Protein AF-A0A173RJW1-F1 (afdb_monomer)

Secondary structure (DSSP, 8-state):
-B-TTT--B--TT-SB-TTT--B----PPP--------------------PPPHHHHHHHHHHHHHHHHHHHHHHHHHHHHTSHHHHHHHHHHHHHTT-HHHHHTTS----BTTBSHHHHHHHHHHS-PPPBPPPEEEEE-SSTTTTEEEEEEEETTEEEEEEEEEEEEEETTTEEEEEEEEEEETT--EEEEEEE-BTTBEEEETTEEPPPPTT--SSEEEEEEESSEEEEEEES-TTTBSSSEEEEETTT--HHHH--B-HHHHHHHHHHHHHHHHHHHHHHHTT-TTTTTGGGBSSHHHHHHHTTTTEEE-S---TT-B-----EEEEEEE---SSTT--GGG-EEEEEEEEEEEEEE-TTT--EEEEEEEEEEEEEEEEETTEEEEEEEESS--

Foldseek 3Di:
DADPPPRHDDDLPDQADPPPRHGDDDDDDDDDDDDDDDDDDDDDDPPDDPDDDPVVVVVVVVVVVVVVVVVVVCVVVQQVCQDQLVQQQVLLVCVQVLVQLVQLQQADDDDDLANDSLNRSLQSVQFDFAHKDRWDWAADCDDPQHPWTWIWIDRDPWIKIWTKDWDPDADVRPGIHIHGNHMDTPQFDKAKAKDFAAAQKFKDKSNGTDDDDPPDPARIDIDIHTFGKIKIAIDRCVQQWPDRIDIDGGPPDHVQLVTHGHQVNQAQLLVQVLVLVVVLCLCFQAVVQLVPVQVQAPGPVQCNVCSNVQLPDDDAHHNPKAPKADWAWPAGGFDDQPDSPDGVRQATKTWTWTKIKIWHQDPPPRDTDIDMGTGGWIFHWGQHPNDTHTHHTGRDRD

Nearest PDB structures (foldseek):
  5u9o-assembly1_E  TM=5.306E-01  e=6.155E-02  Arabidopsis thaliana
  5u9l-assembly1_B  TM=5.370E-01  e=1.073E-01  Arabidopsis thaliana
  1std-assembly1_A  TM=5.324E-01  e=3.260E-01  Pyricularia grisea
  5std-assembly1_A  TM=5.252E-01  e=4.550E-01  Pyricularia grisea

pLDDT: mean 87.95, std 13.76, range [32.19, 98.19]

InterPro domains:
  IPR026870 Zinc-ribbon domain [PF13240] (2-24)

Radius of gyration: 42.73 Å; Cα contacts (8 Å, |Δi|>4): 717; chains: 1; bounding box: 99×67×131 Å

Mean predicted aligned error: 12.62 Å

Solvent-accessible surface area (backbone atoms only — not comparable to full-atom values): 22818 Å² total; per-residue (Å²): 86,61,38,93,87,78,66,48,83,36,61,90,82,48,60,47,36,91,88,81,64,49,74,49,86,80,84,83,82,90,83,83,87,93,86,92,87,88,85,88,87,83,77,93,74,81,80,69,74,83,72,70,53,73,70,54,47,51,50,51,51,49,52,51,52,52,50,50,51,51,50,52,49,49,53,52,54,43,47,58,66,33,28,60,66,39,28,51,46,47,49,40,47,38,56,66,66,66,42,43,68,69,54,46,73,29,47,88,74,82,75,50,92,39,38,44,62,70,45,48,39,50,28,57,73,63,26,93,74,73,59,56,42,80,62,49,75,45,78,33,84,66,72,102,55,42,83,34,36,43,33,36,26,36,46,73,93,44,60,34,40,39,36,30,43,78,48,97,56,50,46,90,80,76,32,56,26,36,39,70,70,35,51,49,52,83,80,74,43,74,36,82,42,67,48,71,57,44,57,66,44,48,48,21,51,70,81,42,69,64,81,79,63,90,86,60,86,62,40,51,51,75,46,62,30,62,59,34,31,45,41,39,35,62,43,73,44,85,65,41,38,68,59,74,60,52,75,40,38,53,94,80,52,64,57,43,64,72,50,48,70,13,72,63,37,38,51,50,44,20,52,49,50,63,68,45,46,61,58,33,45,46,25,48,42,27,61,54,64,43,76,90,43,34,89,49,24,76,36,61,68,44,14,68,76,39,42,44,59,49,50,62,43,69,90,74,64,30,73,77,42,41,76,71,50,71,75,49,68,83,39,66,39,55,49,81,76,71,49,94,84,55,32,51,66,65,36,45,42,24,36,38,30,32,38,29,44,31,29,33,64,41,88,88,78,70,45,76,44,83,47,62,35,34,32,40,29,29,36,20,31,36,65,47,70,90,39,70,21,38,62,47,66,39,81,59,87,105

Organism: Anaerostipes hadrus (NCBI:txid649756)

Structure (mmCIF, N/CA/C/O backbone):
data_AF-A0A173RJW1-F1
#
_entry.id   AF-A0A173RJW1-F1
#
loop_
_atom_site.group_PDB
_atom_site.id
_atom_site.type_symbol
_atom_site.label_atom_id
_atom_site.label_alt_id
_atom_site.label_comp_id
_atom_site.label_asym_id
_atom_site.label_entity_id
_atom_site.label_seq_id
_atom_site.pdbx_PDB_ins_code
_atom_site.Cartn_x
_atom_site.Cartn_y
_atom_site.Cartn_z
_atom_site.occupancy
_atom_site.B_iso_or_equiv
_atom_site.auth_seq_id
_atom_site.auth_comp_id
_atom_site.auth_asym_id
_atom_site.auth_atom_id
_atom_site.pdbx_PDB_model_num
ATOM 1 N N . MET A 1 1 ? -42.127 -51.379 38.038 1.00 80.44 1 MET A N 1
ATOM 2 C CA . MET A 1 1 ? -42.541 -50.852 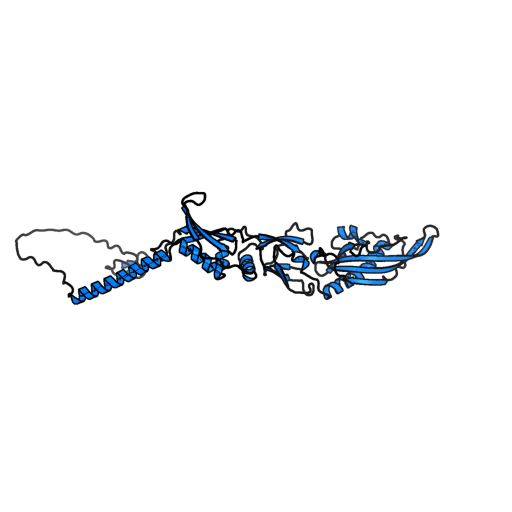36.704 1.00 80.44 1 MET A CA 1
ATOM 3 C C . MET A 1 1 ? -41.343 -50.307 35.903 1.00 80.44 1 MET A C 1
ATOM 5 O O . MET A 1 1 ? -40.256 -50.237 36.451 1.00 80.44 1 MET A O 1
ATOM 9 N N . PHE A 1 2 ? -41.486 -49.931 34.623 1.00 85.94 2 PHE A N 1
ATOM 10 C CA . PHE A 1 2 ? -40.415 -49.253 33.856 1.00 85.94 2 PHE A CA 1
ATOM 11 C C . PHE A 1 2 ? -40.782 -47.792 33.581 1.00 85.94 2 PHE A C 1
ATOM 13 O O . PHE A 1 2 ? -41.943 -47.486 33.308 1.00 85.94 2 PHE A O 1
ATOM 20 N N . CYS A 1 3 ? -39.802 -46.888 33.641 1.00 88.31 3 CYS A N 1
ATOM 21 C CA . CYS A 1 3 ? -40.009 -45.469 33.377 1.00 88.31 3 CYS A CA 1
ATOM 22 C C . CYS A 1 3 ? -40.468 -45.259 31.922 1.00 88.31 3 CYS A C 1
ATOM 24 O O . CYS A 1 3 ? -39.726 -45.617 31.005 1.00 88.31 3 CYS A O 1
ATOM 26 N N . PRO A 1 4 ? -41.618 -44.606 31.675 1.00 83.62 4 PRO A N 1
ATOM 27 C CA . PRO A 1 4 ? -42.124 -44.400 30.317 1.00 83.62 4 PRO A CA 1
ATOM 28 C C . PRO A 1 4 ? -41.255 -43.448 29.478 1.00 83.62 4 PRO A C 1
ATOM 30 O O . PRO A 1 4 ? -41.390 -43.422 28.260 1.00 83.62 4 PRO A O 1
ATOM 33 N N . ASN A 1 5 ? -40.362 -42.673 30.107 1.00 89.06 5 ASN A N 1
ATOM 34 C CA . ASN A 1 5 ? -39.520 -41.699 29.411 1.00 89.06 5 ASN A CA 1
ATOM 35 C C . ASN A 1 5 ? -38.143 -42.254 29.001 1.00 89.06 5 ASN A C 1
ATOM 37 O O . ASN A 1 5 ? -37.624 -41.886 27.953 1.00 89.06 5 ASN A O 1
ATOM 41 N N . CYS A 1 6 ? -37.528 -43.122 29.812 1.00 89.62 6 CYS A N 1
ATOM 42 C CA . CYS A 1 6 ? -36.167 -43.621 29.549 1.00 89.62 6 CYS A CA 1
ATOM 43 C C . CYS A 1 6 ? -36.009 -45.145 29.635 1.00 89.62 6 CYS A C 1
ATOM 45 O O . CYS A 1 6 ? -34.921 -45.649 29.375 1.00 89.62 6 CYS A O 1
ATOM 47 N N . GLY A 1 7 ? -37.062 -45.884 29.994 1.00 86.88 7 GLY A N 1
ATOM 48 C CA . GLY A 1 7 ? -37.057 -47.349 30.015 1.00 86.88 7 GLY A CA 1
ATOM 49 C C . GLY A 1 7 ? -36.277 -47.995 31.163 1.00 86.88 7 GLY A C 1
ATOM 50 O O . GLY A 1 7 ? -36.137 -49.213 31.171 1.00 86.88 7 GLY A O 1
ATOM 51 N N . SER A 1 8 ? -35.776 -47.224 32.131 1.00 89.44 8 SER A N 1
ATOM 52 C CA . SER A 1 8 ? -35.123 -47.769 33.328 1.00 89.44 8 SER A CA 1
ATOM 53 C C . SER A 1 8 ? -36.144 -48.379 34.289 1.00 89.44 8 SER A C 1
ATOM 55 O O . SER A 1 8 ? -37.299 -47.952 34.337 1.00 89.44 8 SER A O 1
ATOM 57 N N . GLU A 1 9 ? -35.729 -49.384 35.054 1.00 90.19 9 GLU A N 1
ATOM 58 C CA . GLU A 1 9 ? -36.573 -50.015 36.071 1.00 90.19 9 GLU A CA 1
ATOM 59 C C . GLU A 1 9 ? -36.837 -49.039 37.230 1.00 90.19 9 GLU A C 1
ATOM 61 O O . GLU A 1 9 ? -35.936 -48.327 37.676 1.00 90.19 9 GLU A O 1
ATOM 66 N N . VAL A 1 10 ? -38.087 -48.972 37.686 1.00 87.62 10 VAL A N 1
ATOM 67 C CA . VAL A 1 10 ? -38.563 -48.078 38.749 1.00 87.62 10 VAL A CA 1
ATOM 68 C C . VAL A 1 10 ? -39.415 -48.879 39.730 1.00 87.62 10 VAL A C 1
ATOM 70 O O . VAL A 1 10 ? -40.213 -49.726 39.307 1.00 87.62 10 VAL A O 1
ATOM 73 N N . LYS A 1 11 ? -39.255 -48.640 41.036 1.00 84.19 11 LYS A N 1
ATOM 74 C CA . LYS A 1 11 ? -40.048 -49.337 42.056 1.00 84.19 11 LYS A CA 1
ATOM 75 C C . LYS A 1 11 ? -41.472 -48.796 42.068 1.00 84.19 11 LYS A C 1
ATOM 77 O O . LYS A 1 11 ? -41.703 -47.632 41.758 1.00 84.19 11 LYS A O 1
ATOM 82 N N . ASP A 1 12 ? -42.416 -49.640 42.458 1.00 74.81 12 ASP A N 1
ATOM 83 C CA . ASP A 1 12 ? -43.844 -49.319 42.374 1.00 74.81 12 ASP A CA 1
ATOM 84 C C . ASP A 1 12 ? -44.292 -48.229 43.374 1.00 74.81 12 ASP A C 1
ATOM 86 O O . ASP A 1 12 ? -45.399 -47.731 43.252 1.00 74.81 12 ASP A O 1
ATOM 90 N N . ASP A 1 13 ? -43.421 -47.782 44.289 1.00 78.25 13 ASP A N 1
ATOM 91 C CA . ASP A 1 13 ? -43.695 -46.677 45.226 1.00 78.25 13 ASP A CA 1
ATOM 92 C C . ASP A 1 13 ? -42.936 -45.378 44.872 1.00 78.25 13 ASP A C 1
ATOM 94 O O . ASP A 1 13 ? -43.086 -44.350 45.540 1.00 78.25 13 ASP A O 1
ATOM 98 N N . ASP A 1 14 ? -42.086 -45.398 43.837 1.00 80.12 14 ASP A N 1
ATOM 99 C CA . ASP A 1 14 ? -41.265 -44.242 43.477 1.00 80.12 14 ASP A CA 1
ATOM 100 C C . ASP A 1 14 ? -42.116 -43.187 42.750 1.00 80.12 14 ASP A C 1
ATOM 102 O O . ASP A 1 14 ? -42.763 -43.462 41.740 1.00 80.12 14 ASP A O 1
ATOM 106 N N . LEU A 1 15 ? -42.084 -41.945 43.244 1.00 83.94 15 LEU A N 1
ATOM 107 C CA . LEU A 1 15 ? -42.792 -40.801 42.644 1.00 83.94 15 LEU A CA 1
ATOM 108 C C . LEU A 1 15 ? -42.067 -40.226 41.414 1.00 83.94 15 LEU A C 1
ATOM 110 O O . LEU A 1 15 ? -42.673 -39.520 40.604 1.00 83.94 15 LEU A O 1
ATOM 114 N N . PHE A 1 16 ? -40.765 -40.498 41.281 1.00 88.19 16 PHE A N 1
ATOM 115 C CA . PHE A 1 16 ? -39.903 -40.019 40.201 1.00 88.19 16 PHE A CA 1
ATOM 116 C C . PHE A 1 16 ? -38.858 -41.078 39.833 1.00 88.19 16 PHE A C 1
ATOM 118 O O . PHE A 1 16 ? -38.358 -41.795 40.695 1.00 88.19 16 PHE A O 1
ATOM 125 N N . CYS A 1 17 ? -38.479 -41.140 38.559 1.00 90.25 17 CYS A N 1
ATOM 126 C CA . CYS A 1 17 ? -37.399 -41.991 38.076 1.00 90.25 17 CYS A CA 1
ATOM 127 C C . CYS A 1 17 ? -36.036 -41.476 38.566 1.00 90.25 17 CYS A C 1
ATOM 129 O O . CYS A 1 17 ? -35.673 -40.333 38.286 1.00 90.25 17 CYS A O 1
ATOM 131 N N . GLY A 1 18 ? -35.260 -42.334 39.234 1.00 84.62 18 GLY A N 1
ATOM 132 C CA . GLY A 1 18 ? -33.927 -41.995 39.747 1.00 84.62 18 GLY A CA 1
ATOM 133 C C . GLY A 1 18 ? -32.876 -41.689 38.671 1.00 84.62 18 GLY A C 1
ATOM 134 O O . GLY A 1 18 ? -31.902 -41.007 38.967 1.00 84.62 18 GLY A O 1
ATOM 135 N N . GLU A 1 19 ? -33.090 -42.137 37.430 1.00 88.75 19 GLU A N 1
ATOM 136 C CA . GLU A 1 19 ? -32.125 -41.967 36.333 1.00 88.75 19 GLU A CA 1
ATOM 137 C C . GLU A 1 19 ? -32.367 -40.694 35.510 1.00 88.75 19 GLU A C 1
ATOM 139 O O . GLU A 1 19 ? -31.431 -39.967 35.188 1.00 88.75 19 GLU A O 1
ATOM 144 N N . CYS A 1 20 ? -33.622 -40.391 35.160 1.00 87.50 20 CYS A N 1
ATOM 145 C CA . CYS A 1 20 ? -33.946 -39.254 34.285 1.00 87.50 20 CYS A CA 1
ATOM 146 C C . CYS A 1 20 ? -34.785 -38.156 34.955 1.00 87.50 20 CYS A C 1
ATOM 148 O O . CYS A 1 20 ? -35.057 -37.131 34.331 1.00 87.50 20 CYS A O 1
ATOM 150 N N . GLY A 1 21 ? -35.225 -38.360 36.202 1.00 84.56 21 GLY A N 1
ATOM 151 C CA . GLY A 1 21 ? -36.028 -37.397 36.961 1.00 84.56 21 GLY A CA 1
ATOM 152 C C . GLY A 1 21 ? -37.496 -37.283 36.532 1.00 84.56 21 GLY A C 1
ATOM 153 O O . GLY A 1 21 ? -38.206 -36.411 37.029 1.00 84.56 21 GLY A O 1
ATOM 154 N N . ALA A 1 22 ? -37.977 -38.134 35.617 1.00 90.06 22 ALA A N 1
ATOM 155 C CA . ALA A 1 22 ? -39.370 -38.104 35.166 1.00 90.06 22 ALA A CA 1
ATOM 156 C C . ALA A 1 22 ? -40.336 -38.556 36.275 1.00 90.06 22 ALA A C 1
ATOM 158 O O . ALA A 1 22 ? -40.099 -39.574 36.922 1.00 90.06 22 ALA A O 1
ATOM 159 N N . LYS A 1 23 ? -41.437 -37.820 36.474 1.00 88.88 23 LYS A N 1
ATOM 160 C CA . LYS A 1 23 ? -42.498 -38.158 37.437 1.00 88.88 23 LYS A CA 1
ATOM 161 C C . LYS A 1 23 ? -43.238 -39.433 37.011 1.00 88.88 23 LYS A C 1
ATOM 163 O O . LYS A 1 23 ? -43.531 -39.594 35.828 1.00 88.88 23 LYS A O 1
ATOM 168 N N . ILE A 1 24 ? -43.550 -40.304 37.967 1.00 87.56 24 ILE A N 1
ATOM 169 C CA . ILE A 1 24 ? -44.282 -41.557 37.755 1.00 87.56 24 ILE A CA 1
ATOM 170 C C . ILE A 1 24 ? -45.694 -41.398 38.323 1.00 87.56 24 ILE A C 1
ATOM 172 O O . ILE A 1 24 ? -45.866 -41.022 39.482 1.00 87.56 24 ILE A O 1
ATOM 176 N N . GLU A 1 25 ? -46.708 -41.613 37.487 1.00 76.69 25 GLU A N 1
ATOM 177 C CA . GLU A 1 25 ? -48.111 -41.531 37.896 1.00 76.69 25 GLU A CA 1
ATOM 178 C C . GLU A 1 25 ? -48.610 -42.906 38.341 1.00 76.69 25 GLU A C 1
ATOM 180 O O . GLU A 1 25 ? -48.700 -43.834 37.538 1.00 76.69 25 GLU A O 1
ATOM 185 N N . HIS A 1 26 ? -48.955 -43.019 39.623 1.00 69.06 26 HIS A N 1
ATOM 186 C CA . HIS A 1 26 ? -49.629 -44.190 40.178 1.00 69.06 26 HIS A CA 1
ATOM 187 C C . HIS A 1 26 ? -51.137 -43.982 40.105 1.00 69.06 26 HIS A C 1
ATOM 189 O O . HIS A 1 26 ? -51.662 -42.982 40.594 1.00 69.06 26 HIS A O 1
ATOM 195 N N . THR A 1 27 ? -51.837 -44.908 39.453 1.00 47.00 27 THR A N 1
ATOM 196 C CA . THR A 1 27 ? -53.302 -44.889 39.370 1.00 47.00 27 THR A CA 1
ATOM 197 C C . THR A 1 27 ? -53.860 -45.717 40.524 1.00 47.00 27 THR A C 1
ATOM 199 O O . THR A 1 27 ? -53.858 -46.944 40.458 1.00 47.00 27 THR A O 1
ATOM 202 N N . GLU A 1 28 ? -54.321 -45.063 41.590 1.00 46.91 28 GLU A N 1
ATOM 203 C CA . GLU A 1 28 ? -55.054 -45.730 42.671 1.00 46.91 28 GLU A CA 1
ATOM 204 C C . GLU A 1 28 ? -56.485 -46.066 42.209 1.00 46.91 28 GLU A C 1
ATOM 206 O O . GLU A 1 28 ? -57.229 -45.205 41.733 1.00 46.91 28 GLU A O 1
ATOM 211 N N . VAL A 1 29 ? -56.863 -47.340 42.329 1.00 36.41 29 VAL A N 1
ATOM 212 C CA . VAL A 1 29 ? -58.219 -47.853 42.076 1.00 36.41 29 VAL A CA 1
ATOM 213 C C . VAL A 1 29 ? -59.054 -47.669 43.358 1.00 36.41 29 VAL A C 1
ATOM 215 O O . VAL A 1 29 ? -58.568 -48.026 44.431 1.00 36.41 29 VAL A O 1
ATOM 218 N N . PRO A 1 30 ? -60.289 -47.129 43.298 1.00 45.06 30 PRO A N 1
ATOM 219 C CA . PRO A 1 30 ? -61.084 -46.826 44.489 1.00 45.06 30 PRO A CA 1
ATOM 220 C C . PRO A 1 30 ? -61.955 -48.015 44.929 1.00 45.06 30 PRO A C 1
ATOM 222 O O . PRO A 1 30 ? -62.669 -48.580 44.102 1.00 45.06 30 PRO A O 1
ATOM 225 N N . GLU A 1 31 ? -61.996 -48.334 46.231 1.00 36.12 31 GLU A N 1
ATOM 226 C CA . GLU A 1 31 ? -63.003 -49.254 46.787 1.00 36.12 31 GLU A CA 1
ATOM 227 C C . GLU A 1 31 ? -63.516 -48.839 48.190 1.00 36.12 31 GLU A C 1
ATOM 229 O O . GLU A 1 31 ? -62.790 -48.783 49.177 1.00 36.12 31 GLU A O 1
ATOM 234 N N . SER A 1 32 ? -64.808 -48.490 48.168 1.00 40.94 32 SER A N 1
ATOM 235 C CA . SER A 1 32 ? -65.904 -48.371 49.154 1.00 40.94 32 SER A CA 1
ATOM 236 C C . SER A 1 32 ? -65.738 -48.579 50.680 1.00 40.94 32 SER A C 1
ATOM 238 O O . SER A 1 32 ? -65.314 -49.625 51.159 1.00 40.94 32 SER A O 1
ATOM 240 N N . GLU A 1 33 ? -66.326 -47.628 51.424 1.00 42.75 33 GLU A N 1
ATOM 241 C CA . GLU A 1 33 ? -66.952 -47.725 52.770 1.00 42.75 33 GLU A CA 1
ATOM 242 C C . GLU A 1 33 ? -68.149 -48.725 52.819 1.00 42.75 33 GLU A C 1
ATOM 244 O O . GLU A 1 33 ? -68.687 -48.986 51.738 1.00 42.75 33 GLU A O 1
ATOM 249 N N . PRO A 1 34 ? -68.676 -49.234 53.984 1.00 51.25 34 PRO A N 1
ATOM 250 C CA . PRO A 1 34 ? -69.036 -48.447 55.194 1.00 51.25 34 PRO A CA 1
ATOM 251 C C . PRO A 1 34 ? -69.048 -49.149 56.591 1.00 51.25 34 PRO A C 1
ATOM 253 O O . PRO A 1 34 ? -68.897 -50.359 56.721 1.00 51.25 34 PRO A O 1
ATOM 256 N N . VAL A 1 35 ? -69.312 -48.359 57.655 1.00 35.84 35 VAL A N 1
ATOM 257 C CA . VAL A 1 35 ? -70.385 -48.508 58.691 1.00 35.84 35 VAL A CA 1
ATOM 258 C C . VAL A 1 35 ? -69.980 -47.944 60.076 1.00 35.84 35 VAL A C 1
ATOM 260 O O . VAL A 1 35 ? -69.000 -48.348 60.694 1.00 35.84 35 VAL A O 1
ATOM 263 N N . LYS A 1 36 ? -70.831 -47.037 60.589 1.00 44.62 36 LYS A N 1
ATOM 264 C CA . LYS A 1 36 ? -70.856 -46.411 61.930 1.00 44.62 36 LYS A CA 1
ATOM 265 C C . LYS A 1 36 ? -70.999 -47.400 63.101 1.00 44.62 36 LYS A C 1
ATOM 267 O O . LYS A 1 36 ? -71.861 -48.274 63.045 1.00 44.62 36 LYS A O 1
ATOM 272 N N . LYS A 1 37 ? -70.353 -47.091 64.237 1.00 35.41 37 LYS A N 1
ATOM 273 C CA . LYS A 1 37 ? -70.933 -47.174 65.599 1.00 35.41 37 LYS A CA 1
ATOM 274 C C . LYS A 1 37 ? -70.195 -46.250 66.582 1.00 35.41 37 LYS A C 1
ATOM 276 O O . LYS A 1 37 ? -69.034 -45.915 66.397 1.00 35.41 37 LYS A O 1
ATOM 281 N N . GLU A 1 38 ? -70.943 -45.811 67.581 1.00 39.72 38 GLU A N 1
ATOM 282 C CA . GLU A 1 38 ? -70.795 -44.621 68.424 1.00 39.72 38 GLU A CA 1
ATOM 283 C C . GLU A 1 38 ? -70.433 -45.011 69.872 1.00 39.72 38 GLU A C 1
ATOM 285 O O . GLU A 1 38 ? -71.001 -45.983 70.363 1.00 39.72 38 GLU A O 1
ATOM 290 N N . ALA A 1 39 ? -69.520 -44.280 70.540 1.00 32.19 39 ALA A N 1
ATOM 291 C CA . ALA A 1 39 ? -69.524 -43.961 71.987 1.00 32.19 39 ALA A CA 1
ATOM 292 C C . ALA A 1 39 ? -68.232 -43.220 72.424 1.00 32.19 39 ALA A C 1
ATOM 294 O O . ALA A 1 39 ? -67.123 -43.595 72.060 1.00 32.19 39 ALA A O 1
ATOM 295 N N . ALA A 1 40 ? -68.410 -42.158 73.214 1.00 35.53 40 ALA A N 1
ATOM 296 C CA . ALA A 1 40 ? -67.424 -41.203 73.746 1.00 35.53 40 ALA A CA 1
ATOM 297 C C . ALA A 1 40 ? -66.675 -41.716 75.013 1.00 35.53 40 ALA A C 1
ATOM 299 O O . ALA A 1 40 ? -66.947 -42.832 75.448 1.00 35.53 40 ALA A O 1
ATOM 300 N N . PRO A 1 41 ? -65.924 -40.886 75.778 1.00 48.56 41 PRO A N 1
ATOM 301 C CA . PRO A 1 41 ? -64.876 -39.904 75.442 1.00 48.56 41 PRO A CA 1
ATOM 302 C C . PRO A 1 41 ? -63.592 -40.142 76.278 1.00 48.56 41 PRO A C 1
ATOM 304 O O . PRO A 1 41 ? -63.685 -40.190 77.501 1.00 48.56 41 PRO A O 1
ATOM 307 N N . GLN A 1 42 ? -62.381 -40.163 75.700 1.00 32.84 42 GLN A N 1
ATOM 308 C CA . GLN A 1 42 ? -61.158 -39.973 76.506 1.00 32.84 42 GLN A CA 1
ATOM 309 C C . GLN A 1 42 ? -60.047 -39.193 75.784 1.00 32.84 42 GLN A C 1
ATOM 311 O O . GLN A 1 42 ? -59.510 -39.615 74.767 1.00 32.84 42 GLN A O 1
ATOM 316 N N . SER A 1 43 ? -59.721 -38.064 76.422 1.00 40.72 43 SER A N 1
ATOM 317 C CA . SER A 1 43 ? -58.459 -37.318 76.466 1.00 40.72 43 SER A CA 1
ATOM 318 C C . SER A 1 43 ? -57.854 -36.786 75.165 1.00 40.72 43 SER A C 1
ATOM 320 O O . SER A 1 43 ? -57.277 -37.513 74.360 1.00 40.72 43 SER A O 1
ATOM 322 N N . GLU A 1 44 ? -57.859 -35.455 75.079 1.00 49.06 44 GLU A N 1
ATOM 323 C CA . GLU A 1 44 ? -56.848 -34.659 74.394 1.00 49.06 44 GLU A CA 1
ATOM 324 C C . GLU A 1 44 ? -55.440 -35.194 74.697 1.00 49.06 44 GLU A C 1
ATOM 326 O O . GLU A 1 44 ? -54.956 -35.124 75.825 1.00 49.06 44 GLU A O 1
ATOM 331 N N . SER A 1 45 ? -54.737 -35.661 73.670 1.00 41.06 45 SER A N 1
ATOM 332 C CA . SER A 1 45 ? -53.282 -35.571 73.655 1.00 41.06 45 SER A CA 1
ATOM 333 C C . SER A 1 45 ? -52.893 -34.755 72.434 1.00 41.06 45 SER A C 1
ATOM 335 O O . SER A 1 45 ? -52.674 -35.282 71.340 1.00 41.06 45 SER A O 1
ATOM 337 N N . VAL A 1 46 ? -52.841 -33.438 72.630 1.00 39.44 46 VAL A N 1
ATOM 338 C CA . VAL A 1 46 ? -52.055 -32.541 71.789 1.00 39.44 46 VAL A CA 1
ATOM 339 C C . VAL A 1 46 ? -50.663 -33.162 71.702 1.00 39.44 46 VAL A C 1
ATOM 341 O O . VAL A 1 46 ? -49.934 -33.189 72.692 1.00 39.44 46 VAL A O 1
ATOM 344 N N . ARG A 1 47 ? -50.292 -33.707 70.539 1.00 45.06 47 ARG A N 1
ATOM 345 C CA . ARG A 1 47 ? -48.887 -33.987 70.240 1.00 45.06 47 ARG A CA 1
ATOM 346 C C . ARG A 1 47 ? -48.210 -32.630 70.133 1.00 45.06 47 ARG A C 1
ATOM 348 O O . ARG A 1 47 ? -48.156 -32.027 69.065 1.00 45.06 47 ARG A O 1
ATOM 355 N N . THR A 1 48 ? -47.760 -32.120 71.270 1.00 40.69 48 THR A N 1
ATOM 356 C CA . THR A 1 48 ? -46.810 -31.024 71.338 1.00 40.69 48 THR A CA 1
ATOM 357 C C . THR A 1 48 ? -45.610 -31.446 70.507 1.00 40.69 48 THR A C 1
ATOM 359 O O . THR A 1 48 ? -44.944 -32.437 70.807 1.00 40.69 48 THR A O 1
ATOM 362 N N . ALA A 1 49 ? -45.375 -30.716 69.414 1.00 49.22 49 ALA A N 1
ATOM 363 C CA . ALA A 1 49 ? -44.132 -30.785 68.670 1.00 49.22 49 ALA A CA 1
ATOM 364 C C . ALA A 1 49 ? -42.987 -30.758 69.687 1.00 49.22 49 ALA A C 1
ATOM 366 O O . ALA A 1 49 ? -42.926 -29.840 70.509 1.00 49.22 49 ALA A O 1
ATOM 367 N N . ALA A 1 50 ? -42.144 -31.793 69.682 1.00 50.91 50 ALA A N 1
ATOM 368 C CA . ALA A 1 50 ? -40.995 -31.882 70.567 1.00 50.91 50 ALA A CA 1
ATOM 369 C C . ALA A 1 50 ? -40.162 -30.606 70.392 1.00 50.91 50 ALA A C 1
ATOM 371 O O . ALA A 1 50 ? -39.506 -30.397 69.372 1.00 50.91 50 ALA A O 1
ATOM 372 N N . GLY A 1 51 ? -40.275 -29.696 71.359 1.00 53.03 51 GLY A N 1
ATOM 373 C CA . GLY A 1 51 ? -39.606 -28.412 71.314 1.00 53.03 51 GLY A CA 1
ATOM 374 C C . GLY A 1 51 ? -38.109 -28.645 71.401 1.00 53.03 51 GLY A C 1
ATOM 375 O O . GLY A 1 51 ? -37.626 -29.193 72.389 1.00 53.03 51 GLY A O 1
ATOM 376 N N . PHE A 1 52 ? -37.373 -28.225 70.372 1.00 57.84 52 PHE A N 1
ATOM 377 C CA . PHE A 1 52 ? -35.915 -28.178 70.414 1.00 57.84 52 PHE A CA 1
ATOM 378 C C . PHE A 1 52 ? -35.443 -27.531 71.728 1.00 57.84 52 PHE A C 1
ATOM 380 O O . PHE A 1 52 ? -35.964 -26.486 72.128 1.00 57.84 52 PHE A O 1
ATOM 387 N N . SER A 1 53 ? -34.458 -28.155 72.385 1.00 70.62 53 SER A N 1
ATOM 388 C CA . SER A 1 53 ? -33.795 -27.633 73.590 1.00 70.62 53 SER A CA 1
ATOM 389 C C . SER A 1 53 ? -33.337 -26.186 73.371 1.00 70.62 53 SER A C 1
ATOM 391 O O . SER A 1 53 ? -32.869 -25.851 72.283 1.00 70.62 53 SER A O 1
ATOM 393 N N . ASP A 1 54 ? -33.421 -25.323 74.390 1.00 73.44 54 ASP A N 1
ATOM 394 C CA . ASP A 1 54 ? -33.070 -23.896 74.272 1.00 73.44 54 ASP A CA 1
ATOM 395 C C . ASP A 1 54 ? -31.635 -23.655 73.774 1.00 73.44 54 ASP A C 1
ATOM 397 O O . ASP A 1 54 ? -31.357 -22.635 73.141 1.00 73.44 54 ASP A O 1
ATOM 401 N N . LYS A 1 55 ? -30.717 -24.606 73.999 1.00 72.00 55 LYS A N 1
ATOM 402 C CA . LYS A 1 55 ? -29.361 -24.564 73.427 1.00 72.00 55 LYS A CA 1
ATOM 403 C C . LYS A 1 55 ? -29.369 -24.835 71.922 1.00 72.00 55 LYS A C 1
ATOM 405 O O . LYS A 1 55 ? -28.699 -24.127 71.180 1.00 72.00 55 LYS A O 1
ATOM 410 N N . VAL A 1 56 ? -30.159 -25.809 71.474 1.00 73.81 56 VAL A N 1
ATOM 411 C CA . VAL A 1 56 ? -30.320 -26.139 70.051 1.00 73.81 56 VAL A CA 1
ATOM 412 C C . VAL A 1 56 ? -31.084 -25.030 69.325 1.00 73.81 56 VAL A C 1
ATOM 414 O O . VAL A 1 56 ? -30.671 -24.635 68.245 1.00 73.81 56 VAL A O 1
ATOM 417 N N . LYS A 1 57 ? -32.106 -24.419 69.943 1.00 77.94 57 LYS A N 1
ATOM 418 C CA . LYS A 1 57 ? -32.778 -23.224 69.399 1.00 77.94 57 LYS A CA 1
ATOM 419 C C . LYS A 1 57 ? -31.820 -22.050 69.214 1.00 77.94 57 LYS A C 1
ATOM 421 O O . LYS A 1 57 ? -31.872 -21.403 68.178 1.00 77.94 57 LYS A O 1
ATOM 426 N N . LYS A 1 58 ? -30.930 -21.778 70.175 1.00 79.62 58 LYS A N 1
ATOM 427 C CA . LYS A 1 58 ? -29.923 -20.708 70.041 1.00 79.62 58 LYS A CA 1
ATOM 428 C C . LYS A 1 58 ? -28.903 -20.994 68.935 1.00 79.62 58 LYS A C 1
ATOM 430 O O . LYS A 1 58 ? -28.542 -20.066 68.222 1.00 79.62 58 LYS A O 1
ATOM 435 N N . ILE A 1 59 ? -28.480 -22.251 68.767 1.00 80.69 59 ILE A N 1
ATOM 436 C CA . ILE A 1 59 ? -27.586 -22.669 67.671 1.00 80.69 59 ILE A CA 1
ATOM 437 C C . ILE A 1 59 ? -28.295 -22.538 66.317 1.00 80.69 59 ILE A C 1
ATOM 439 O O . ILE A 1 59 ? -27.746 -21.917 65.416 1.00 80.69 59 ILE A O 1
ATOM 443 N N . ILE A 1 60 ? -29.538 -23.016 66.204 1.00 80.75 60 ILE A N 1
ATOM 444 C CA . ILE A 1 60 ? -30.354 -22.891 64.987 1.00 80.75 60 ILE A CA 1
ATOM 445 C C . ILE A 1 60 ? -30.603 -21.414 64.645 1.00 80.75 60 ILE A C 1
ATOM 447 O O . ILE A 1 60 ? -30.458 -21.022 63.494 1.00 80.75 60 ILE A O 1
ATOM 451 N N . ILE A 1 61 ? -30.925 -20.562 65.626 1.00 84.69 61 ILE A N 1
ATOM 452 C CA . ILE A 1 61 ? -31.094 -19.114 65.404 1.00 84.69 61 ILE A CA 1
ATOM 453 C C . ILE A 1 61 ? -29.777 -18.474 64.948 1.00 84.69 61 ILE A C 1
ATOM 455 O O . ILE A 1 61 ? -29.799 -17.625 64.059 1.00 84.69 61 ILE A O 1
ATOM 459 N N . ALA A 1 62 ? -28.638 -18.877 65.518 1.00 84.44 62 ALA A N 1
ATOM 460 C CA . ALA A 1 62 ? -27.329 -18.377 65.109 1.00 84.44 62 ALA A CA 1
ATOM 461 C C . ALA A 1 62 ? -26.965 -18.814 63.678 1.00 84.44 62 ALA A C 1
ATOM 463 O O . ALA A 1 62 ? -26.536 -17.976 62.890 1.00 84.44 62 ALA A O 1
ATOM 464 N N . GLU A 1 63 ? -27.190 -20.077 63.305 1.00 88.38 63 GLU A N 1
ATOM 465 C CA . GLU A 1 63 ? -26.987 -20.563 61.932 1.00 88.38 63 GLU A CA 1
ATOM 466 C C . GLU A 1 63 ? -27.917 -19.877 60.931 1.00 88.38 63 GLU A C 1
ATOM 468 O O . GLU A 1 63 ? -27.458 -19.437 59.879 1.00 88.38 63 GLU A O 1
ATOM 473 N N . ILE A 1 64 ? -29.202 -19.718 61.264 1.00 89.19 64 ILE A N 1
ATOM 474 C CA . ILE A 1 64 ? -30.158 -18.988 60.423 1.00 89.19 64 ILE A CA 1
ATOM 475 C C . ILE A 1 64 ? -29.715 -17.533 60.264 1.00 89.19 64 ILE A C 1
ATOM 477 O O . ILE A 1 64 ? -29.731 -17.014 59.152 1.00 89.19 64 ILE A O 1
ATOM 481 N N . ALA A 1 65 ? -29.278 -16.872 61.338 1.00 88.69 65 ALA A N 1
ATOM 482 C CA . ALA A 1 65 ? -28.785 -15.502 61.263 1.00 88.69 65 ALA A CA 1
ATOM 483 C C . ALA A 1 65 ? -27.552 -15.397 60.350 1.00 88.69 65 ALA A C 1
ATOM 485 O O . ALA A 1 65 ? -27.510 -14.522 59.487 1.00 88.69 65 ALA A O 1
ATOM 486 N N . VAL A 1 66 ? -26.584 -16.313 60.476 1.00 91.94 66 VAL A N 1
ATOM 487 C CA . VAL A 1 66 ? -25.400 -16.368 59.601 1.00 91.94 66 VAL A CA 1
ATOM 488 C C . VAL A 1 66 ? -25.802 -16.618 58.146 1.00 91.94 66 VAL A C 1
ATOM 490 O O . VAL A 1 66 ? -25.329 -15.912 57.255 1.00 91.94 66 VAL A O 1
ATOM 493 N N . LEU A 1 67 ? -26.713 -17.558 57.893 1.00 92.12 67 LEU A N 1
ATOM 494 C CA . LEU A 1 67 ? -27.236 -17.839 56.557 1.00 92.12 67 LEU A CA 1
ATOM 495 C C . LEU A 1 67 ? -27.916 -16.602 55.955 1.00 92.12 67 LEU A C 1
ATOM 497 O O . LEU A 1 67 ? -27.658 -16.265 54.803 1.00 92.12 67 LEU A O 1
ATOM 501 N N . VAL A 1 68 ? -28.733 -15.885 56.729 1.00 91.44 68 VAL A N 1
ATOM 502 C CA . VAL A 1 68 ? -29.393 -14.646 56.289 1.00 91.44 68 VAL A CA 1
ATOM 503 C C . VAL A 1 68 ? -28.366 -13.566 55.951 1.00 91.44 68 VAL A C 1
ATOM 505 O O . VAL A 1 68 ? -28.518 -12.902 54.928 1.00 91.44 68 VAL A O 1
ATOM 508 N N . VAL A 1 69 ? -27.297 -13.412 56.741 1.00 91.62 69 VAL A N 1
ATOM 509 C CA . VAL A 1 69 ? -26.209 -12.471 56.417 1.00 91.62 69 VAL A CA 1
ATOM 510 C C . VAL A 1 69 ? -25.506 -12.866 55.117 1.00 91.62 69 VAL A C 1
ATOM 512 O O . VAL A 1 69 ? -25.258 -12.001 54.277 1.00 91.62 69 VAL A O 1
ATOM 515 N N . LEU A 1 70 ? -25.225 -14.155 54.907 1.00 91.12 70 LEU A N 1
ATOM 516 C CA . LEU A 1 70 ? -24.613 -14.647 53.669 1.00 91.12 70 LEU A CA 1
ATOM 517 C C . LEU A 1 70 ? -25.527 -14.442 52.456 1.00 91.12 70 LEU A C 1
ATOM 519 O O . LEU A 1 70 ? -25.055 -14.010 51.406 1.00 91.12 70 LEU A O 1
ATOM 523 N N . ILE A 1 71 ? -26.830 -14.686 52.605 1.00 89.06 71 ILE A N 1
ATOM 524 C CA . ILE A 1 71 ? -27.838 -14.429 51.571 1.00 89.06 71 ILE A CA 1
ATOM 525 C C . ILE A 1 71 ? -27.911 -12.928 51.273 1.00 89.06 71 ILE A C 1
ATOM 527 O O . ILE A 1 71 ? -27.835 -12.534 50.112 1.00 89.06 71 ILE A O 1
ATOM 531 N N . ALA A 1 72 ? -27.989 -12.069 52.290 1.00 85.75 72 ALA A N 1
ATOM 532 C CA . ALA A 1 72 ? -28.010 -10.619 52.110 1.00 85.75 72 ALA A CA 1
ATOM 533 C C . ALA A 1 72 ? -26.738 -10.118 51.407 1.00 85.75 72 ALA A C 1
ATOM 535 O O . ALA A 1 72 ? -26.823 -9.327 50.466 1.00 85.75 72 ALA A O 1
ATOM 536 N N . ALA A 1 73 ? -25.566 -10.629 51.796 1.00 86.88 73 ALA A N 1
ATOM 537 C CA . ALA A 1 73 ? -24.303 -10.338 51.127 1.00 86.88 73 ALA A CA 1
ATOM 538 C C . ALA A 1 73 ? -24.299 -10.838 49.671 1.00 86.88 73 ALA A C 1
ATOM 540 O O . ALA A 1 73 ? -23.851 -10.114 48.781 1.00 86.88 73 ALA A O 1
ATOM 541 N N . PHE A 1 74 ? -24.840 -12.030 49.405 1.00 88.38 74 PHE A N 1
ATOM 542 C CA . PHE A 1 74 ? -24.979 -12.587 48.059 1.00 88.38 74 PHE A CA 1
ATOM 543 C C . PHE A 1 74 ? -25.894 -11.732 47.178 1.00 88.38 74 PHE A C 1
ATOM 545 O O . PHE A 1 74 ? -25.505 -11.391 46.064 1.00 88.38 74 PHE A O 1
ATOM 552 N N . PHE A 1 75 ? -27.063 -11.317 47.672 1.00 85.12 75 PHE A N 1
ATOM 553 C CA . PHE A 1 75 ? -27.970 -10.434 46.935 1.00 85.12 75 PHE A CA 1
ATOM 554 C C . PHE A 1 75 ? -27.368 -9.044 46.716 1.00 85.12 75 PHE A C 1
ATOM 556 O O . PHE A 1 75 ? -27.492 -8.494 45.622 1.00 85.12 75 PHE A O 1
ATOM 563 N N . TYR A 1 76 ? -26.662 -8.493 47.705 1.00 83.06 76 TYR A N 1
ATOM 564 C CA . TYR A 1 76 ? -25.988 -7.201 47.576 1.00 83.06 76 TYR A CA 1
ATOM 565 C C . TYR A 1 76 ? -24.864 -7.238 46.526 1.00 83.06 76 TYR A C 1
ATOM 567 O O . TYR A 1 76 ? -24.835 -6.418 45.604 1.00 83.06 76 TYR A O 1
ATOM 575 N N . LEU A 1 77 ? -23.958 -8.216 46.617 1.00 81.81 77 LEU A N 1
ATOM 576 C CA . LEU A 1 77 ? -22.852 -8.387 45.667 1.00 81.81 77 LEU A CA 1
ATOM 577 C C . LEU A 1 77 ? -23.351 -8.793 44.276 1.00 81.81 77 LEU A C 1
ATOM 579 O O . LEU A 1 77 ? -22.818 -8.321 43.268 1.00 81.81 77 LEU A O 1
ATOM 583 N N . GLY A 1 78 ? -24.374 -9.646 44.230 1.00 79.19 78 GLY A N 1
ATOM 584 C CA . GLY A 1 78 ? -25.038 -10.102 43.018 1.00 79.19 78 GLY A CA 1
ATOM 585 C C . GLY A 1 78 ? -25.663 -8.944 42.255 1.00 79.19 78 GLY A C 1
ATOM 586 O O . GLY A 1 78 ? -25.312 -8.750 41.093 1.00 79.19 78 GLY A O 1
ATOM 587 N N . ASN A 1 79 ? -26.479 -8.115 42.918 1.00 79.94 79 ASN A N 1
ATOM 588 C CA . ASN A 1 79 ? -27.077 -6.914 42.324 1.00 79.94 79 ASN A CA 1
ATOM 589 C C . ASN A 1 79 ? -26.018 -5.907 41.866 1.00 79.94 79 ASN A C 1
ATOM 591 O O . ASN A 1 79 ? -26.131 -5.361 40.771 1.00 79.94 79 ASN A O 1
ATOM 595 N N . LYS A 1 80 ? -24.953 -5.691 42.651 1.00 80.25 80 LYS A N 1
ATOM 596 C CA . LYS A 1 80 ? -23.885 -4.747 42.281 1.00 80.25 80 LYS A CA 1
ATOM 597 C C . LYS A 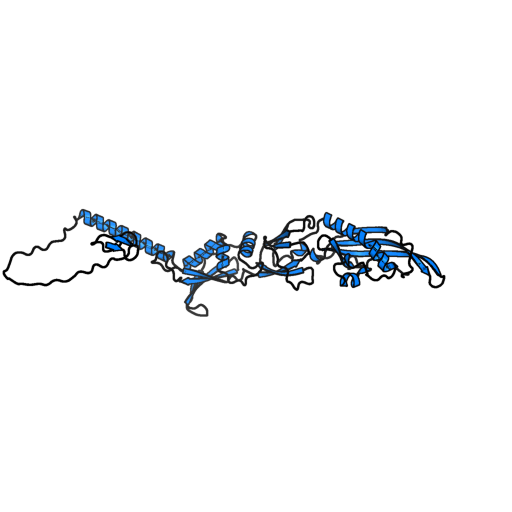1 80 ? -23.142 -5.166 41.008 1.00 80.25 80 LYS A C 1
ATOM 599 O O . LYS A 1 80 ? -22.863 -4.318 40.167 1.00 80.25 80 LYS A O 1
ATOM 604 N N . LYS A 1 81 ? -22.828 -6.458 40.857 1.00 80.06 81 LYS A N 1
ATOM 605 C CA . LYS A 1 81 ? -22.185 -7.015 39.646 1.00 80.06 81 LYS A CA 1
ATOM 606 C C . LYS A 1 81 ? -23.142 -7.171 38.461 1.00 80.06 81 LYS A C 1
ATOM 608 O O . LYS A 1 81 ? -22.702 -7.382 37.336 1.00 80.06 81 LYS A O 1
ATOM 613 N N . SER A 1 82 ? -24.438 -7.091 38.724 1.00 86.81 82 SER A N 1
ATOM 614 C CA . SER A 1 82 ? -25.526 -7.314 37.773 1.00 86.81 82 SER A CA 1
ATOM 615 C C . SER A 1 82 ? -26.256 -6.003 37.477 1.00 86.81 82 SER A C 1
ATOM 617 O O . SER A 1 82 ? -27.478 -5.957 37.387 1.00 86.81 82 SER A O 1
ATOM 619 N N . SER A 1 83 ? -25.489 -4.917 37.369 1.00 91.38 83 SER A N 1
ATOM 620 C CA . SER A 1 83 ? -25.980 -3.572 37.080 1.00 91.38 83 SER A CA 1
ATOM 621 C C . SER A 1 83 ? -25.534 -3.108 35.685 1.00 91.38 83 SER A C 1
ATOM 623 O O . SER A 1 83 ? -24.516 -3.591 35.174 1.00 91.38 83 SER A O 1
ATOM 625 N N . PRO A 1 84 ? -26.238 -2.138 35.072 1.00 93.81 84 PRO A N 1
ATOM 626 C CA . PRO A 1 84 ? -25.814 -1.545 33.804 1.00 93.81 84 PRO A CA 1
ATOM 627 C C . PRO A 1 84 ? -24.423 -0.899 33.899 1.00 93.81 84 PRO A C 1
ATOM 629 O O . PRO A 1 84 ? -23.595 -1.044 33.001 1.00 93.81 84 PRO A O 1
ATOM 632 N N . GLU A 1 85 ? -24.128 -0.260 35.034 1.00 94.88 85 GLU A N 1
ATOM 633 C CA . GLU A 1 85 ? -22.831 0.361 35.310 1.00 94.88 85 GLU A CA 1
ATOM 634 C C . GLU A 1 85 ? -21.710 -0.684 35.365 1.00 94.88 85 GLU A C 1
ATOM 636 O O . GLU A 1 85 ? -20.606 -0.453 34.872 1.00 94.88 85 GLU A O 1
ATOM 641 N N . SER A 1 86 ? -21.984 -1.871 35.919 1.00 93.75 86 SER A N 1
ATOM 642 C CA . SER A 1 86 ? -21.020 -2.973 35.929 1.00 93.75 86 SER A CA 1
ATOM 643 C C . SER A 1 86 ? -20.689 -3.456 34.514 1.00 93.75 86 SER A C 1
ATOM 645 O O . SER A 1 86 ? -19.536 -3.799 34.255 1.00 93.75 86 SER A O 1
ATOM 647 N N . ALA A 1 87 ? -21.655 -3.463 33.589 1.00 95.00 87 ALA A N 1
ATOM 648 C CA . ALA A 1 87 ? -21.408 -3.818 32.190 1.00 95.00 87 ALA A CA 1
ATOM 649 C C . ALA A 1 87 ? -20.518 -2.776 31.486 1.00 95.00 87 ALA A C 1
ATOM 651 O O . ALA A 1 87 ? -19.541 -3.146 30.834 1.00 95.00 87 ALA A O 1
ATOM 652 N N . ALA A 1 88 ? -20.784 -1.481 31.685 1.00 97.06 88 ALA A N 1
ATOM 653 C CA . ALA A 1 88 ? -19.944 -0.406 31.147 1.00 97.06 88 ALA A CA 1
ATOM 654 C C . ALA A 1 88 ? -18.517 -0.430 31.730 1.00 97.06 88 ALA A C 1
ATOM 656 O O . ALA A 1 88 ? -17.536 -0.303 30.996 1.00 97.06 88 ALA A O 1
ATOM 657 N N . ASN A 1 89 ? -18.381 -0.662 33.040 1.00 96.50 89 ASN A N 1
ATOM 658 C CA . ASN A 1 89 ? -17.080 -0.840 33.690 1.00 96.50 89 ASN A CA 1
ATOM 659 C C . ASN A 1 89 ? -16.324 -2.059 33.144 1.00 96.50 89 ASN A C 1
ATOM 661 O O . ASN A 1 89 ? -15.105 -2.010 32.975 1.00 96.50 89 ASN A O 1
ATOM 665 N N . GLN A 1 90 ? -17.035 -3.151 32.849 1.00 95.88 90 GLN A N 1
ATOM 666 C CA . GLN A 1 90 ? -16.435 -4.344 32.260 1.00 95.88 90 GLN A CA 1
ATOM 667 C C . GLN A 1 90 ? -15.922 -4.076 30.838 1.00 95.88 90 GLN A C 1
ATOM 669 O O . GLN A 1 90 ? -14.821 -4.519 30.523 1.00 95.88 90 GLN A O 1
ATOM 674 N N . PHE A 1 91 ? -16.639 -3.296 30.024 1.00 96.88 91 PHE A N 1
ATOM 675 C CA . PHE A 1 91 ? -16.139 -2.834 28.723 1.00 96.88 91 PHE A CA 1
ATOM 676 C C . PHE A 1 91 ? -14.844 -2.025 28.856 1.00 96.88 91 PHE A C 1
ATOM 678 O O . PHE A 1 91 ? -13.850 -2.355 28.213 1.00 96.88 91 PHE A O 1
ATOM 685 N N . VAL A 1 92 ? -14.818 -1.020 29.741 1.00 97.69 92 VAL A N 1
ATOM 686 C CA . VAL A 1 92 ? -13.611 -0.211 30.001 1.00 97.69 92 VAL A CA 1
ATOM 687 C C . VAL A 1 92 ? -12.444 -1.095 30.440 1.00 97.69 92 VAL A C 1
ATOM 689 O O . VAL A 1 92 ? -11.314 -0.918 29.982 1.00 97.69 92 VAL A O 1
ATOM 692 N N . LYS A 1 93 ? -12.711 -2.089 31.293 1.00 96.88 93 LYS A N 1
ATOM 693 C CA . LYS A 1 93 ? -11.709 -3.060 31.734 1.00 96.88 93 LYS A CA 1
ATOM 694 C C . LYS A 1 93 ? -11.200 -3.928 30.585 1.00 96.88 93 LYS A C 1
ATOM 696 O O . LYS A 1 93 ? -9.990 -4.101 30.475 1.00 96.88 93 LYS A O 1
ATOM 701 N N . ASP A 1 94 ? -12.089 -4.490 29.769 1.00 96.88 94 ASP A N 1
ATOM 702 C CA . ASP A 1 94 ? -11.715 -5.348 28.643 1.00 96.88 94 ASP A CA 1
ATOM 703 C C . ASP A 1 94 ? -10.921 -4.556 27.589 1.00 96.88 94 ASP A C 1
ATOM 705 O O . ASP A 1 94 ? -9.912 -5.063 27.103 1.00 96.88 94 ASP A O 1
ATOM 709 N N . TYR A 1 95 ? -11.284 -3.294 27.327 1.00 96.31 95 TYR A N 1
ATOM 710 C CA . TYR A 1 95 ? -10.525 -2.395 26.453 1.00 96.31 95 TYR A CA 1
ATOM 711 C C . TYR A 1 95 ? -9.129 -2.116 27.023 1.00 96.31 95 TYR A C 1
ATOM 713 O O . TYR A 1 95 ? -8.126 -2.323 26.350 1.00 96.31 95 TYR A O 1
ATOM 721 N N . ASN A 1 96 ? -9.037 -1.688 28.286 1.00 96.06 96 ASN A N 1
ATOM 722 C CA . ASN A 1 96 ? -7.749 -1.372 28.917 1.00 96.06 96 ASN A CA 1
ATOM 723 C C . ASN A 1 96 ? -6.862 -2.614 29.109 1.00 96.06 96 ASN A C 1
ATOM 725 O O . ASN A 1 96 ? -5.648 -2.489 29.233 1.00 96.06 96 ASN A O 1
ATOM 729 N N . SER A 1 97 ? -7.466 -3.805 29.121 1.00 96.56 97 SER A N 1
ATOM 730 C CA . SER A 1 97 ? -6.772 -5.100 29.129 1.00 96.56 97 SER A CA 1
ATOM 731 C C . SER A 1 97 ? -6.529 -5.649 27.718 1.00 96.56 97 SER A C 1
ATOM 733 O O . SER A 1 97 ? -6.223 -6.830 27.582 1.00 96.56 97 SER A O 1
ATOM 735 N N . GLN A 1 98 ? -6.707 -4.821 26.683 1.00 95.94 98 GLN A N 1
ATOM 736 C CA . GLN A 1 98 ? -6.396 -5.125 25.286 1.00 95.94 98 GLN A CA 1
ATOM 737 C C . GLN A 1 98 ? -7.129 -6.349 24.722 1.00 95.94 98 GLN A C 1
ATOM 739 O O . GLN A 1 98 ? -6.603 -7.100 23.907 1.00 95.94 98 GLN A O 1
ATOM 744 N N . ARG A 1 99 ? -8.377 -6.584 25.143 1.00 96.38 99 ARG A N 1
ATOM 745 C CA . ARG A 1 99 ? -9.193 -7.704 24.643 1.00 96.38 99 ARG A CA 1
ATOM 746 C C . ARG A 1 99 ? -9.897 -7.335 23.340 1.00 96.38 99 ARG A C 1
ATOM 748 O O . ARG A 1 99 ? -11.124 -7.360 23.273 1.00 96.38 99 ARG A O 1
ATOM 755 N N . TRP A 1 100 ? -9.115 -6.980 22.326 1.00 95.56 100 TRP A N 1
ATOM 756 C CA . TRP A 1 100 ? -9.568 -6.350 21.083 1.00 95.56 100 TRP A CA 1
ATOM 757 C C . TRP A 1 100 ? -10.658 -7.116 20.339 1.00 95.56 100 TRP A C 1
ATOM 759 O O . TRP A 1 100 ? -11.627 -6.482 19.941 1.00 95.56 100 TRP A O 1
ATOM 769 N N . SER A 1 101 ? -10.584 -8.449 20.284 1.00 96.19 101 SER A N 1
ATOM 770 C CA . SER A 1 101 ? -11.657 -9.313 19.764 1.00 96.19 101 SER A CA 1
ATOM 771 C C . SER A 1 101 ? -13.037 -8.943 20.327 1.00 96.19 101 SER A C 1
ATOM 773 O O . SER A 1 101 ? -13.972 -8.656 19.591 1.00 96.19 101 SER A O 1
ATOM 775 N N . LYS A 1 102 ? -13.145 -8.827 21.658 1.00 94.25 102 LYS A N 1
ATOM 776 C CA . LYS A 1 102 ? -14.408 -8.493 22.333 1.00 94.25 102 LYS A CA 1
ATOM 777 C C . LYS A 1 102 ? -14.858 -7.060 22.096 1.00 94.25 102 LYS A C 1
ATOM 779 O O . LYS A 1 102 ? -16.039 -6.762 22.215 1.00 94.25 102 LYS A O 1
ATOM 784 N N . ILE A 1 103 ? -13.903 -6.159 21.891 1.00 95.56 103 ILE A N 1
ATOM 785 C CA . ILE A 1 103 ? -14.186 -4.751 21.626 1.00 95.56 103 ILE A CA 1
ATOM 786 C C . ILE A 1 103 ? -14.704 -4.594 20.198 1.00 95.56 103 ILE A C 1
ATOM 788 O O . ILE A 1 103 ? -15.635 -3.822 19.983 1.00 95.56 103 ILE A O 1
ATOM 792 N N . TYR A 1 104 ? -14.143 -5.353 19.255 1.00 95.81 104 TYR A N 1
ATOM 793 C CA . TYR A 1 104 ? -14.557 -5.370 17.859 1.00 95.81 104 TYR A CA 1
ATOM 794 C C . TYR A 1 104 ? -16.037 -5.723 17.699 1.00 95.81 104 TYR A C 1
ATOM 796 O O . TYR A 1 104 ? -16.759 -4.986 17.037 1.00 95.81 104 TYR A O 1
ATOM 804 N N . ASP A 1 105 ? -16.505 -6.763 18.398 1.00 94.88 105 ASP A N 1
ATOM 805 C CA . ASP A 1 105 ? -17.902 -7.231 18.362 1.00 94.88 105 ASP A CA 1
ATOM 806 C C . ASP A 1 105 ? -18.939 -6.162 18.758 1.00 94.88 105 ASP A C 1
ATOM 808 O O . ASP A 1 105 ? -20.131 -6.311 18.490 1.00 94.88 105 ASP A O 1
ATOM 812 N N . LEU A 1 106 ? -18.509 -5.095 19.441 1.00 95.12 106 LEU A N 1
ATOM 813 C CA . LEU A 1 106 ? -19.378 -4.002 19.885 1.00 95.12 106 LEU A CA 1
ATOM 814 C C . LEU A 1 106 ? -19.469 -2.862 18.863 1.00 95.12 106 LEU A C 1
ATOM 816 O O . LEU A 1 106 ? -20.320 -1.976 19.007 1.00 95.12 106 LEU A O 1
ATOM 820 N N . TYR A 1 107 ? -18.593 -2.855 17.860 1.00 93.88 107 TYR A N 1
ATOM 821 C CA . TYR A 1 107 ? -18.671 -1.938 16.735 1.00 93.88 107 TYR A CA 1
ATOM 822 C C . TYR A 1 107 ? -19.614 -2.468 15.659 1.00 93.88 107 TYR A C 1
ATOM 824 O O . TYR A 1 107 ? -19.774 -3.667 15.466 1.00 93.88 107 TYR A O 1
ATOM 832 N N . ASN A 1 108 ? -20.204 -1.543 14.905 1.00 91.38 108 ASN A N 1
ATOM 833 C CA . ASN A 1 108 ? -20.998 -1.860 13.725 1.00 91.38 108 ASN A CA 1
ATOM 834 C C . ASN A 1 108 ? -20.262 -1.374 12.470 1.00 91.38 108 ASN A C 1
ATOM 836 O O . ASN A 1 108 ? -20.618 -0.343 11.894 1.00 91.38 108 ASN A O 1
ATOM 840 N N . PHE A 1 109 ? -19.178 -2.063 12.109 1.00 92.81 109 PHE A N 1
ATOM 841 C CA . PHE A 1 109 ? -18.417 -1.761 10.899 1.00 92.81 109 PHE A CA 1
ATOM 842 C C . PHE A 1 109 ? -19.017 -2.458 9.676 1.00 92.81 109 PHE A C 1
ATOM 844 O O . PHE A 1 109 ? -19.514 -3.577 9.745 1.00 92.81 109 PHE A O 1
ATOM 851 N N . GLU A 1 110 ? -18.941 -1.784 8.532 1.00 93.44 110 GLU A N 1
ATOM 852 C CA . GLU A 1 110 ? -19.141 -2.428 7.238 1.00 93.44 110 GLU A CA 1
ATOM 853 C C . GLU A 1 110 ? -17.860 -3.193 6.887 1.00 93.44 110 GLU A C 1
ATOM 855 O O . GLU A 1 110 ? -16.819 -2.578 6.641 1.00 93.44 110 GLU A O 1
ATOM 860 N N . GLU A 1 111 ? -17.942 -4.522 6.924 1.00 94.44 111 GLU A N 1
ATOM 861 C CA . GLU A 1 111 ? -16.805 -5.420 6.715 1.00 94.44 111 GLU A CA 1
ATOM 862 C C . GLU A 1 111 ? -16.178 -5.260 5.321 1.00 94.44 111 GLU A C 1
ATOM 864 O O . GLU A 1 111 ? -16.867 -5.166 4.303 1.00 94.44 111 GLU A O 1
ATOM 869 N N . ASP A 1 112 ? -14.848 -5.292 5.271 1.00 94.69 112 ASP A N 1
ATOM 870 C CA . ASP A 1 112 ? -14.043 -5.249 4.049 1.00 94.69 112 ASP A CA 1
ATOM 871 C C . ASP A 1 112 ? -12.710 -5.990 4.282 1.00 94.69 112 ASP A C 1
ATOM 873 O O . ASP A 1 112 ? -12.404 -6.505 5.359 1.00 94.69 112 ASP A O 1
ATOM 877 N N . THR A 1 113 ? -11.864 -6.032 3.261 1.00 95.94 113 THR A N 1
ATOM 878 C CA . THR A 1 113 ? -10.567 -6.710 3.235 1.00 95.94 113 THR A CA 1
ATOM 879 C C . THR A 1 113 ? -9.682 -6.358 4.430 1.00 95.94 113 THR A C 1
ATOM 881 O O . THR A 1 113 ? -9.062 -7.253 4.991 1.00 95.94 113 THR A O 1
ATOM 884 N N . PHE A 1 114 ? -9.637 -5.086 4.838 1.00 97.56 114 PHE A N 1
ATOM 885 C CA . PHE A 1 114 ? -8.875 -4.625 6.009 1.00 97.56 114 PHE A CA 1
ATOM 886 C C . PHE A 1 114 ? -9.759 -3.995 7.091 1.00 97.56 114 PHE A C 1
ATOM 888 O O . PHE A 1 114 ? -9.249 -3.322 7.984 1.00 97.56 114 PHE A O 1
ATOM 895 N N . ILE A 1 115 ? -11.075 -4.184 6.990 1.00 97.06 115 ILE A N 1
ATOM 896 C CA . ILE A 1 115 ? -12.059 -3.769 7.990 1.00 97.06 115 ILE A CA 1
ATOM 897 C C . ILE A 1 115 ? -12.735 -5.048 8.459 1.00 97.06 115 ILE A C 1
ATOM 899 O O . ILE A 1 115 ? -13.760 -5.436 7.922 1.00 97.06 115 ILE A O 1
ATOM 903 N N . ASN A 1 116 ? -12.062 -5.749 9.363 1.00 96.62 116 ASN A N 1
ATOM 904 C CA . ASN A 1 116 ? -12.515 -6.990 9.979 1.00 96.62 116 ASN A CA 1
ATOM 905 C C . ASN A 1 116 ? -11.839 -7.157 11.344 1.00 96.62 116 ASN A C 1
ATOM 907 O O . ASN A 1 116 ? -10.918 -6.404 11.680 1.00 96.62 116 ASN A O 1
ATOM 911 N N . GLN A 1 117 ? -12.279 -8.151 12.116 1.00 96.25 117 GLN A N 1
ATOM 912 C CA . GLN A 1 117 ? -11.769 -8.400 13.465 1.00 96.25 117 GLN A CA 1
ATOM 913 C C . GLN A 1 117 ? -10.244 -8.594 13.488 1.00 96.25 117 GLN A C 1
ATOM 915 O O . GLN A 1 117 ? -9.566 -7.955 14.287 1.00 96.25 117 GLN A O 1
ATOM 920 N N . GLU A 1 118 ? -9.691 -9.420 12.592 1.00 96.62 118 GLU A N 1
ATOM 921 C CA . GLU A 1 118 ? -8.244 -9.684 12.529 1.00 96.62 118 GLU A CA 1
ATOM 922 C C . GLU A 1 118 ? -7.457 -8.393 12.258 1.00 96.62 118 GLU A C 1
ATOM 924 O O . GLU A 1 118 ? -6.503 -8.080 12.972 1.00 96.62 118 GLU A O 1
ATOM 929 N N . ALA A 1 119 ? -7.895 -7.596 11.278 1.00 97.25 119 ALA A N 1
ATOM 930 C CA . ALA A 1 119 ? -7.271 -6.316 10.955 1.00 97.25 119 ALA A CA 1
ATOM 931 C C . ALA A 1 119 ? -7.337 -5.332 12.132 1.00 97.25 119 ALA A C 1
ATOM 933 O O . ALA A 1 119 ? -6.368 -4.618 12.400 1.00 97.25 119 ALA A O 1
ATOM 934 N N . TYR A 1 120 ? -8.461 -5.296 12.851 1.00 96.25 120 TYR A N 1
ATOM 935 C CA . TYR A 1 120 ? -8.629 -4.438 14.020 1.00 96.25 120 TYR A CA 1
ATOM 936 C C . TYR A 1 120 ? -7.677 -4.834 15.150 1.00 96.25 120 TYR A C 1
ATOM 938 O O . TYR A 1 120 ? -6.970 -3.975 15.675 1.00 96.25 120 TYR A O 1
ATOM 946 N N . GLU A 1 121 ? -7.615 -6.123 15.493 1.00 95.69 121 GLU A N 1
ATOM 947 C CA . GLU A 1 121 ? -6.710 -6.645 16.522 1.00 95.69 121 GLU A CA 1
ATOM 948 C C . GLU A 1 121 ? -5.256 -6.286 16.206 1.00 95.69 121 GLU A C 1
ATOM 950 O O . GLU A 1 121 ? -4.584 -5.664 17.031 1.00 95.69 121 GLU A O 1
ATOM 955 N N . GLN A 1 122 ? -4.804 -6.570 14.980 1.00 96.12 122 GLN A N 1
ATOM 956 C CA . GLN A 1 122 ? -3.443 -6.252 14.547 1.00 96.12 122 GLN A CA 1
ATOM 957 C C . GLN A 1 122 ? -3.153 -4.748 14.565 1.00 96.12 122 GLN A C 1
ATOM 959 O O . GLN A 1 122 ? -2.061 -4.335 14.963 1.00 96.12 122 GLN A O 1
ATOM 964 N N . THR A 1 123 ? -4.110 -3.913 14.152 1.00 95.69 123 THR A N 1
ATOM 965 C CA . THR A 1 123 ? -3.943 -2.451 14.179 1.00 95.69 123 THR A CA 1
ATOM 966 C C . THR A 1 123 ? -3.797 -1.957 15.615 1.00 95.69 123 THR A C 1
ATOM 968 O O . THR A 1 123 ? -2.911 -1.154 15.909 1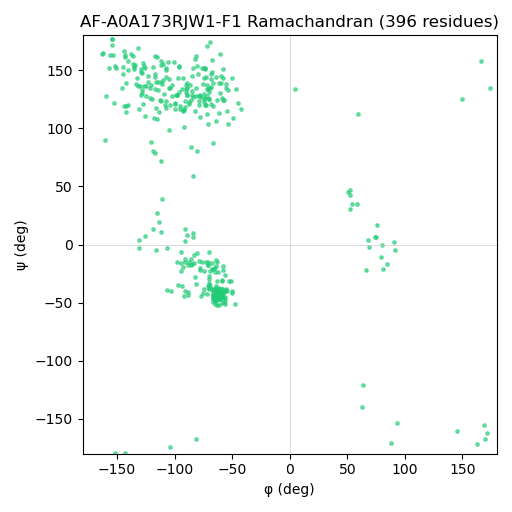.00 95.69 123 THR A O 1
ATOM 971 N N . MET A 1 124 ? -4.642 -2.446 16.524 1.00 94.25 124 MET A N 1
ATOM 972 C CA . MET A 1 124 ? -4.651 -2.035 17.929 1.00 94.25 124 MET A CA 1
ATOM 973 C C . MET A 1 124 ? -3.419 -2.530 18.699 1.00 94.25 124 MET A C 1
ATOM 975 O O . MET A 1 124 ? -2.937 -1.818 19.574 1.00 94.25 124 MET A O 1
ATOM 979 N N . GLU A 1 125 ? -2.877 -3.706 18.372 1.00 93.81 125 GLU A N 1
ATOM 980 C CA . GLU A 1 125 ? -1.626 -4.224 18.953 1.00 93.81 125 GLU A CA 1
ATOM 981 C C . GLU A 1 125 ? -0.388 -3.431 18.515 1.00 93.81 125 GLU A C 1
ATOM 983 O O . GLU A 1 125 ? 0.544 -3.244 19.299 1.00 93.81 125 GLU A O 1
ATOM 988 N N . GLN A 1 126 ? -0.369 -2.958 17.268 1.00 93.75 126 GLN A N 1
ATOM 989 C CA . GLN A 1 126 ? 0.767 -2.227 16.697 1.00 93.75 126 GLN A CA 1
ATOM 990 C C . GLN A 1 126 ? 0.713 -0.714 16.953 1.00 93.75 126 GLN A C 1
ATOM 992 O O . GLN A 1 126 ? 1.721 -0.017 16.797 1.00 93.75 126 GLN A O 1
ATOM 997 N N . SER A 1 127 ? -0.458 -0.188 17.308 1.00 91.62 127 SER A N 1
ATOM 998 C CA . SER A 1 127 ? -0.685 1.241 17.526 1.00 91.62 127 SER A CA 1
ATOM 999 C C . SER A 1 127 ? -0.580 1.616 18.999 1.00 91.62 127 SER A C 1
ATOM 1001 O O . SER A 1 127 ? -0.875 0.832 19.896 1.00 91.62 127 SER A O 1
ATOM 1003 N N . GLU A 1 128 ? -0.220 2.868 19.271 1.00 87.88 128 GLU A N 1
ATOM 1004 C CA . GLU A 1 128 ? -0.322 3.405 20.625 1.00 87.88 128 GLU A CA 1
ATOM 1005 C C . GLU A 1 128 ? -1.795 3.630 20.988 1.00 87.88 128 GLU A C 1
ATOM 1007 O O . GLU A 1 128 ? -2.470 4.506 20.443 1.00 87.88 128 GLU A O 1
ATOM 1012 N N . THR A 1 129 ? -2.308 2.846 21.936 1.00 88.38 129 THR A N 1
ATOM 1013 C CA . THR A 1 129 ? -3.691 2.967 22.409 1.00 88.38 129 THR A CA 1
ATOM 1014 C C . THR A 1 129 ? -3.763 3.786 23.694 1.00 88.38 129 THR A C 1
ATOM 1016 O O . THR A 1 129 ? -3.101 3.466 24.683 1.00 88.38 129 THR A O 1
ATOM 1019 N N . LYS A 1 130 ? -4.626 4.806 23.727 1.00 92.25 130 LYS A N 1
ATOM 1020 C CA . LYS A 1 130 ? -4.961 5.525 24.967 1.00 92.25 130 LYS A CA 1
ATOM 1021 C C . LYS A 1 130 ? -5.844 4.655 25.859 1.00 92.25 130 LYS A C 1
ATOM 1023 O O . LYS A 1 130 ? -6.722 3.963 25.348 1.00 92.25 130 LYS A O 1
ATOM 1028 N N . THR A 1 131 ? -5.662 4.749 27.173 1.00 94.31 131 THR A N 1
ATOM 1029 C CA . THR A 1 131 ? -6.551 4.109 28.148 1.00 94.31 131 THR A CA 1
ATOM 1030 C C . THR A 1 131 ? -7.884 4.847 28.254 1.00 94.31 131 THR A C 1
ATOM 1032 O O . THR A 1 131 ? -7.975 6.057 28.028 1.00 94.31 131 THR A O 1
ATOM 1035 N N . LEU A 1 132 ? -8.924 4.099 28.607 1.00 96.62 132 LEU A N 1
ATOM 1036 C CA . LEU A 1 132 ? -10.251 4.621 28.894 1.00 96.62 132 LEU A CA 1
ATOM 1037 C C . LEU A 1 132 ? -10.385 4.977 30.373 1.00 96.62 132 LEU A C 1
ATOM 1039 O O . LEU A 1 132 ? -9.946 4.219 31.246 1.00 96.62 132 LEU A O 1
ATOM 1043 N N . SER A 1 133 ? -11.027 6.111 30.653 1.00 96.75 133 SER A N 1
ATOM 1044 C CA . SER A 1 133 ? -11.405 6.505 32.011 1.00 96.75 133 SER A CA 1
ATOM 1045 C C . SER A 1 133 ? -12.550 5.644 32.554 1.00 96.75 133 SER A C 1
ATOM 1047 O O . SER A 1 133 ? -13.219 4.917 31.816 1.00 96.75 133 SER A O 1
ATOM 1049 N N . ALA A 1 134 ? -12.846 5.782 33.849 1.00 96.75 134 ALA A N 1
ATOM 1050 C CA . ALA A 1 134 ? -14.093 5.254 34.394 1.00 96.75 134 ALA A CA 1
ATOM 1051 C C . ALA A 1 134 ? -15.296 5.822 33.607 1.00 96.75 134 ALA A C 1
ATOM 1053 O O . ALA A 1 134 ? -15.274 7.009 33.251 1.00 96.75 134 ALA A O 1
ATOM 1054 N N . PRO A 1 135 ? -16.306 4.993 33.295 1.00 96.62 135 PRO A N 1
ATOM 1055 C CA . PRO A 1 135 ? -17.489 5.439 32.586 1.00 96.62 135 PRO A CA 1
ATOM 1056 C C . PRO A 1 135 ? -18.396 6.262 33.511 1.00 96.62 135 PRO A C 1
ATOM 1058 O O . PRO A 1 135 ? -18.558 5.939 34.686 1.00 96.62 135 PRO A O 1
ATOM 1061 N N . THR A 1 136 ? -19.026 7.301 32.974 1.00 95.50 136 THR A N 1
ATOM 1062 C CA . THR A 1 136 ? -20.045 8.109 33.655 1.00 95.50 136 THR A CA 1
ATOM 1063 C C . THR A 1 136 ? -21.333 8.103 32.844 1.00 95.50 136 THR A C 1
ATOM 1065 O O . THR A 1 136 ? -21.302 8.051 31.619 1.00 95.50 136 THR A O 1
ATOM 1068 N N . GLY A 1 137 ? -22.485 8.115 33.504 1.00 93.94 137 GLY A N 1
ATOM 1069 C CA . GLY A 1 137 ? -23.776 8.076 32.820 1.00 93.94 137 GLY A CA 1
ATOM 1070 C C . GLY A 1 137 ? -24.816 7.293 33.602 1.00 93.94 137 GLY A C 1
ATOM 1071 O O . GLY A 1 137 ? -24.679 7.095 34.811 1.00 93.94 137 GLY A O 1
ATOM 1072 N N . GLY A 1 138 ? -25.866 6.862 32.915 1.00 92.00 138 GLY A N 1
ATOM 1073 C CA . GLY A 1 138 ? -26.996 6.203 33.547 1.00 92.00 138 GLY A CA 1
ATOM 1074 C C . GLY A 1 138 ? -28.184 6.038 32.612 1.00 92.00 138 GLY A C 1
ATOM 1075 O O . GLY A 1 138 ? -28.046 5.957 31.392 1.00 92.00 138 GLY A O 1
ATOM 1076 N N . TYR A 1 139 ? -29.367 5.938 33.208 1.00 90.38 139 TYR A N 1
ATOM 1077 C CA . TYR A 1 139 ? -30.609 5.770 32.468 1.00 90.38 139 TYR A CA 1
ATOM 1078 C C . TYR A 1 139 ? -31.006 7.063 31.748 1.00 90.38 139 TYR A C 1
ATOM 1080 O O . TYR A 1 139 ? -30.967 8.141 32.340 1.00 90.38 139 TYR A O 1
ATOM 1088 N N . THR A 1 140 ? -31.391 6.950 30.479 1.00 86.88 140 THR A N 1
ATOM 1089 C CA . THR A 1 140 ? -31.848 8.081 29.664 1.00 86.88 140 THR A CA 1
ATOM 1090 C C . THR A 1 140 ? -33.369 8.045 29.532 1.00 86.88 140 THR A C 1
ATOM 1092 O O . THR A 1 140 ? -33.929 7.084 29.009 1.00 86.88 140 THR A O 1
ATOM 1095 N N . GLU A 1 141 ? -34.048 9.099 29.990 1.00 84.50 141 GLU A N 1
ATOM 1096 C CA . GLU A 1 141 ? -35.521 9.175 30.015 1.00 84.50 141 GLU A CA 1
ATOM 1097 C C . GLU A 1 141 ? -36.141 9.824 28.764 1.00 84.50 141 GLU A C 1
ATOM 1099 O O . GLU A 1 141 ? -37.320 9.617 28.489 1.00 84.50 141 GLU A O 1
ATOM 1104 N N . TYR A 1 142 ? -35.364 10.587 27.986 1.00 77.06 142 TYR A N 1
ATOM 1105 C CA . TYR A 1 142 ? -35.870 11.403 26.875 1.00 77.06 142 TYR A CA 1
ATOM 1106 C C . TYR A 1 142 ? -34.930 11.371 25.658 1.00 77.06 142 TYR A C 1
ATOM 1108 O O . TYR A 1 142 ? -33.735 11.110 25.783 1.00 77.06 142 TYR A O 1
ATOM 1116 N N . GLY A 1 143 ? -35.466 11.681 24.473 1.00 80.62 143 GLY A N 1
ATOM 1117 C CA . GLY A 1 143 ? -34.717 11.727 23.211 1.00 80.62 143 GLY A CA 1
ATOM 1118 C C . GLY A 1 143 ? -34.655 10.386 22.471 1.00 80.62 143 GLY A C 1
ATOM 1119 O O . GLY A 1 143 ? -35.336 9.430 22.829 1.00 80.62 143 GLY A O 1
ATOM 1120 N N . THR A 1 144 ? -33.827 10.315 21.424 1.00 76.75 144 THR A N 1
ATOM 1121 C CA . THR A 1 144 ? -33.700 9.147 20.524 1.00 76.75 144 THR A CA 1
ATOM 1122 C C . THR A 1 144 ? -33.319 7.849 21.245 1.00 76.75 144 THR A C 1
ATOM 1124 O O . THR A 1 144 ? -33.595 6.763 20.746 1.00 76.75 144 THR A O 1
ATOM 1127 N N . TYR A 1 145 ? -32.715 7.957 22.429 1.00 76.12 145 TYR A N 1
ATOM 1128 C CA . TYR A 1 145 ? -32.262 6.828 23.241 1.00 76.12 145 TYR A CA 1
ATOM 1129 C C . TYR A 1 145 ? -33.046 6.679 24.558 1.00 76.12 145 TYR A C 1
ATOM 1131 O O . TYR A 1 145 ? -32.558 6.051 25.500 1.00 76.12 145 TYR A O 1
ATOM 1139 N N . ALA A 1 146 ? -34.244 7.269 24.650 1.00 80.44 146 ALA A N 1
ATOM 1140 C CA . ALA A 1 146 ? -35.123 7.090 25.801 1.00 80.44 146 ALA A CA 1
ATOM 1141 C C . ALA A 1 146 ? -35.372 5.595 26.070 1.00 80.44 146 ALA A C 1
ATOM 1143 O O . ALA A 1 146 ? -35.655 4.826 25.150 1.00 80.44 146 ALA A O 1
ATOM 1144 N N . GLY A 1 147 ? -35.254 5.178 27.330 1.00 82.69 147 GLY A N 1
ATOM 1145 C CA . GLY A 1 147 ? -35.394 3.775 27.726 1.00 82.69 147 GLY A CA 1
ATOM 1146 C C . GLY A 1 147 ? -34.095 2.965 27.721 1.00 82.69 147 GLY A C 1
ATOM 1147 O O . GLY A 1 147 ? -34.134 1.769 28.009 1.00 82.69 147 GLY A O 1
ATOM 1148 N N . GLN A 1 148 ? -32.948 3.581 27.416 1.00 86.38 148 GLN A N 1
ATOM 1149 C CA . GLN A 1 148 ? -31.644 2.909 27.390 1.00 86.38 148 GLN A CA 1
ATOM 1150 C C . GLN A 1 148 ? -30.716 3.390 28.511 1.00 86.38 148 GLN A C 1
ATOM 1152 O O . GLN A 1 148 ? -30.813 4.523 28.991 1.00 86.38 148 GLN A O 1
ATOM 1157 N N . TYR A 1 149 ? -29.775 2.529 28.907 1.00 94.19 149 TYR A N 1
ATOM 1158 C CA . TYR A 1 149 ? -28.662 2.915 29.769 1.00 94.19 149 TYR A CA 1
ATOM 1159 C C . TYR A 1 149 ? -27.481 3.345 28.903 1.00 94.19 149 TYR A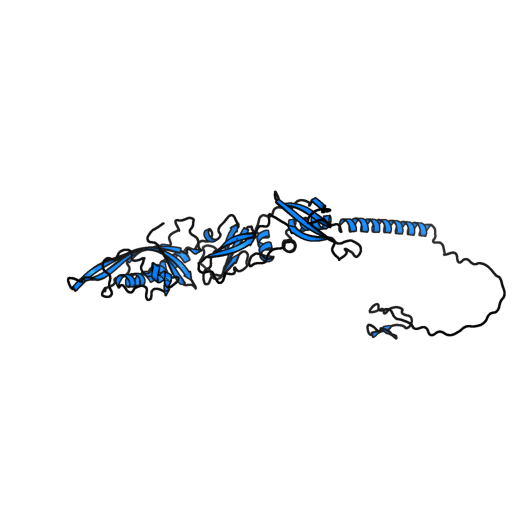 C 1
ATOM 1161 O O . TYR A 1 149 ? -26.953 2.547 28.128 1.00 94.19 149 TYR A O 1
ATOM 1169 N N . ILE A 1 150 ? -27.067 4.601 29.043 1.00 95.19 150 ILE A N 1
ATOM 1170 C CA . ILE A 1 150 ? -25.994 5.196 28.249 1.00 95.19 150 ILE A CA 1
ATOM 1171 C C . ILE A 1 150 ? -24.887 5.642 29.185 1.00 95.19 150 ILE A C 1
ATOM 1173 O O . ILE A 1 150 ? -25.105 6.421 30.116 1.00 95.19 150 ILE A O 1
ATOM 1177 N N . TYR A 1 151 ? -23.686 5.158 28.902 1.00 96.19 151 TYR A N 1
ATOM 1178 C CA . TYR A 1 151 ? -22.473 5.550 29.599 1.00 96.19 151 TYR A CA 1
ATOM 1179 C C . TYR A 1 151 ? -21.493 6.194 28.627 1.00 96.19 151 TYR A C 1
ATOM 1181 O O . TYR A 1 151 ? -21.487 5.896 27.436 1.00 96.19 151 TYR A O 1
ATOM 1189 N N . GLN A 1 152 ? -20.646 7.072 29.139 1.00 95.81 152 GLN A N 1
ATOM 1190 C CA . GLN A 1 152 ? -19.602 7.751 28.395 1.00 95.81 152 GLN A CA 1
ATOM 1191 C C . GLN A 1 152 ? -18.267 7.548 29.096 1.00 95.81 152 GLN A C 1
ATOM 1193 O O . GLN A 1 152 ? -18.170 7.671 30.313 1.00 95.81 152 GLN A O 1
ATOM 1198 N N . THR A 1 153 ? -17.222 7.258 28.333 1.00 96.62 153 THR A N 1
ATOM 1199 C CA . THR A 1 153 ? -15.847 7.183 28.841 1.00 96.62 153 THR A CA 1
ATOM 1200 C C . THR A 1 153 ? -14.922 8.033 27.981 1.00 96.62 153 THR A C 1
ATOM 1202 O O . THR A 1 153 ? -15.164 8.221 26.785 1.00 96.62 153 THR A O 1
ATOM 1205 N N . LYS A 1 154 ? -13.877 8.594 28.594 1.00 95.62 154 LYS A N 1
ATOM 1206 C CA . LYS A 1 154 ? -12.887 9.425 27.910 1.00 95.62 154 LYS A CA 1
ATOM 1207 C C . LYS A 1 154 ? -11.740 8.575 27.384 1.00 95.62 154 LYS A C 1
ATOM 1209 O O . LYS A 1 154 ? -11.175 7.775 28.126 1.00 95.62 154 LYS A O 1
ATOM 1214 N N . LYS A 1 155 ? -11.358 8.827 26.132 1.00 93.31 155 LYS A N 1
ATOM 1215 C CA . LYS A 1 155 ? -10.175 8.288 25.448 1.00 93.31 155 LYS A CA 1
ATOM 1216 C C . LYS A 1 155 ? -9.257 9.458 25.091 1.00 93.31 155 LYS A C 1
ATOM 1218 O O . LYS A 1 155 ? -9.253 9.977 23.978 1.00 93.31 155 LYS A O 1
ATOM 1223 N N . GLY A 1 156 ? -8.513 9.952 26.078 1.00 90.00 156 GLY A N 1
ATOM 1224 C CA . GLY A 1 156 ? -7.866 11.264 25.974 1.00 90.00 156 GLY A CA 1
ATOM 1225 C C . GLY A 1 156 ? -8.907 12.385 25.856 1.00 90.00 156 GLY A C 1
ATOM 1226 O O . GLY A 1 156 ? -9.734 12.544 26.749 1.00 90.00 156 GLY A O 1
ATOM 1227 N N . SER A 1 157 ? -8.869 13.155 24.766 1.00 90.06 157 SER A N 1
ATOM 1228 C CA . SER A 1 157 ? -9.862 14.198 24.461 1.00 90.06 157 SER A CA 1
ATOM 1229 C C . SER A 1 157 ? -11.181 13.647 23.912 1.00 90.06 157 SER A C 1
ATOM 1231 O O . SER A 1 157 ? -12.210 14.319 24.004 1.00 90.06 157 SER A O 1
ATOM 1233 N N . ASP A 1 158 ? -11.155 12.437 23.355 1.00 92.56 158 ASP A N 1
ATOM 1234 C CA . ASP A 1 158 ? -12.295 11.824 22.680 1.00 92.56 158 ASP A CA 1
ATOM 1235 C C . ASP A 1 158 ? -13.250 11.171 23.682 1.00 92.56 158 ASP A C 1
ATOM 1237 O O . ASP A 1 158 ? -12.893 10.887 24.830 1.00 92.56 158 ASP A O 1
ATOM 1241 N N . THR A 1 159 ? -14.496 10.949 23.263 1.00 93.81 159 THR A N 1
ATOM 1242 C CA . THR A 1 159 ? -15.527 10.320 24.100 1.00 93.81 159 THR A CA 1
ATOM 1243 C C . THR A 1 159 ? -16.104 9.109 23.388 1.00 93.81 159 THR A C 1
ATOM 1245 O O . THR A 1 159 ? -16.566 9.225 22.257 1.00 93.81 159 THR A O 1
ATOM 1248 N N . ILE A 1 160 ? -16.111 7.968 24.074 1.00 95.75 160 ILE A N 1
ATOM 1249 C CA . ILE A 1 160 ? -16.800 6.759 23.624 1.00 95.75 160 ILE A CA 1
ATOM 1250 C C . ILE A 1 160 ? -18.140 6.690 24.339 1.00 95.75 160 ILE A C 1
ATOM 1252 O O . ILE A 1 160 ? -18.190 6.780 25.568 1.00 95.75 160 ILE A O 1
ATOM 1256 N N . THR A 1 161 ? -19.212 6.510 23.574 1.00 95.50 161 THR A N 1
ATOM 1257 C CA . THR A 1 161 ? -20.554 6.253 24.104 1.00 95.50 161 THR A CA 1
ATOM 1258 C C . THR A 1 161 ? -20.818 4.753 24.111 1.00 95.50 161 THR A C 1
ATOM 1260 O O . THR A 1 161 ? -20.584 4.075 23.114 1.00 95.50 161 THR A O 1
ATOM 1263 N N . ILE A 1 162 ? -21.292 4.236 25.238 1.00 96.50 162 ILE A N 1
ATOM 1264 C CA . ILE A 1 162 ? -21.517 2.818 25.511 1.00 96.50 162 ILE A CA 1
ATOM 1265 C C . ILE A 1 162 ? -23.015 2.617 25.729 1.00 96.50 162 ILE A C 1
ATOM 1267 O O . ILE A 1 162 ? -23.581 3.162 26.682 1.00 96.50 162 ILE A O 1
ATOM 1271 N N . HIS A 1 163 ? -23.646 1.818 24.872 1.00 94.69 163 HIS A N 1
ATOM 1272 C CA . HIS A 1 163 ? -25.065 1.489 24.970 1.00 94.69 163 HIS A CA 1
ATOM 1273 C C . HIS A 1 163 ? -25.239 0.168 25.710 1.00 94.69 163 HIS A C 1
ATOM 1275 O O . HIS A 1 163 ? -24.766 -0.880 25.262 1.00 94.69 163 HIS A O 1
ATOM 1281 N N . VAL A 1 164 ? -25.934 0.200 26.843 1.00 95.38 164 VAL A N 1
ATOM 1282 C CA . VAL A 1 164 ? -26.164 -0.967 27.696 1.00 95.38 164 VAL A CA 1
ATOM 1283 C C . VAL A 1 164 ? -27.646 -1.312 27.712 1.00 95.38 164 VAL A C 1
ATOM 1285 O O . VAL A 1 164 ? -28.501 -0.452 27.935 1.00 95.38 164 VAL A O 1
ATOM 1288 N N . ALA A 1 165 ? -27.949 -2.595 27.529 1.00 91.75 165 ALA A N 1
ATOM 1289 C CA . ALA A 1 165 ? -29.307 -3.112 27.615 1.00 91.75 165 ALA A CA 1
ATOM 1290 C C . ALA A 1 165 ? -29.395 -4.298 28.573 1.00 91.75 165 ALA A C 1
ATOM 1292 O O . ALA A 1 165 ? -28.418 -5.003 28.844 1.00 91.75 165 ALA A O 1
ATOM 1293 N N . LYS A 1 166 ? -30.604 -4.517 29.087 1.00 91.25 166 LYS A N 1
ATOM 1294 C CA . LYS A 1 166 ? -30.933 -5.701 29.873 1.00 91.25 166 LYS A CA 1
ATOM 1295 C C . LYS A 1 166 ? -31.035 -6.910 28.944 1.00 91.25 166 LYS A C 1
ATOM 1297 O O . LYS A 1 166 ? -31.790 -6.898 27.977 1.00 91.25 166 LYS A O 1
ATOM 1302 N N . SER A 1 167 ? -30.286 -7.956 29.257 1.00 88.44 167 SER A N 1
ATOM 1303 C CA . SER A 1 167 ? -30.323 -9.241 28.569 1.00 88.44 167 SER A CA 1
ATOM 1304 C C . SER A 1 167 ? -31.564 -10.032 28.988 1.00 88.44 167 SER A C 1
ATOM 1306 O O . SER A 1 167 ? -32.040 -9.924 30.120 1.00 88.44 167 SER A O 1
ATOM 1308 N N . ALA A 1 168 ? -32.053 -10.900 28.101 1.00 88.69 168 ALA A N 1
ATOM 1309 C CA . ALA A 1 168 ? -33.088 -11.878 28.450 1.00 88.69 168 ALA A CA 1
ATOM 1310 C C . ALA A 1 168 ? -32.572 -12.939 29.444 1.00 88.69 168 ALA A C 1
ATOM 1312 O O . ALA A 1 168 ? -33.354 -13.587 30.140 1.00 88.69 168 ALA A O 1
ATOM 1313 N N . LYS A 1 169 ? -31.247 -13.125 29.517 1.00 88.44 169 LYS A N 1
ATOM 1314 C CA . LYS A 1 169 ? -30.598 -14.060 30.439 1.00 88.44 169 LYS A CA 1
ATOM 1315 C C . LYS A 1 169 ? -30.470 -13.446 31.836 1.00 88.44 169 LYS A C 1
ATOM 1317 O O . LYS A 1 169 ? -30.369 -12.233 31.997 1.00 88.44 169 LYS A O 1
ATOM 1322 N N . LYS A 1 170 ? -30.414 -14.301 32.856 1.00 88.62 170 LYS A N 1
ATOM 1323 C CA . LYS A 1 170 ? -30.156 -13.915 34.249 1.00 88.62 170 LYS A CA 1
ATOM 1324 C C . LYS A 1 170 ? -28.752 -14.337 34.669 1.00 88.62 170 LYS A C 1
ATOM 1326 O O . LYS A 1 170 ? -28.290 -15.414 34.295 1.00 88.62 170 LYS A O 1
ATOM 1331 N N . ASN A 1 171 ? -28.093 -13.526 35.487 1.00 84.75 171 ASN A N 1
ATOM 1332 C CA . ASN A 1 171 ? -26.898 -13.943 36.211 1.00 84.75 171 ASN A CA 1
ATOM 1333 C C . ASN A 1 171 ? -27.320 -14.784 37.419 1.00 84.75 171 ASN A C 1
ATOM 1335 O O . ASN A 1 171 ? -28.155 -14.356 38.216 1.00 84.75 171 ASN A O 1
ATOM 1339 N N . PHE A 1 172 ? -26.743 -15.982 37.553 1.00 83.38 172 PHE A N 1
ATOM 1340 C CA . PHE A 1 172 ? -27.067 -16.932 38.625 1.00 83.38 172 PHE A CA 1
ATOM 1341 C C . PHE A 1 172 ? -28.572 -17.231 38.759 1.00 83.38 172 PHE A C 1
ATOM 1343 O O . PHE A 1 172 ? -29.031 -17.467 39.862 1.00 83.38 172 PHE A O 1
ATOM 1350 N N . LEU A 1 173 ? -29.352 -17.189 37.668 1.00 83.94 173 LEU A N 1
ATOM 1351 C CA . LEU A 1 173 ? -30.821 -17.363 37.633 1.00 83.94 173 LEU A CA 1
ATOM 1352 C C . LEU A 1 173 ? -31.655 -16.261 38.318 1.00 83.94 173 LEU A C 1
ATOM 1354 O O . LEU A 1 173 ? -32.814 -16.079 37.954 1.00 83.94 173 LEU A O 1
ATOM 1358 N N . PHE A 1 174 ? -31.085 -15.489 39.244 1.00 84.38 174 PHE A N 1
ATOM 1359 C CA . PHE A 1 174 ? -31.828 -14.506 40.042 1.00 84.38 174 PHE A CA 1
ATOM 1360 C C . PHE A 1 174 ? -31.625 -13.065 39.566 1.00 84.38 174 PHE A C 1
ATOM 1362 O O . PHE A 1 174 ? -32.575 -12.282 39.506 1.00 84.38 174 PHE A O 1
ATOM 1369 N N . PHE A 1 175 ? -30.398 -12.704 39.192 1.00 88.88 175 PHE A N 1
ATOM 1370 C CA . PHE A 1 175 ? -30.026 -11.313 38.951 1.00 88.88 175 PHE A CA 1
ATOM 1371 C C . PHE A 1 175 ? -30.197 -10.918 37.489 1.00 88.88 175 PHE A C 1
ATOM 1373 O O . PHE A 1 175 ? -29.928 -11.705 36.581 1.00 88.88 175 PHE A O 1
ATOM 1380 N N . ASP A 1 176 ? -30.627 -9.682 37.248 1.00 91.12 176 ASP A N 1
ATOM 1381 C CA . ASP A 1 176 ? -30.698 -9.129 35.896 1.00 91.12 176 ASP A CA 1
ATOM 1382 C C . ASP A 1 176 ? -29.317 -9.106 35.243 1.00 91.12 176 ASP A C 1
ATOM 1384 O O . ASP A 1 176 ? -28.360 -8.615 35.823 1.00 91.12 176 ASP A O 1
ATOM 1388 N N . LYS A 1 177 ? -29.180 -9.611 34.019 1.00 90.38 177 LYS A N 1
ATOM 1389 C CA . LYS A 1 177 ? -27.923 -9.463 33.286 1.00 90.38 177 LYS A CA 1
ATOM 1390 C C . LYS A 1 177 ? -28.011 -8.224 32.405 1.00 90.38 177 LYS A C 1
ATOM 1392 O O . LYS A 1 177 ? -28.998 -8.044 31.701 1.00 90.38 177 LYS A O 1
ATOM 1397 N N . TYR A 1 178 ? -26.969 -7.404 32.422 1.00 92.88 178 TYR A N 1
ATOM 1398 C CA . TYR A 1 178 ? -26.817 -6.271 31.515 1.00 92.88 178 TYR A CA 1
ATOM 1399 C C . TYR A 1 178 ? -25.606 -6.501 30.623 1.00 92.88 178 TYR A C 1
ATOM 1401 O O . TYR A 1 178 ? -24.587 -7.025 31.078 1.00 92.88 178 TYR A O 1
ATOM 1409 N N . GLU A 1 179 ? -25.734 -6.141 29.353 1.00 92.81 179 GLU A N 1
ATOM 1410 C CA . GLU A 1 179 ? -24.707 -6.341 28.334 1.00 92.81 179 GLU A CA 1
ATOM 1411 C C . GLU A 1 179 ? -24.532 -5.048 27.541 1.00 92.81 179 GLU A C 1
ATOM 1413 O O . GLU A 1 179 ? -25.497 -4.316 27.295 1.00 92.81 179 GLU A O 1
ATOM 1418 N N . VAL A 1 180 ? -23.288 -4.756 27.161 1.00 95.38 180 VAL A N 1
ATOM 1419 C CA . VAL A 1 180 ? -23.030 -3.710 26.174 1.00 95.38 180 VAL A CA 1
ATOM 1420 C C . VAL A 1 180 ? -23.528 -4.232 24.834 1.00 95.38 180 VAL A C 1
ATOM 1422 O O . VAL A 1 180 ? -23.168 -5.330 24.425 1.00 95.38 180 VAL A O 1
ATOM 1425 N N . THR A 1 181 ? -24.397 -3.459 24.200 1.00 93.38 181 THR A N 1
ATOM 1426 C CA . THR A 1 181 ? -25.048 -3.821 22.934 1.00 93.38 181 THR A CA 1
ATOM 1427 C C . THR A 1 181 ? -24.346 -3.212 21.735 1.00 93.38 181 THR A C 1
ATOM 1429 O O . THR A 1 181 ? -24.286 -3.834 20.683 1.00 93.38 181 THR A O 1
ATOM 1432 N N . SER A 1 182 ? -23.809 -2.007 21.899 1.00 94.12 182 SER A N 1
ATOM 1433 C CA . SER A 1 182 ? -23.015 -1.324 20.890 1.00 94.12 182 SER A CA 1
ATOM 1434 C C . SER A 1 182 ? -22.215 -0.196 21.526 1.00 94.12 182 SER A C 1
ATOM 1436 O O . SER A 1 182 ? -22.501 0.259 22.645 1.00 94.12 182 SER A O 1
ATOM 1438 N N . ILE A 1 183 ? -21.215 0.277 20.792 1.00 95.06 183 ILE A N 1
ATOM 1439 C CA . ILE A 1 183 ? -20.480 1.489 21.128 1.00 95.06 183 ILE A CA 1
ATOM 1440 C C . ILE A 1 183 ? -20.455 2.465 19.957 1.00 95.06 183 ILE A C 1
ATOM 1442 O O . ILE A 1 183 ? -20.519 2.083 18.791 1.00 95.06 183 ILE A O 1
ATOM 1446 N N . THR A 1 184 ? -20.325 3.743 20.290 1.00 93.06 184 THR A N 1
ATOM 1447 C CA . THR A 1 184 ? -19.997 4.804 19.339 1.00 93.06 184 THR A CA 1
ATOM 1448 C C . THR A 1 184 ? -18.668 5.421 19.761 1.00 93.06 184 THR A C 1
ATOM 1450 O O . THR A 1 184 ? -18.610 6.113 20.778 1.00 93.06 184 THR A O 1
ATOM 1453 N N . ASP A 1 185 ? -17.605 5.167 18.995 1.00 92.00 185 ASP A N 1
ATOM 1454 C CA . ASP A 1 185 ? -16.279 5.774 19.175 1.00 92.00 185 ASP A CA 1
ATOM 1455 C C . ASP A 1 185 ? -15.954 6.638 17.951 1.00 92.00 185 ASP A C 1
ATOM 1457 O O . ASP A 1 185 ? -15.663 6.125 16.873 1.00 92.00 185 ASP A O 1
ATOM 1461 N N . THR A 1 186 ? -15.983 7.961 18.108 1.00 82.62 186 THR A N 1
ATOM 1462 C CA . THR A 1 186 ? -15.637 8.890 17.020 1.00 82.62 186 THR A CA 1
ATOM 1463 C C . THR A 1 186 ? -14.144 8.900 16.693 1.00 82.62 186 THR A C 1
ATOM 1465 O O . THR A 1 186 ? -13.758 9.430 15.655 1.00 82.62 186 THR A O 1
ATOM 1468 N N . SER A 1 187 ? -13.301 8.343 17.568 1.00 83.31 187 SER A N 1
ATOM 1469 C CA . SER A 1 187 ? -11.856 8.225 17.348 1.00 83.31 187 SER A CA 1
ATOM 1470 C C . SER A 1 187 ? -11.462 6.957 16.585 1.00 83.31 187 SER A C 1
ATOM 1472 O O . SER A 1 187 ? -10.343 6.872 16.088 1.00 83.31 187 SER A O 1
ATOM 1474 N N . ALA A 1 188 ? -12.360 5.973 16.468 1.00 85.25 188 ALA A N 1
ATOM 1475 C CA . ALA A 1 188 ? -12.142 4.779 15.658 1.00 85.25 188 ALA A CA 1
ATOM 1476 C C . ALA A 1 188 ? -12.424 5.107 14.186 1.00 85.25 188 ALA A C 1
ATOM 1478 O O . ALA A 1 188 ? -13.519 4.868 13.675 1.00 85.25 188 ALA A O 1
ATOM 1479 N N . THR A 1 189 ? -11.452 5.723 13.510 1.00 89.50 189 THR A N 1
ATOM 1480 C CA . THR A 1 189 ? -11.634 6.147 12.119 1.00 89.50 189 THR A CA 1
ATOM 1481 C C . THR A 1 189 ? -11.089 5.127 11.124 1.00 89.50 189 THR A C 1
ATOM 1483 O O . THR A 1 189 ? -10.193 4.339 11.419 1.00 89.50 189 THR A O 1
ATOM 1486 N N . ILE A 1 190 ? -11.666 5.139 9.925 1.00 94.75 190 ILE A N 1
ATOM 1487 C CA . ILE A 1 190 ? -11.223 4.350 8.777 1.00 94.75 190 ILE A CA 1
ATOM 1488 C C . ILE A 1 190 ? -10.611 5.325 7.778 1.00 94.75 190 ILE A C 1
ATOM 1490 O O . ILE A 1 190 ? -11.238 6.329 7.425 1.00 94.75 190 ILE A O 1
ATOM 1494 N N . LYS A 1 191 ? -9.400 5.039 7.305 1.00 95.88 191 LYS A N 1
ATOM 1495 C CA . LYS A 1 191 ? -8.711 5.864 6.310 1.00 95.88 191 LYS A CA 1
ATOM 1496 C C . LYS A 1 191 ? -8.671 5.178 4.960 1.00 95.88 191 LYS A C 1
ATOM 1498 O O . LYS A 1 191 ? -8.583 3.957 4.847 1.00 95.88 191 LYS A O 1
ATOM 1503 N N . THR A 1 192 ? -8.664 6.008 3.926 1.00 95.31 192 THR A N 1
ATOM 1504 C CA . THR A 1 192 ? -8.365 5.577 2.566 1.00 95.31 192 THR A CA 1
ATOM 1505 C C . THR A 1 192 ? -6.857 5.590 2.362 1.00 95.31 192 THR A C 1
ATOM 1507 O O . THR A 1 192 ? -6.205 6.620 2.529 1.00 95.31 192 THR A O 1
ATOM 1510 N N . VAL A 1 193 ? -6.306 4.452 1.961 1.00 95.69 193 VAL A N 1
ATOM 1511 C CA . VAL A 1 193 ? -4.874 4.241 1.761 1.00 95.69 193 VAL A CA 1
ATOM 1512 C C . VAL A 1 193 ? -4.631 3.823 0.326 1.00 95.69 193 VAL A C 1
ATOM 1514 O O . VAL A 1 193 ? -5.336 2.979 -0.227 1.00 95.69 193 VAL A O 1
ATOM 1517 N N . LYS A 1 194 ? -3.617 4.425 -0.292 1.00 94.81 194 LYS A N 1
ATOM 1518 C CA . LYS A 1 194 ? -3.160 4.029 -1.619 1.00 94.81 194 LYS A CA 1
ATOM 1519 C C . LYS A 1 194 ? -2.203 2.853 -1.471 1.00 94.81 194 LYS A C 1
ATOM 1521 O O . LYS A 1 194 ? -1.234 2.966 -0.731 1.00 94.81 194 LYS A O 1
ATOM 1526 N N . LEU A 1 195 ? -2.456 1.760 -2.179 1.00 95.81 195 LEU A N 1
ATOM 1527 C CA . LEU A 1 195 ? -1.560 0.609 -2.305 1.00 95.81 195 LEU A CA 1
ATOM 1528 C C . LEU A 1 195 ? -1.095 0.472 -3.760 1.00 95.81 195 LEU A C 1
ATOM 1530 O O . LEU A 1 195 ? -1.694 1.046 -4.674 1.00 95.81 195 LEU A O 1
ATOM 1534 N N . PHE A 1 196 ? -0.007 -0.264 -3.983 1.00 93.88 196 PHE A N 1
ATOM 1535 C CA . PHE A 1 196 ? 0.462 -0.595 -5.329 1.00 93.88 196 PHE A CA 1
ATOM 1536 C C . PHE A 1 196 ? 0.054 -2.017 -5.721 1.00 93.88 196 PHE A C 1
ATOM 1538 O O . PHE A 1 196 ? -0.200 -2.870 -4.871 1.00 93.88 196 PHE A O 1
ATOM 1545 N N . THR A 1 197 ? 0.000 -2.265 -7.025 1.00 91.50 197 THR A N 1
ATOM 1546 C CA . THR A 1 197 ? -0.140 -3.599 -7.607 1.00 91.50 197 THR A CA 1
ATOM 1547 C C . THR A 1 197 ? 1.058 -3.881 -8.502 1.00 91.50 197 THR A C 1
ATOM 1549 O O . THR A 1 197 ? 1.513 -3.012 -9.250 1.00 91.50 197 THR A O 1
ATOM 1552 N N . MET A 1 198 ? 1.595 -5.094 -8.403 1.00 88.12 198 MET A N 1
ATOM 1553 C CA . MET A 1 198 ? 2.707 -5.545 -9.226 1.00 88.12 198 MET A CA 1
ATOM 1554 C C . MET A 1 198 ? 2.502 -7.021 -9.590 1.00 88.12 198 MET A C 1
ATOM 1556 O O . MET A 1 198 ? 2.425 -7.858 -8.692 1.00 88.12 198 MET A O 1
ATOM 1560 N N . PRO A 1 199 ? 2.402 -7.369 -10.887 1.00 86.88 199 PRO A N 1
ATOM 1561 C CA . PRO A 1 199 ? 2.172 -8.748 -11.310 1.00 86.88 199 PRO A CA 1
ATOM 1562 C C . PRO A 1 199 ? 3.244 -9.712 -10.786 1.00 86.88 199 PRO A C 1
ATOM 1564 O O . PRO A 1 199 ? 4.434 -9.521 -11.046 1.00 86.88 199 PRO A O 1
ATOM 1567 N N . GLY A 1 200 ? 2.804 -10.753 -10.076 1.00 86.75 200 GLY A N 1
ATOM 1568 C CA . GLY A 1 200 ? 3.667 -11.739 -9.416 1.00 86.75 200 GLY A CA 1
ATOM 1569 C C . GLY A 1 200 ? 4.032 -11.406 -7.964 1.00 86.75 200 GLY A C 1
ATOM 1570 O O . GLY A 1 200 ? 4.643 -12.241 -7.307 1.00 86.75 200 GLY A O 1
ATOM 1571 N N . VAL A 1 201 ? 3.637 -10.235 -7.451 1.00 91.75 201 VAL A N 1
ATOM 1572 C CA . VAL A 1 201 ? 3.838 -9.840 -6.051 1.00 91.75 201 VAL A CA 1
ATOM 1573 C C . VAL A 1 201 ? 2.494 -9.758 -5.340 1.00 91.75 201 VAL A C 1
ATOM 1575 O O . VAL A 1 201 ? 1.606 -9.007 -5.743 1.00 91.75 201 VAL A O 1
ATOM 1578 N N . THR A 1 202 ? 2.356 -10.486 -4.236 1.00 94.38 202 THR A N 1
ATOM 1579 C CA . THR A 1 202 ? 1.215 -10.343 -3.328 1.00 94.38 202 THR A CA 1
ATOM 1580 C C . THR A 1 202 ? 1.591 -9.395 -2.200 1.00 94.38 202 THR A C 1
ATOM 1582 O O . THR A 1 202 ? 2.484 -9.683 -1.403 1.00 94.38 202 THR A O 1
ATOM 1585 N N . VAL A 1 203 ? 0.889 -8.266 -2.128 1.00 96.44 203 VAL A N 1
ATOM 1586 C CA . VAL A 1 203 ? 0.992 -7.317 -1.017 1.00 96.44 203 VAL A CA 1
ATOM 1587 C C . VAL A 1 203 ? 0.130 -7.810 0.138 1.00 96.44 203 VAL A C 1
ATOM 1589 O O . VAL A 1 203 ? -1.024 -8.194 -0.065 1.00 96.44 203 VAL A O 1
ATOM 1592 N N . LYS A 1 204 ? 0.677 -7.772 1.351 1.00 97.38 204 LYS A N 1
ATOM 1593 C CA . LYS A 1 204 ? -0.063 -8.027 2.585 1.00 97.38 204 LYS A CA 1
ATOM 1594 C C . LYS A 1 204 ? 0.091 -6.854 3.542 1.00 97.38 204 LYS A C 1
ATOM 1596 O O . LYS A 1 204 ? 1.209 -6.372 3.719 1.00 97.38 204 LYS A O 1
ATOM 1601 N N . VAL A 1 205 ? -0.997 -6.436 4.173 1.00 97.62 205 VAL A N 1
ATOM 1602 C CA . VAL A 1 205 ? -0.991 -5.464 5.275 1.00 97.62 205 VAL A CA 1
ATOM 1603 C C . VAL A 1 205 ? -1.400 -6.223 6.527 1.00 97.62 205 VAL A C 1
ATOM 1605 O O . VAL A 1 205 ? -2.412 -6.915 6.509 1.00 97.62 205 VAL A O 1
ATOM 1608 N N . ASP A 1 206 ? -0.556 -6.188 7.554 1.00 96.88 206 ASP A N 1
ATOM 1609 C CA . ASP A 1 206 ? -0.754 -6.903 8.821 1.00 96.88 206 ASP A CA 1
ATOM 1610 C C . ASP A 1 206 ? -1.009 -8.409 8.650 1.00 96.88 206 ASP A C 1
ATOM 1612 O O . ASP A 1 206 ? -1.781 -9.029 9.365 1.00 96.88 206 ASP A O 1
ATOM 1616 N N . GLY A 1 207 ? -0.358 -9.016 7.652 1.00 96.12 207 GLY A N 1
ATOM 1617 C CA . GLY A 1 207 ? -0.520 -10.437 7.321 1.00 96.12 207 GLY A CA 1
ATOM 1618 C C . GLY A 1 207 ? -1.714 -10.751 6.411 1.00 96.12 207 GLY A C 1
ATOM 1619 O O . GLY A 1 207 ? -1.694 -11.787 5.735 1.00 96.12 207 GLY A O 1
ATOM 1620 N N . ILE A 1 208 ? -2.669 -9.830 6.283 1.00 97.31 208 ILE A N 1
ATOM 1621 C CA . ILE A 1 208 ? -3.863 -9.969 5.447 1.00 97.31 208 ILE A CA 1
ATOM 1622 C C . ILE A 1 208 ? -3.521 -9.632 3.995 1.00 97.31 208 ILE A C 1
ATOM 1624 O O . ILE A 1 208 ? -2.940 -8.588 3.691 1.00 97.31 208 ILE A O 1
ATOM 1628 N N . ALA A 1 209 ? -3.864 -10.529 3.070 1.00 97.06 209 ALA A N 1
ATOM 1629 C CA . ALA A 1 209 ? -3.605 -10.334 1.646 1.00 97.06 209 ALA A CA 1
ATOM 1630 C C . ALA A 1 209 ? -4.514 -9.261 1.045 1.00 97.06 209 ALA A C 1
ATOM 1632 O O . ALA A 1 209 ? -5.738 -9.324 1.152 1.00 97.06 209 ALA A O 1
ATOM 1633 N N . ALA A 1 210 ? -3.899 -8.297 0.363 1.00 96.06 210 ALA A N 1
ATOM 1634 C CA . ALA A 1 210 ? -4.623 -7.224 -0.289 1.00 96.06 210 ALA A CA 1
ATOM 1635 C C . ALA A 1 210 ? -5.382 -7.743 -1.518 1.00 96.06 210 ALA A C 1
ATOM 1637 O O . ALA A 1 210 ? -4.821 -8.458 -2.354 1.00 96.06 210 ALA A O 1
ATOM 1638 N N . LYS A 1 211 ? -6.651 -7.348 -1.650 1.00 94.12 211 LYS A N 1
ATOM 1639 C CA . LYS A 1 211 ? -7.473 -7.643 -2.826 1.00 94.12 211 LYS A CA 1
ATOM 1640 C C . LYS A 1 211 ? -7.367 -6.490 -3.813 1.00 94.12 211 LYS A C 1
ATOM 1642 O O . LYS A 1 211 ? -7.771 -5.370 -3.515 1.00 94.12 211 LYS A O 1
ATOM 1647 N N . VAL A 1 212 ? -6.813 -6.768 -4.990 1.00 91.94 212 VAL A N 1
ATOM 1648 C CA . VAL A 1 212 ? -6.739 -5.786 -6.077 1.00 91.94 212 VAL A CA 1
ATOM 1649 C C . VAL A 1 212 ? -8.111 -5.715 -6.761 1.00 91.94 212 VAL A C 1
ATOM 1651 O O . VAL A 1 212 ? -8.583 -6.753 -7.226 1.00 91.94 212 VAL A O 1
ATOM 1654 N N . PRO A 1 213 ? -8.751 -4.535 -6.855 1.00 91.69 213 PRO A N 1
ATOM 1655 C CA . PRO A 1 213 ? -10.018 -4.386 -7.568 1.00 91.69 213 PRO A CA 1
ATOM 1656 C C . PRO A 1 213 ? -9.890 -4.778 -9.045 1.00 91.69 213 PRO A C 1
ATOM 1658 O O . PRO A 1 213 ? -8.911 -4.400 -9.696 1.00 91.69 213 PRO A O 1
ATOM 1661 N N . GLU A 1 214 ? -10.886 -5.477 -9.596 1.00 87.94 214 GLU A N 1
ATOM 1662 C CA . GLU A 1 214 ? -10.862 -5.986 -10.982 1.00 87.94 214 GLU A CA 1
ATOM 1663 C C . GLU A 1 214 ? -10.688 -4.879 -12.034 1.00 87.94 214 GLU A C 1
ATOM 1665 O O . GLU A 1 214 ? -10.056 -5.078 -13.068 1.00 87.94 214 GLU A O 1
ATOM 1670 N N . ASN A 1 215 ? -11.201 -3.681 -11.752 1.00 85.56 215 ASN A N 1
ATOM 1671 C CA . ASN A 1 215 ? -11.132 -2.511 -12.625 1.00 85.56 215 ASN A CA 1
ATOM 1672 C C . ASN A 1 215 ? -9.823 -1.705 -12.494 1.00 85.56 215 ASN A C 1
ATOM 1674 O O . ASN A 1 215 ? -9.719 -0.601 -13.037 1.00 85.56 215 ASN A O 1
ATOM 1678 N N . THR A 1 216 ? -8.817 -2.220 -11.781 1.00 85.44 216 THR A N 1
ATOM 1679 C CA . THR A 1 216 ? -7.528 -1.536 -11.615 1.00 85.44 216 THR A CA 1
ATOM 1680 C C . THR A 1 216 ? -6.738 -1.554 -12.925 1.00 85.44 216 THR A C 1
ATOM 1682 O O . THR A 1 216 ? -6.138 -2.558 -13.297 1.00 85.44 216 THR A O 1
ATOM 1685 N N . SER A 1 217 ? -6.701 -0.418 -13.624 1.00 77.06 217 SER A N 1
ATOM 1686 C CA . SER A 1 217 ? -5.943 -0.248 -14.875 1.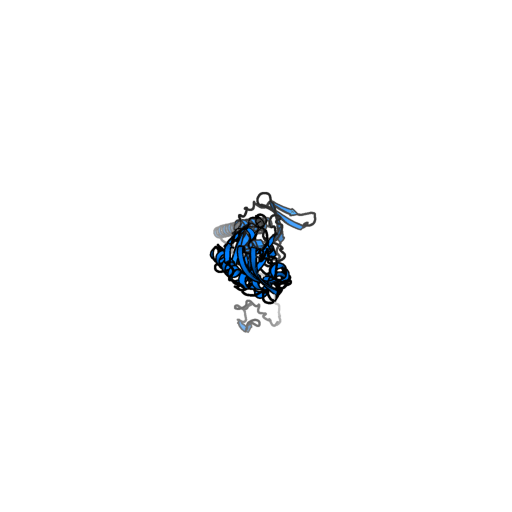00 77.06 217 SER A CA 1
ATOM 1687 C C . SER A 1 217 ? -4.511 0.271 -14.676 1.00 77.06 217 SER A C 1
ATOM 1689 O O . SER A 1 217 ? -3.689 0.202 -15.592 1.00 77.06 217 SER A O 1
ATOM 1691 N N . GLY A 1 218 ? -4.205 0.804 -13.489 1.00 83.94 218 GLY A N 1
ATOM 1692 C CA . GLY A 1 218 ? -2.898 1.359 -13.129 1.00 83.94 218 GLY A CA 1
ATOM 1693 C C . GLY A 1 218 ? -2.068 0.448 -12.222 1.00 83.94 218 GLY A C 1
ATOM 1694 O O . GLY A 1 218 ? -2.462 -0.662 -11.886 1.00 83.94 218 GLY A O 1
ATOM 1695 N N . ASN A 1 219 ? -0.920 0.956 -11.764 1.00 89.12 219 ASN A N 1
ATOM 1696 C CA . ASN A 1 219 ? -0.051 0.247 -10.812 1.00 89.12 219 ASN A CA 1
ATOM 1697 C C . ASN A 1 219 ? -0.410 0.538 -9.348 1.00 89.12 219 ASN A C 1
ATOM 1699 O O . ASN A 1 219 ? 0.337 0.179 -8.442 1.00 89.12 219 ASN A O 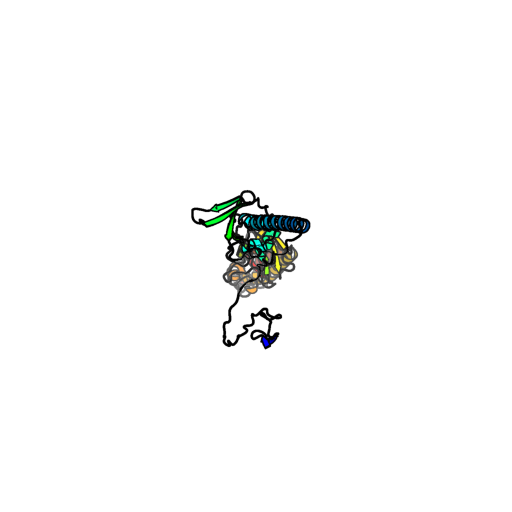1
ATOM 1703 N N . THR A 1 220 ? -1.523 1.229 -9.102 1.00 93.88 220 THR A N 1
ATOM 1704 C CA . THR A 1 220 ? -1.982 1.601 -7.763 1.00 93.88 220 THR A CA 1
ATOM 1705 C C . THR A 1 220 ? -3.493 1.573 -7.683 1.00 93.88 220 THR A C 1
ATOM 1707 O O . THR A 1 220 ? -4.158 1.874 -8.672 1.00 93.88 220 THR A O 1
ATOM 1710 N N . TYR A 1 221 ? -4.012 1.328 -6.490 1.00 94.69 221 TYR A N 1
ATOM 1711 C CA . TYR A 1 221 ? -5.431 1.400 -6.167 1.00 94.69 221 TYR A CA 1
ATOM 1712 C C . TYR A 1 221 ? -5.603 1.939 -4.745 1.00 94.69 221 TYR A C 1
ATOM 1714 O O . TYR A 1 221 ? -4.636 2.047 -3.988 1.00 94.69 221 TYR A O 1
ATOM 1722 N N . TYR A 1 222 ? -6.827 2.316 -4.401 1.00 94.12 222 TYR A N 1
ATOM 1723 C CA . TYR A 1 222 ? -7.176 2.763 -3.059 1.00 94.12 222 TYR A CA 1
ATOM 1724 C C . TYR A 1 222 ? -7.952 1.665 -2.337 1.00 94.12 222 TYR A C 1
ATOM 1726 O O . TYR A 1 222 ? -8.766 0.980 -2.950 1.00 94.12 222 TYR A O 1
ATOM 1734 N N . THR A 1 223 ? -7.698 1.519 -1.043 1.00 95.19 223 THR A N 1
ATOM 1735 C CA . THR A 1 223 ? -8.419 0.617 -0.141 1.00 95.19 223 THR A CA 1
ATOM 1736 C C . THR A 1 223 ? -8.721 1.335 1.168 1.00 95.19 223 THR A C 1
ATOM 1738 O O . THR A 1 223 ? -8.094 2.349 1.482 1.00 95.19 223 THR A O 1
ATOM 1741 N N . ARG A 1 224 ? -9.667 0.810 1.941 1.00 95.69 224 ARG A N 1
ATOM 1742 C CA . ARG A 1 224 ? -9.971 1.271 3.300 1.00 95.69 224 ARG A CA 1
ATOM 1743 C C . ARG A 1 224 ? -9.256 0.382 4.319 1.00 95.69 224 ARG A C 1
ATOM 1745 O O . ARG A 1 224 ? -9.142 -0.815 4.075 1.00 95.69 224 ARG A O 1
ATOM 1752 N N . MET A 1 225 ? -8.768 0.957 5.416 1.00 96.50 225 MET A N 1
ATOM 1753 C CA . MET A 1 225 ? -8.251 0.240 6.596 1.00 96.50 225 MET A CA 1
ATOM 1754 C C . MET A 1 225 ? -8.399 1.110 7.854 1.00 96.50 225 MET A C 1
ATOM 1756 O O . MET A 1 225 ? -8.629 2.319 7.736 1.00 96.5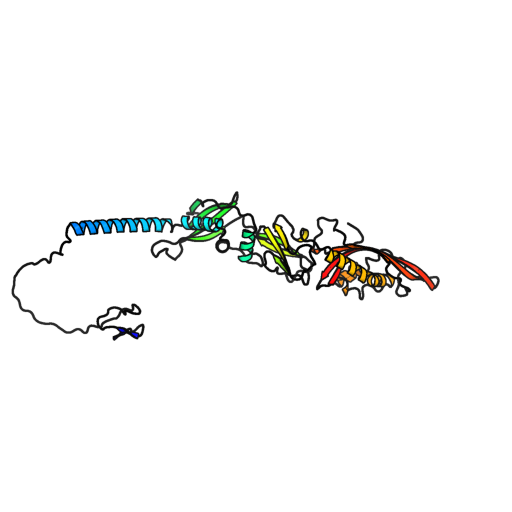0 225 MET A O 1
ATOM 1760 N N . PHE A 1 226 ? -8.315 0.508 9.041 1.00 96.12 226 PHE A N 1
ATOM 1761 C CA . PHE A 1 226 ? -8.375 1.242 10.310 1.00 96.12 226 PHE A CA 1
ATOM 1762 C C . PHE A 1 226 ? -7.278 2.304 10.410 1.00 96.12 226 PHE A C 1
ATOM 1764 O O . PHE A 1 226 ? -6.222 2.171 9.803 1.00 96.12 226 PHE A O 1
ATOM 1771 N N . GLU A 1 227 ? -7.538 3.385 11.143 1.00 95.00 227 GLU A N 1
ATOM 1772 C CA . GLU A 1 227 ? -6.500 4.356 11.466 1.00 95.00 227 GLU A CA 1
ATOM 1773 C C . GLU A 1 227 ? -5.532 3.779 12.505 1.00 95.00 227 GLU A C 1
ATOM 1775 O O . GLU A 1 227 ? -5.936 3.458 13.622 1.00 95.00 227 GLU A O 1
ATOM 1780 N N . GLY A 1 228 ? -4.253 3.683 12.158 1.00 95.06 228 GLY A N 1
ATOM 1781 C CA . GLY A 1 228 ? -3.207 3.248 13.067 1.00 95.06 228 GLY A CA 1
ATOM 1782 C C . GLY A 1 228 ? -1.864 3.015 12.385 1.00 95.06 228 GLY A C 1
ATOM 1783 O O . GLY A 1 228 ? -1.583 3.505 11.286 1.00 95.06 228 GLY A O 1
ATOM 1784 N N . THR A 1 229 ? -1.014 2.276 13.086 1.00 96.56 229 THR A N 1
ATOM 1785 C CA . THR A 1 229 ? 0.262 1.760 12.596 1.00 96.56 229 THR A CA 1
ATOM 1786 C C . THR A 1 229 ? 0.041 0.396 11.953 1.00 96.56 229 THR A C 1
ATOM 1788 O O . THR A 1 229 ? -0.498 -0.502 12.592 1.00 96.56 229 THR A O 1
ATOM 1791 N N . HIS A 1 230 ? 0.532 0.223 10.727 1.00 97.38 230 HIS A N 1
ATOM 1792 C CA . HIS A 1 230 ? 0.415 -1.023 9.971 1.00 97.38 230 HIS A CA 1
ATOM 1793 C C . HIS A 1 230 ? 1.762 -1.478 9.430 1.00 97.38 230 HIS A C 1
ATOM 1795 O O . HIS A 1 230 ? 2.627 -0.658 9.088 1.00 97.38 230 HIS A O 1
ATOM 1801 N N . LYS A 1 231 ? 1.916 -2.790 9.263 1.00 97.50 231 LYS A N 1
ATOM 1802 C CA . LYS A 1 231 ? 3.075 -3.413 8.625 1.00 97.50 231 LYS A CA 1
ATOM 1803 C C . LYS A 1 231 ? 2.709 -3.953 7.248 1.00 97.50 231 LYS A C 1
ATOM 1805 O O . LYS A 1 231 ? 1.930 -4.894 7.115 1.00 97.50 231 LYS A O 1
ATOM 1810 N N . ILE A 1 232 ? 3.339 -3.415 6.208 1.00 97.44 232 ILE A N 1
ATOM 1811 C CA . ILE A 1 232 ? 3.251 -3.949 4.847 1.00 97.44 232 ILE A CA 1
ATOM 1812 C C . ILE A 1 232 ? 4.357 -4.977 4.604 1.00 97.44 232 ILE A C 1
ATOM 1814 O O . ILE A 1 232 ? 5.508 -4.774 4.989 1.00 97.44 232 ILE A O 1
ATOM 1818 N N . THR A 1 233 ? 4.005 -6.087 3.963 1.00 97.25 233 THR A N 1
ATOM 1819 C CA . THR A 1 233 ? 4.907 -7.189 3.604 1.00 97.25 233 THR A CA 1
ATOM 1820 C C . THR A 1 233 ? 4.604 -7.690 2.197 1.00 97.25 233 THR A C 1
ATOM 1822 O O . THR A 1 233 ? 3.546 -7.396 1.629 1.00 97.25 233 THR A O 1
ATOM 1825 N N . PHE A 1 234 ? 5.540 -8.448 1.627 1.00 95.50 234 PHE A N 1
ATOM 1826 C CA . PHE A 1 234 ? 5.473 -8.881 0.234 1.00 95.50 234 PHE A CA 1
ATOM 1827 C C . PHE A 1 234 ? 5.754 -10.372 0.114 1.00 95.50 234 PHE A C 1
ATOM 1829 O O . PHE A 1 234 ? 6.698 -10.889 0.706 1.00 95.50 234 PHE A O 1
ATOM 1836 N N . HIS A 1 235 ? 4.960 -11.049 -0.705 1.00 93.56 235 HIS A N 1
ATOM 1837 C CA . HIS A 1 235 ? 5.220 -12.414 -1.143 1.00 93.56 235 HIS A CA 1
ATOM 1838 C C . HIS A 1 235 ? 5.487 -12.420 -2.653 1.00 93.56 235 HIS A C 1
ATOM 1840 O O . HIS A 1 235 ? 4.831 -11.682 -3.388 1.00 93.56 235 HIS A O 1
ATOM 1846 N N . GLY A 1 236 ? 6.460 -13.212 -3.115 1.00 90.62 236 GLY A N 1
ATOM 1847 C CA . GLY A 1 236 ? 6.897 -13.218 -4.521 1.00 90.62 236 GLY A CA 1
ATOM 1848 C C . GLY A 1 236 ? 7.776 -12.023 -4.925 1.00 90.62 236 GLY A C 1
ATOM 1849 O O . GLY A 1 236 ? 7.932 -11.743 -6.111 1.00 90.62 236 GLY A O 1
ATOM 1850 N N . ALA A 1 237 ? 8.348 -11.304 -3.952 1.00 92.38 237 ALA A N 1
ATOM 1851 C CA . ALA A 1 237 ? 9.176 -10.110 -4.162 1.00 92.38 237 ALA A CA 1
ATOM 1852 C C . ALA A 1 237 ? 10.637 -10.302 -3.711 1.00 92.38 237 ALA A C 1
ATOM 1854 O O . ALA A 1 237 ? 11.300 -9.336 -3.325 1.00 92.38 237 ALA A O 1
ATOM 1855 N N . ASP A 1 238 ? 11.141 -11.537 -3.732 1.00 89.69 238 ASP A N 1
ATOM 1856 C CA . ASP A 1 238 ? 12.482 -11.859 -3.239 1.00 89.69 238 ASP A CA 1
ATOM 1857 C C . ASP A 1 238 ? 13.557 -11.045 -3.971 1.00 89.69 238 ASP A C 1
ATOM 1859 O O . ASP A 1 238 ? 13.631 -11.019 -5.203 1.00 89.69 238 ASP A O 1
ATOM 1863 N N . GLY A 1 239 ? 14.363 -10.319 -3.192 1.00 91.12 239 GLY A N 1
ATOM 1864 C CA . GLY A 1 239 ? 15.413 -9.434 -3.697 1.00 91.12 239 GLY A CA 1
ATOM 1865 C C . GLY A 1 239 ? 14.918 -8.197 -4.457 1.00 91.12 239 GLY A C 1
ATOM 1866 O O . GLY A 1 239 ? 15.746 -7.440 -4.963 1.00 91.12 239 GLY A O 1
ATOM 1867 N N . LEU A 1 240 ? 13.606 -7.955 -4.554 1.00 94.88 240 LEU A N 1
ATOM 1868 C CA . LEU A 1 240 ? 13.054 -6.807 -5.280 1.00 94.88 240 LEU A CA 1
ATOM 1869 C C . LEU A 1 240 ? 13.172 -5.501 -4.484 1.00 94.88 240 LEU A C 1
ATOM 1871 O O . LEU A 1 240 ? 13.550 -4.466 -5.036 1.00 94.88 240 LEU A O 1
ATOM 1875 N N . PHE A 1 241 ? 12.853 -5.559 -3.195 1.00 96.00 241 PHE A N 1
ATOM 1876 C CA . PHE A 1 241 ? 12.876 -4.418 -2.283 1.00 96.00 241 PHE A CA 1
ATOM 1877 C C . PHE A 1 241 ? 14.077 -4.492 -1.341 1.00 96.00 241 PHE A C 1
ATOM 1879 O O . PHE A 1 241 ? 14.640 -5.567 -1.131 1.00 96.00 241 PHE A O 1
ATOM 1886 N N . ASP A 1 242 ? 14.497 -3.347 -0.803 1.00 96.00 242 ASP A N 1
ATOM 1887 C CA . ASP A 1 242 ? 15.626 -3.279 0.136 1.00 96.00 242 ASP A CA 1
ATOM 1888 C C . ASP A 1 242 ? 15.295 -3.889 1.509 1.00 96.00 242 ASP A C 1
ATOM 1890 O O . ASP A 1 242 ? 16.200 -4.253 2.259 1.00 96.00 242 ASP A O 1
ATOM 1894 N N . GLN A 1 243 ? 14.005 -4.049 1.815 1.00 96.50 243 GLN A N 1
ATOM 1895 C CA . GLN A 1 243 ? 13.491 -4.674 3.028 1.00 96.50 243 GLN A CA 1
ATOM 1896 C C . GLN A 1 243 ? 12.333 -5.619 2.697 1.00 96.50 243 GLN A C 1
ATOM 1898 O O . GLN A 1 243 ? 11.621 -5.457 1.706 1.00 96.50 243 GLN A O 1
ATOM 1903 N N . THR A 1 244 ? 12.110 -6.606 3.563 1.00 95.25 244 THR A N 1
ATOM 1904 C CA . THR A 1 244 ? 10.996 -7.564 3.442 1.00 95.25 244 THR A CA 1
ATOM 1905 C C . THR A 1 244 ? 9.681 -7.021 4.004 1.00 95.25 244 THR A C 1
ATOM 1907 O O . THR A 1 244 ? 8.609 -7.559 3.714 1.00 95.25 244 THR A O 1
ATOM 1910 N N . SER A 1 245 ? 9.748 -5.949 4.797 1.00 96.81 245 SER A N 1
ATOM 1911 C CA . SER A 1 245 ? 8.595 -5.293 5.402 1.00 96.81 245 SER A CA 1
ATOM 1912 C C . SER A 1 245 ? 8.845 -3.813 5.647 1.00 96.81 245 SER A C 1
ATOM 1914 O O . SER A 1 245 ? 9.982 -3.430 5.909 1.00 96.81 245 SER A O 1
ATOM 1916 N N . TYR A 1 246 ? 7.781 -3.015 5.671 1.00 97.44 246 TYR A N 1
ATOM 1917 C CA . TYR A 1 246 ? 7.827 -1.612 6.089 1.00 97.44 246 TYR A CA 1
ATOM 1918 C C . TYR A 1 246 ? 6.666 -1.310 7.029 1.00 97.44 246 TYR A C 1
ATOM 1920 O O . TYR A 1 246 ? 5.614 -1.938 6.944 1.00 97.44 246 TYR A O 1
ATOM 1928 N N . THR A 1 247 ? 6.838 -0.310 7.885 1.00 96.94 247 THR A N 1
ATOM 1929 C CA . THR A 1 247 ? 5.774 0.179 8.766 1.00 96.94 247 THR A CA 1
ATOM 1930 C C . THR A 1 247 ? 5.335 1.567 8.329 1.00 96.94 247 THR A C 1
ATOM 1932 O O . THR A 1 247 ? 6.172 2.416 8.001 1.00 96.94 247 THR A O 1
ATOM 1935 N N . PHE A 1 248 ? 4.031 1.814 8.330 1.00 96.00 248 PHE A N 1
ATOM 1936 C CA . PHE A 1 248 ? 3.460 3.120 8.024 1.00 96.00 248 PHE A CA 1
ATOM 1937 C C . PHE A 1 248 ? 2.283 3.440 8.943 1.00 96.00 248 PHE A C 1
ATOM 1939 O O . PHE A 1 248 ? 1.582 2.536 9.395 1.00 96.00 248 PHE A O 1
ATOM 1946 N N . LYS A 1 249 ? 2.073 4.729 9.202 1.00 95.62 249 LYS A N 1
ATOM 1947 C CA . LYS A 1 249 ? 0.898 5.245 9.901 1.00 95.62 249 LYS A CA 1
ATOM 1948 C C . LYS A 1 249 ? -0.110 5.785 8.901 1.00 95.62 249 LYS A C 1
ATOM 1950 O O . LYS A 1 249 ? 0.185 6.692 8.118 1.00 95.62 249 LYS A O 1
ATOM 1955 N N . THR A 1 250 ? -1.312 5.233 8.906 1.00 94.81 250 THR A N 1
ATOM 1956 C CA . THR A 1 250 ? -2.404 5.711 8.049 1.00 94.81 250 THR A CA 1
ATOM 1957 C C . THR A 1 250 ? -2.802 7.132 8.417 1.00 94.81 250 THR A C 1
ATOM 1959 O O . THR A 1 250 ? -2.811 7.484 9.589 1.00 94.81 250 THR A O 1
ATOM 1962 N N . GLY A 1 251 ? -3.173 7.944 7.428 1.00 87.62 251 GLY A N 1
ATOM 1963 C CA . GLY A 1 251 ? -3.541 9.347 7.652 1.00 87.62 251 GLY A CA 1
ATOM 1964 C C . GLY A 1 251 ? -2.343 10.295 7.778 1.00 87.62 251 GLY A C 1
ATOM 1965 O O . GLY A 1 251 ? -2.494 11.478 7.493 1.00 87.62 251 GLY A O 1
ATOM 1966 N N . GLU A 1 252 ? -1.158 9.777 8.104 1.00 90.69 252 GLU A N 1
ATOM 1967 C CA . GLU A 1 252 ? 0.086 10.551 8.195 1.00 90.69 252 GLU A CA 1
ATOM 1968 C C . GLU A 1 252 ? 1.028 10.274 7.016 1.00 90.69 252 GLU A C 1
ATOM 1970 O O . GLU A 1 252 ? 1.669 11.184 6.491 1.00 90.69 252 GLU A O 1
ATOM 1975 N N . GLU A 1 253 ? 1.113 9.017 6.574 1.00 91.56 253 GLU A N 1
ATOM 1976 C CA . GLU A 1 253 ? 2.153 8.564 5.654 1.00 91.56 253 GLU A CA 1
ATOM 1977 C C . GLU A 1 253 ? 1.580 7.839 4.430 1.00 91.56 253 GLU A C 1
ATOM 1979 O O . GLU A 1 253 ? 0.582 7.121 4.496 1.00 91.56 253 GLU A O 1
ATOM 1984 N N . ASN A 1 254 ? 2.260 7.983 3.288 1.00 90.75 254 ASN A N 1
ATOM 1985 C CA . ASN A 1 254 ? 1.990 7.186 2.095 1.00 90.75 254 ASN A CA 1
ATOM 1986 C C . ASN A 1 254 ? 2.905 5.947 2.098 1.00 90.75 254 ASN A C 1
ATOM 1988 O O . ASN A 1 254 ? 4.118 6.107 1.941 1.00 90.75 254 ASN A O 1
ATOM 1992 N N . PRO A 1 255 ? 2.384 4.712 2.211 1.00 93.75 255 PRO A N 1
ATOM 1993 C CA . PRO A 1 255 ? 3.238 3.523 2.241 1.00 93.75 255 PRO A CA 1
ATOM 1994 C C . PRO A 1 255 ? 4.113 3.385 0.986 1.00 93.75 255 PRO A C 1
ATOM 1996 O O . PRO A 1 255 ? 5.238 2.897 1.065 1.00 93.75 255 PRO A O 1
ATOM 1999 N N . LEU A 1 256 ? 3.651 3.870 -0.171 1.00 94.12 256 LEU A N 1
ATOM 2000 C CA . LEU A 1 256 ? 4.371 3.736 -1.439 1.00 94.12 256 LEU A CA 1
ATOM 2001 C C . LEU A 1 256 ? 5.660 4.570 -1.503 1.00 94.12 256 LEU A C 1
ATOM 2003 O O . LEU A 1 256 ? 6.533 4.245 -2.309 1.00 94.12 256 LEU A O 1
ATOM 2007 N N . SER A 1 257 ? 5.783 5.639 -0.706 1.00 90.88 257 SER A N 1
ATOM 2008 C CA . SER A 1 257 ? 7.008 6.451 -0.650 1.00 90.88 257 SER A CA 1
ATOM 2009 C C . SER A 1 257 ? 8.055 5.881 0.309 1.00 90.88 257 SER A C 1
ATOM 2011 O O . SER A 1 257 ? 9.227 6.246 0.222 1.00 90.88 257 SER A O 1
ATOM 2013 N N . LYS A 1 258 ? 7.661 4.969 1.209 1.00 92.06 258 LYS A N 1
ATOM 2014 C CA . LYS A 1 258 ? 8.587 4.287 2.125 1.00 92.06 258 LYS A CA 1
ATOM 2015 C C . LYS A 1 258 ? 9.309 3.112 1.481 1.00 92.06 258 LYS A C 1
ATOM 2017 O O . LYS A 1 258 ? 10.456 2.842 1.828 1.00 92.06 258 LYS A O 1
ATOM 2022 N N . ILE A 1 259 ? 8.631 2.417 0.572 1.00 94.69 259 ILE A N 1
ATOM 2023 C CA . ILE A 1 259 ? 9.146 1.206 -0.065 1.00 94.69 259 ILE A CA 1
ATOM 2024 C C . ILE A 1 259 ? 10.219 1.582 -1.083 1.00 94.69 259 ILE A C 1
ATOM 2026 O O . ILE A 1 259 ? 9.991 2.417 -1.961 1.00 94.69 259 ILE A O 1
ATOM 2030 N N . LYS A 1 260 ? 11.380 0.932 -0.994 1.00 93.88 260 LYS A N 1
ATOM 2031 C CA . LYS A 1 260 ? 12.525 1.191 -1.869 1.00 93.88 260 LYS A CA 1
ATOM 2032 C C . LYS A 1 260 ? 12.956 -0.086 -2.574 1.00 93.88 260 LYS A C 1
ATOM 2034 O O . LYS A 1 260 ? 12.990 -1.163 -1.989 1.00 93.88 260 LYS A O 1
ATOM 2039 N N . TYR A 1 261 ? 13.310 0.043 -3.848 1.00 95.38 261 TYR A N 1
ATOM 2040 C CA . TYR A 1 261 ? 13.927 -1.050 -4.596 1.00 95.38 261 TYR A CA 1
ATOM 2041 C C . TYR A 1 261 ? 15.336 -1.338 -4.076 1.00 95.38 261 TYR A C 1
ATOM 2043 O O . TYR A 1 261 ? 16.082 -0.404 -3.768 1.00 95.38 261 TYR A O 1
ATOM 2051 N N . SER A 1 262 ? 15.707 -2.617 -4.045 1.00 96.44 262 SER A N 1
ATOM 2052 C CA . SER A 1 262 ? 17.060 -3.047 -3.687 1.00 96.44 262 SER A CA 1
ATOM 2053 C C . SER A 1 262 ? 18.087 -2.611 -4.739 1.00 96.44 262 SER A C 1
ATOM 2055 O O . SER A 1 262 ? 17.759 -2.404 -5.913 1.00 96.44 262 SER A O 1
ATOM 2057 N N . ASP A 1 263 ? 19.362 -2.545 -4.355 1.00 96.44 263 ASP A N 1
ATOM 2058 C CA . ASP A 1 263 ? 20.444 -2.267 -5.306 1.00 96.44 263 ASP A CA 1
ATOM 2059 C C . ASP A 1 263 ? 20.578 -3.363 -6.375 1.00 96.44 263 ASP A C 1
ATOM 2061 O O . ASP A 1 263 ? 20.885 -3.069 -7.533 1.00 96.44 263 ASP A O 1
ATOM 2065 N N . SER A 1 264 ? 20.256 -4.616 -6.029 1.00 96.19 264 SER A N 1
ATOM 2066 C CA . SER A 1 264 ? 20.208 -5.724 -6.990 1.00 96.19 264 SER A CA 1
ATOM 2067 C C . SER A 1 264 ? 19.124 -5.499 -8.044 1.00 96.19 264 SER A C 1
ATOM 2069 O O . SER A 1 264 ? 19.393 -5.585 -9.242 1.00 96.19 264 SER A O 1
ATOM 2071 N N . ALA A 1 265 ? 17.910 -5.133 -7.622 1.00 96.81 265 ALA A N 1
ATOM 2072 C CA . ALA A 1 265 ? 16.808 -4.828 -8.529 1.00 96.81 265 ALA A CA 1
ATOM 2073 C C . ALA A 1 265 ? 17.143 -3.641 -9.447 1.00 96.81 265 ALA A C 1
ATOM 2075 O O . ALA A 1 265 ? 16.900 -3.695 -10.655 1.00 96.81 265 ALA A O 1
ATOM 2076 N N . LYS A 1 266 ? 17.767 -2.593 -8.894 1.00 97.06 266 LYS A N 1
ATOM 2077 C CA . LYS A 1 266 ? 18.265 -1.434 -9.653 1.00 97.06 266 LYS A CA 1
ATOM 2078 C C . LYS A 1 266 ? 19.284 -1.838 -10.724 1.00 97.06 266 LYS A C 1
ATOM 2080 O O . LYS A 1 266 ? 19.186 -1.381 -11.868 1.00 97.06 266 LYS A O 1
ATOM 2085 N N . ALA A 1 267 ? 20.236 -2.705 -10.384 1.00 96.94 267 ALA A N 1
ATOM 2086 C CA . ALA A 1 267 ? 21.243 -3.201 -11.320 1.00 96.94 267 ALA A CA 1
ATOM 2087 C C . ALA A 1 267 ? 20.631 -4.087 -12.421 1.00 96.94 267 ALA A C 1
ATOM 2089 O O . ALA A 1 267 ? 20.962 -3.922 -13.599 1.00 96.94 267 ALA A O 1
ATOM 2090 N N . GLU A 1 268 ? 19.708 -4.986 -12.066 1.00 97.50 268 GLU A N 1
ATOM 2091 C CA . GLU A 1 268 ? 18.982 -5.828 -13.025 1.00 97.50 268 GLU A CA 1
ATOM 2092 C C . GLU A 1 268 ? 18.166 -4.999 -14.018 1.00 97.50 268 GLU A C 1
ATOM 2094 O O . GLU A 1 268 ? 18.259 -5.224 -15.226 1.00 97.50 268 GLU A O 1
ATOM 2099 N N . ALA A 1 269 ? 17.408 -4.010 -13.536 1.00 97.94 269 ALA A N 1
ATOM 2100 C CA . ALA A 1 269 ? 16.604 -3.138 -14.385 1.00 97.94 269 ALA A CA 1
ATOM 2101 C C . ALA A 1 269 ? 17.469 -2.383 -15.409 1.00 97.94 269 ALA A C 1
ATOM 2103 O O . ALA A 1 269 ? 17.120 -2.307 -16.591 1.00 97.94 269 ALA A O 1
ATOM 2104 N N . ALA A 1 270 ? 18.627 -1.866 -14.983 1.00 98.06 270 ALA A N 1
ATOM 2105 C CA . ALA A 1 270 ? 19.566 -1.195 -15.878 1.00 98.06 270 ALA A CA 1
ATOM 2106 C C . ALA A 1 270 ? 20.186 -2.151 -16.909 1.00 98.06 270 ALA A C 1
ATOM 2108 O O . ALA A 1 270 ? 20.299 -1.810 -18.092 1.00 98.06 270 ALA A O 1
ATOM 2109 N N . LYS A 1 271 ? 20.545 -3.367 -16.483 1.00 98.12 271 LYS A N 1
ATOM 2110 C CA . LYS A 1 271 ? 21.056 -4.422 -17.366 1.00 98.12 271 LYS A CA 1
ATOM 2111 C C . LYS A 1 271 ? 20.028 -4.810 -18.433 1.00 98.12 271 LYS A C 1
ATOM 2113 O O . LYS A 1 271 ? 20.384 -4.910 -19.605 1.00 98.12 271 LYS A O 1
ATOM 2118 N N . GLU A 1 272 ? 18.768 -4.983 -18.052 1.00 98.19 272 GLU A N 1
ATOM 2119 C CA . GLU A 1 272 ? 17.698 -5.328 -18.990 1.00 98.19 272 GLU A CA 1
ATOM 2120 C C . GLU A 1 272 ? 17.415 -4.198 -19.980 1.00 98.19 272 GLU A C 1
ATOM 2122 O O . GLU A 1 272 ? 17.364 -4.446 -21.185 1.00 98.19 272 GLU A O 1
ATOM 2127 N N . LEU A 1 273 ? 17.360 -2.940 -19.524 1.00 98.00 273 LEU A N 1
ATOM 2128 C CA . LEU A 1 273 ? 17.236 -1.809 -20.445 1.00 98.00 273 LEU A CA 1
ATOM 2129 C C . LEU A 1 273 ? 18.375 -1.805 -21.472 1.00 98.00 2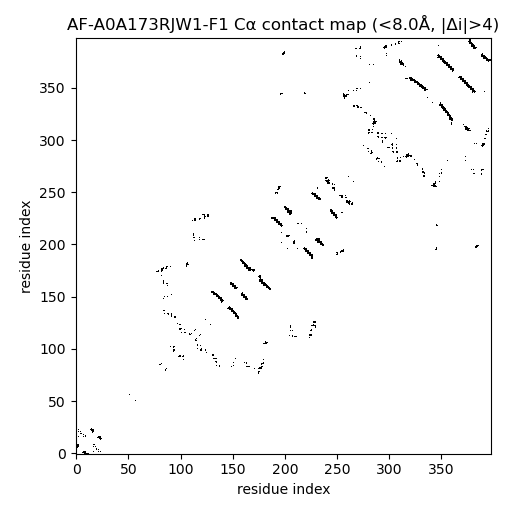73 LEU A C 1
ATOM 2131 O O . LEU A 1 273 ? 18.123 -1.656 -22.669 1.00 98.00 273 LEU A O 1
ATOM 2135 N N . LYS A 1 274 ? 19.620 -2.020 -21.028 1.00 97.62 274 LYS A N 1
ATOM 2136 C CA . LYS A 1 274 ? 20.790 -2.113 -21.913 1.00 97.62 274 LYS A CA 1
ATOM 2137 C C . LYS A 1 274 ? 20.610 -3.178 -23.001 1.00 97.62 274 LYS A C 1
ATOM 2139 O O . LYS A 1 274 ? 20.993 -2.925 -24.145 1.00 97.62 274 LYS A O 1
ATOM 2144 N N . ASN A 1 275 ? 19.988 -4.313 -22.679 1.00 97.69 275 ASN A N 1
ATOM 2145 C CA . ASN A 1 275 ? 19.696 -5.385 -23.635 1.00 97.69 275 ASN A CA 1
ATOM 2146 C C . ASN A 1 275 ? 18.612 -5.001 -24.660 1.00 97.69 275 ASN A C 1
ATOM 2148 O O . ASN A 1 275 ? 18.635 -5.502 -25.785 1.00 97.69 275 ASN A O 1
ATOM 2152 N N . TYR A 1 276 ? 17.689 -4.096 -24.320 1.00 97.56 276 TYR A N 1
ATOM 2153 C CA . TYR A 1 276 ? 16.598 -3.674 -25.216 1.00 97.56 276 TYR A CA 1
ATOM 2154 C C . TYR A 1 276 ? 17.028 -2.595 -26.220 1.00 97.56 276 TYR A C 1
ATOM 2156 O O . TYR A 1 276 ? 16.509 -2.531 -27.340 1.00 97.56 276 TYR A O 1
ATOM 2164 N N . LEU A 1 277 ? 18.020 -1.768 -25.867 1.00 97.12 277 LEU A N 1
ATOM 2165 C CA . LEU A 1 277 ? 18.466 -0.628 -26.681 1.00 97.12 277 LEU A CA 1
ATOM 2166 C C . LEU A 1 277 ? 18.873 -0.975 -28.125 1.00 97.12 277 LEU A C 1
ATOM 2168 O O . LEU A 1 277 ? 18.535 -0.191 -29.018 1.00 97.12 277 LEU A O 1
ATOM 2172 N N . PRO A 1 278 ? 19.551 -2.101 -28.432 1.00 96.81 278 PRO A N 1
ATOM 2173 C CA . PRO A 1 278 ? 19.850 -2.466 -29.815 1.00 96.81 278 PRO A CA 1
ATOM 2174 C C . PRO A 1 278 ? 18.596 -2.630 -30.679 1.00 96.81 278 PRO A C 1
ATOM 2176 O O . PRO A 1 278 ? 18.576 -2.151 -31.811 1.00 96.81 278 PRO A O 1
ATOM 2179 N N . LYS A 1 279 ? 17.526 -3.245 -30.168 1.00 96.50 279 LYS A N 1
ATOM 2180 C CA . LYS A 1 279 ? 16.282 -3.403 -30.936 1.00 96.50 279 LYS A CA 1
ATOM 2181 C C . LYS A 1 279 ? 15.497 -2.099 -31.033 1.00 96.50 279 LYS A C 1
ATOM 2183 O O . LYS A 1 279 ? 15.066 -1.737 -32.123 1.00 96.50 279 LYS A O 1
ATOM 2188 N N . ILE A 1 280 ? 15.409 -1.347 -29.938 1.00 95.81 280 ILE A N 1
ATOM 2189 C CA . ILE A 1 280 ? 14.761 -0.023 -29.888 1.00 95.81 280 ILE A CA 1
ATOM 2190 C C . ILE A 1 280 ? 15.400 0.947 -30.893 1.00 95.81 280 ILE A C 1
ATOM 2192 O O . ILE A 1 280 ? 14.713 1.594 -31.685 1.00 95.81 280 ILE A O 1
ATOM 2196 N N . THR A 1 281 ? 16.731 1.043 -30.894 1.00 95.69 281 THR A N 1
ATOM 2197 C CA . THR A 1 281 ? 17.452 1.953 -31.798 1.00 95.69 281 THR A CA 1
ATOM 2198 C C . THR A 1 281 ? 17.406 1.484 -33.245 1.00 95.69 281 THR A C 1
ATOM 2200 O O . THR A 1 281 ? 17.289 2.318 -34.135 1.00 95.69 281 THR A O 1
ATOM 2203 N N . GLU A 1 282 ? 17.449 0.172 -33.501 1.00 95.69 282 GLU A N 1
ATOM 2204 C CA . GLU A 1 282 ? 17.276 -0.372 -34.853 1.00 95.69 282 GLU A CA 1
ATOM 2205 C C . GLU A 1 282 ? 15.900 -0.016 -35.414 1.00 95.69 282 GLU A C 1
ATOM 2207 O O . GLU A 1 282 ? 15.817 0.488 -36.532 1.00 95.69 282 GLU A O 1
ATOM 2212 N N . ALA A 1 283 ? 14.842 -0.214 -34.626 1.00 94.94 283 ALA A N 1
ATOM 2213 C CA . ALA A 1 283 ? 13.483 0.104 -35.036 1.00 94.94 283 ALA A CA 1
ATOM 2214 C C . ALA A 1 283 ? 13.332 1.587 -35.408 1.00 94.94 283 ALA A C 1
ATOM 2216 O O . ALA A 1 283 ? 12.742 1.904 -36.441 1.00 94.94 283 ALA A O 1
ATOM 2217 N N . LYS A 1 284 ? 13.946 2.496 -34.636 1.00 94.38 284 LYS A N 1
ATOM 2218 C CA . LYS A 1 284 ? 13.970 3.929 -34.967 1.00 94.38 284 LYS A CA 1
ATOM 2219 C C . LYS A 1 284 ? 14.778 4.233 -36.228 1.00 94.38 284 LYS A C 1
ATOM 2221 O O . LYS A 1 284 ? 14.279 4.934 -37.102 1.00 94.38 284 LYS A O 1
ATOM 2226 N N . ILE A 1 285 ? 16.006 3.717 -36.324 1.00 95.38 285 ILE A N 1
ATOM 2227 C CA . ILE A 1 285 ? 16.918 3.974 -37.453 1.00 95.38 285 ILE A CA 1
ATOM 2228 C C . ILE A 1 285 ? 16.319 3.475 -38.770 1.00 95.38 285 ILE A C 1
ATOM 2230 O O . ILE A 1 285 ? 16.415 4.152 -39.791 1.00 95.38 285 ILE A O 1
ATOM 2234 N N . ARG A 1 286 ? 15.681 2.303 -38.745 1.00 94.50 286 ARG A N 1
ATOM 2235 C CA . ARG A 1 286 ? 15.097 1.668 -39.929 1.00 94.50 286 ARG A CA 1
ATOM 2236 C C . ARG A 1 286 ? 13.630 2.033 -40.177 1.00 94.50 286 ARG A C 1
ATOM 2238 O O . ARG A 1 286 ? 13.027 1.502 -41.102 1.00 94.50 286 ARG A O 1
ATOM 2245 N N . ASN A 1 287 ? 13.045 2.913 -39.364 1.00 92.56 287 ASN A N 1
ATOM 2246 C CA . ASN A 1 287 ? 11.625 3.270 -39.422 1.00 92.56 287 ASN A CA 1
ATOM 2247 C C . ASN A 1 287 ? 10.666 2.059 -39.377 1.00 92.56 287 ASN A C 1
ATOM 2249 O O . ASN A 1 287 ? 9.703 1.985 -40.137 1.00 92.56 287 ASN A O 1
ATOM 2253 N N . LEU A 1 288 ? 10.935 1.084 -38.506 1.00 91.88 288 LEU A N 1
ATOM 2254 C CA . LEU A 1 288 ? 10.129 -0.144 -38.381 1.00 91.88 288 LEU A CA 1
ATOM 2255 C C . LEU A 1 288 ? 8.900 0.033 -37.472 1.00 91.88 288 LEU A C 1
ATOM 2257 O O . LEU A 1 288 ? 8.218 -0.937 -37.143 1.00 91.88 288 LEU A O 1
ATOM 2261 N N . GLY A 1 289 ? 8.637 1.262 -37.019 1.00 89.31 289 GLY A N 1
ATOM 2262 C CA . GLY A 1 289 ? 7.659 1.530 -35.972 1.00 89.31 289 GLY A CA 1
ATOM 2263 C C . GLY A 1 289 ? 8.069 0.870 -34.654 1.00 89.31 289 GLY A C 1
ATOM 2264 O O . GLY A 1 289 ? 9.241 0.870 -34.281 1.00 89.31 289 GLY A O 1
ATOM 2265 N N . ASN A 1 290 ? 7.100 0.309 -33.941 1.00 88.69 290 ASN A N 1
ATOM 2266 C CA . ASN A 1 290 ? 7.292 -0.417 -32.684 1.00 88.69 290 ASN A CA 1
ATOM 2267 C C . ASN A 1 290 ? 7.011 -1.925 -32.814 1.00 88.69 290 ASN A C 1
ATOM 2269 O O . ASN A 1 290 ? 6.933 -2.629 -31.803 1.00 88.69 290 ASN A O 1
ATOM 2273 N N . SER A 1 291 ? 6.853 -2.418 -34.046 1.00 85.44 291 SER A N 1
ATOM 2274 C CA . SER A 1 291 ? 6.637 -3.837 -34.310 1.00 85.44 291 SER A CA 1
ATOM 2275 C C . SER A 1 291 ? 7.809 -4.650 -33.752 1.00 85.44 291 SER A C 1
ATOM 2277 O O . SER A 1 291 ? 8.975 -4.348 -34.009 1.00 85.44 291 SER A O 1
ATOM 2279 N N . GLY A 1 292 ? 7.502 -5.641 -32.914 1.00 88.31 292 GLY A N 1
ATOM 2280 C CA . GLY A 1 292 ? 8.497 -6.455 -32.209 1.00 88.31 292 GLY A CA 1
ATOM 2281 C C . GLY A 1 292 ? 9.107 -5.822 -30.951 1.00 88.31 292 GLY A C 1
ATOM 2282 O O . GLY A 1 292 ? 9.912 -6.475 -30.289 1.00 88.31 292 GLY A O 1
ATOM 2283 N N . LEU A 1 293 ? 8.727 -4.593 -30.577 1.00 94.75 293 LEU A N 1
ATOM 2284 C CA . LEU A 1 293 ? 9.165 -3.965 -29.321 1.00 94.75 293 LEU A CA 1
ATOM 2285 C C . LEU A 1 293 ? 8.175 -4.156 -28.173 1.00 94.75 293 LEU A C 1
ATOM 2287 O O . LEU A 1 293 ? 8.555 -3.951 -27.025 1.00 94.75 293 LEU A O 1
ATOM 2291 N N . THR A 1 294 ? 6.934 -4.555 -28.454 1.00 93.81 294 THR A N 1
ATOM 2292 C CA . THR A 1 294 ? 5.839 -4.659 -27.471 1.00 93.81 294 THR A CA 1
ATOM 2293 C C . THR A 1 294 ? 6.224 -5.443 -26.219 1.00 93.81 294 THR A C 1
ATOM 2295 O O . THR A 1 294 ? 5.955 -5.000 -25.107 1.00 93.81 294 THR A O 1
ATOM 2298 N N . SER A 1 295 ? 6.977 -6.536 -26.378 1.00 94.62 295 SER A N 1
ATOM 2299 C CA . SER A 1 295 ? 7.450 -7.364 -25.260 1.00 94.62 295 SER A CA 1
ATOM 2300 C C . SER A 1 295 ? 8.411 -6.662 -24.284 1.00 94.62 295 SER A C 1
ATOM 2302 O O . SER A 1 295 ? 8.688 -7.210 -23.213 1.00 94.62 295 SER A O 1
ATOM 2304 N N . TYR A 1 296 ? 8.960 -5.498 -24.643 1.00 96.12 296 TYR A N 1
ATOM 2305 C CA . TYR A 1 296 ? 9.840 -4.689 -23.794 1.00 96.12 296 TYR A CA 1
ATOM 2306 C C . TYR A 1 296 ? 9.089 -3.609 -23.020 1.00 96.12 296 TYR A C 1
ATOM 2308 O O . TYR A 1 296 ? 9.708 -2.939 -22.201 1.00 96.12 296 TYR A O 1
ATOM 2316 N N . PHE A 1 297 ? 7.791 -3.423 -23.268 1.00 94.94 297 PHE A N 1
ATOM 2317 C CA . PHE A 1 297 ? 6.973 -2.386 -22.646 1.00 94.94 297 PHE A CA 1
ATOM 2318 C C . PHE A 1 297 ? 5.854 -2.992 -21.804 1.00 94.94 297 PHE A C 1
ATOM 2320 O O . PHE A 1 297 ? 5.496 -4.160 -21.944 1.00 94.94 297 PHE A O 1
ATOM 2327 N N . THR A 1 298 ? 5.283 -2.186 -20.911 1.00 92.19 298 THR A N 1
ATOM 2328 C CA . THR A 1 298 ? 4.190 -2.635 -20.036 1.00 92.19 298 THR A CA 1
ATOM 2329 C C . THR A 1 298 ? 2.849 -2.818 -20.748 1.00 92.19 298 THR A C 1
ATOM 2331 O O . THR A 1 298 ? 1.969 -3.451 -20.158 1.00 92.19 298 THR A O 1
ATOM 2334 N N . SER A 1 299 ? 2.694 -2.289 -21.970 1.00 91.38 299 SER A N 1
ATOM 2335 C CA . SER A 1 299 ? 1.600 -2.579 -22.908 1.00 91.38 299 SER A CA 1
ATOM 2336 C C . SER A 1 299 ? 1.955 -2.166 -24.344 1.00 91.38 299 SER A C 1
ATOM 2338 O O . SER A 1 299 ? 2.863 -1.356 -24.565 1.00 91.38 299 SER A O 1
ATOM 2340 N N . ASP A 1 300 ? 1.182 -2.650 -25.319 1.00 92.62 300 ASP A N 1
ATOM 2341 C CA . ASP A 1 300 ? 1.296 -2.251 -26.729 1.00 92.62 300 ASP A CA 1
ATOM 2342 C C . ASP A 1 300 ? 1.084 -0.747 -26.921 1.00 92.62 300 ASP A C 1
ATOM 2344 O O . ASP A 1 300 ? 1.796 -0.102 -27.689 1.00 92.62 300 ASP A O 1
ATOM 2348 N N . GLN A 1 301 ? 0.145 -0.153 -26.179 1.00 91.88 301 GLN A N 1
ATOM 2349 C CA . GLN A 1 301 ? -0.070 1.293 -26.187 1.00 91.88 301 GLN A CA 1
ATOM 2350 C C . GLN A 1 301 ? 1.201 2.034 -25.762 1.00 91.88 301 GLN A C 1
ATOM 2352 O O . GLN A 1 301 ? 1.604 2.982 -26.431 1.00 91.88 301 GLN A O 1
ATOM 2357 N N . LYS A 1 302 ? 1.883 1.583 -24.703 1.00 92.19 302 LYS A N 1
ATOM 2358 C CA . LYS A 1 302 ? 3.124 2.232 -24.254 1.00 92.19 302 LYS A CA 1
ATOM 2359 C C . LYS A 1 302 ? 4.281 2.004 -25.222 1.00 92.19 302 LYS A C 1
ATOM 2361 O O . LYS A 1 302 ? 5.059 2.928 -25.449 1.00 92.19 302 LYS A O 1
ATOM 2366 N N . ALA A 1 303 ? 4.356 0.836 -25.860 1.00 94.00 303 ALA A N 1
ATOM 2367 C CA . ALA A 1 303 ? 5.281 0.614 -26.970 1.00 94.00 303 ALA A CA 1
ATOM 2368 C C . ALA A 1 303 ? 4.995 1.561 -28.146 1.00 94.00 303 ALA A C 1
ATOM 2370 O O . ALA A 1 303 ? 5.929 2.032 -28.786 1.00 94.00 303 ALA A O 1
ATOM 2371 N N . ASN A 1 304 ? 3.730 1.864 -28.451 1.00 91.94 304 ASN A N 1
ATOM 2372 C CA . ASN A 1 304 ? 3.372 2.851 -29.479 1.00 91.94 304 ASN A CA 1
ATOM 2373 C C . ASN A 1 304 ? 3.788 4.267 -29.061 1.00 91.94 304 ASN A C 1
ATOM 2375 O O . ASN A 1 304 ? 4.395 4.989 -29.848 1.00 91.94 304 ASN A O 1
ATOM 2379 N N . SER A 1 305 ? 3.508 4.654 -27.815 1.00 90.62 305 SER A N 1
ATOM 2380 C CA . SER A 1 305 ? 3.796 5.999 -27.308 1.00 90.62 305 SER A CA 1
ATOM 2381 C C . SER A 1 305 ? 5.291 6.277 -27.130 1.00 90.62 305 SER A C 1
ATOM 2383 O O . SER A 1 305 ? 5.731 7.396 -27.383 1.00 90.62 305 SER A O 1
ATOM 2385 N N . TYR A 1 306 ? 6.070 5.279 -26.697 1.00 90.06 306 TYR A N 1
ATOM 2386 C CA . TYR A 1 306 ? 7.451 5.476 -26.235 1.00 90.06 306 TYR A CA 1
ATOM 2387 C C . TYR A 1 306 ? 8.477 4.510 -26.844 1.00 90.06 306 TYR A C 1
ATOM 2389 O O . TYR A 1 306 ? 9.659 4.568 -26.498 1.00 90.06 306 TYR A O 1
ATOM 2397 N N . GLY A 1 307 ? 8.059 3.647 -27.777 1.00 84.94 307 GLY A N 1
ATOM 2398 C CA . GLY A 1 307 ? 8.848 2.541 -28.338 1.00 84.94 307 GLY A CA 1
ATOM 2399 C C . GLY A 1 307 ? 10.227 2.917 -28.856 1.00 84.94 307 GLY A C 1
ATOM 2400 O O . GLY A 1 307 ? 11.153 2.117 -28.788 1.00 84.94 307 GLY A O 1
ATOM 2401 N N . THR A 1 308 ? 10.378 4.144 -29.352 1.00 88.69 308 THR A N 1
ATOM 2402 C CA . THR A 1 308 ? 11.636 4.642 -29.921 1.00 88.69 308 THR A CA 1
ATOM 2403 C C . THR A 1 308 ? 12.133 5.942 -29.290 1.00 88.69 308 THR A C 1
ATOM 2405 O O . THR A 1 308 ? 13.133 6.499 -29.746 1.00 88.69 308 THR A O 1
ATOM 2408 N N . SER A 1 309 ? 11.494 6.409 -28.212 1.00 90.38 309 SER A N 1
ATOM 2409 C CA . SER A 1 309 ? 11.770 7.715 -27.594 1.00 90.38 309 SER A CA 1
ATOM 2410 C C . SER A 1 309 ? 13.177 7.843 -27.009 1.00 90.38 309 SER A C 1
ATOM 2412 O O . SER A 1 309 ? 13.664 8.949 -26.827 1.00 90.38 309 SER A O 1
ATOM 2414 N N . LEU A 1 310 ? 13.880 6.736 -26.756 1.00 91.44 310 LEU A N 1
ATOM 2415 C CA . LEU A 1 310 ? 15.261 6.791 -26.269 1.00 91.44 310 LEU A CA 1
ATOM 2416 C C . LEU A 1 310 ? 16.277 7.190 -27.354 1.00 91.44 310 LEU A C 1
ATOM 2418 O O . LEU A 1 310 ? 17.341 7.697 -27.003 1.00 91.44 310 LEU A O 1
ATOM 2422 N N . CYS A 1 311 ? 15.980 7.006 -28.650 1.00 89.75 311 CYS A N 1
ATOM 2423 C CA . CYS A 1 311 ? 16.812 7.528 -29.747 1.00 89.75 311 CYS A CA 1
ATOM 2424 C C . CYS A 1 311 ? 16.389 8.976 -30.035 1.00 89.75 311 CYS A C 1
ATOM 2426 O O . CYS A 1 311 ? 15.551 9.249 -30.896 1.00 89.75 311 CYS A O 1
ATOM 2428 N N . ARG A 1 312 ? 16.953 9.896 -29.247 1.00 81.19 312 ARG A N 1
ATOM 2429 C CA . ARG A 1 312 ? 16.567 11.310 -29.180 1.00 81.19 312 ARG A CA 1
ATOM 2430 C C . ARG A 1 312 ? 16.821 12.057 -30.482 1.00 81.19 312 ARG A C 1
ATOM 2432 O O . ARG A 1 312 ? 15.994 12.861 -30.895 1.00 81.19 312 ARG A O 1
ATOM 2439 N N . TYR A 1 313 ? 17.990 11.851 -31.078 1.00 84.12 313 TYR A N 1
ATOM 2440 C CA . TYR A 1 313 ? 18.434 12.650 -32.211 1.00 84.12 313 TYR A CA 1
ATOM 2441 C C . TYR A 1 313 ? 18.917 11.755 -33.334 1.00 84.12 313 TYR A C 1
ATOM 2443 O O . TYR A 1 313 ? 19.874 10.991 -33.178 1.00 84.12 313 TYR A O 1
ATOM 2451 N N . ILE A 1 314 ? 18.208 11.850 -34.452 1.00 89.50 314 ILE A N 1
ATOM 2452 C CA . ILE A 1 314 ? 18.475 11.117 -35.676 1.00 89.50 314 ILE A CA 1
ATOM 2453 C C . ILE A 1 314 ? 17.953 11.945 -36.851 1.00 89.50 314 ILE A C 1
ATOM 2455 O O . ILE A 1 314 ? 16.778 12.294 -36.888 1.00 89.50 314 ILE A O 1
ATOM 2459 N N . TYR A 1 315 ? 18.834 12.285 -37.791 1.00 87.00 315 TYR A N 1
ATOM 2460 C CA . TYR A 1 315 ? 18.461 13.110 -38.944 1.00 87.00 315 TYR A CA 1
ATOM 2461 C C . TYR A 1 315 ? 17.953 12.306 -40.134 1.00 87.00 315 TYR A C 1
ATOM 2463 O O . TYR A 1 315 ? 16.989 12.707 -40.774 1.00 87.00 315 TYR A O 1
ATOM 2471 N N . TYR A 1 316 ? 18.587 11.169 -40.422 1.00 89.19 316 TYR A N 1
ATOM 2472 C CA . TYR A 1 316 ? 18.304 10.384 -41.619 1.00 89.19 316 TYR A CA 1
ATOM 2473 C C . TYR A 1 316 ? 17.965 8.953 -41.237 1.00 89.19 316 TYR A C 1
ATOM 2475 O O . TYR A 1 316 ? 18.815 8.212 -40.775 1.00 89.19 316 TYR A O 1
ATOM 2483 N N . TYR A 1 317 ? 16.718 8.552 -41.414 1.00 90.38 317 TYR A N 1
ATOM 2484 C CA . TYR A 1 317 ? 16.235 7.231 -41.031 1.00 90.38 317 TYR A CA 1
ATOM 2485 C C . TYR A 1 317 ? 15.383 6.661 -42.163 1.00 90.38 317 TYR A C 1
ATOM 2487 O O . TYR A 1 317 ? 14.814 7.411 -42.955 1.00 90.38 317 TYR A O 1
ATOM 2495 N N . GLY A 1 318 ? 15.316 5.338 -42.268 1.00 90.88 318 GLY A N 1
ATOM 2496 C CA . GLY A 1 318 ? 14.657 4.681 -43.394 1.00 90.88 318 GLY A CA 1
ATOM 2497 C C . GLY A 1 318 ? 14.985 3.198 -43.476 1.00 90.88 318 GLY A C 1
ATOM 2498 O O . GLY A 1 318 ? 15.990 2.742 -42.932 1.00 90.88 318 GLY A O 1
ATOM 2499 N N . GLN A 1 319 ? 14.129 2.427 -44.146 1.00 91.69 319 GLN A N 1
ATOM 2500 C CA . GLN A 1 319 ? 14.253 0.964 -44.196 1.00 91.69 319 GLN A CA 1
ATOM 2501 C C . GLN A 1 319 ? 15.546 0.475 -44.867 1.00 91.69 319 GLN A C 1
ATOM 2503 O O . GLN A 1 319 ? 16.014 -0.629 -44.585 1.00 91.69 319 GLN A O 1
ATOM 2508 N N . ASP A 1 320 ? 16.147 1.305 -45.715 1.00 91.88 320 ASP A N 1
ATOM 2509 C CA . ASP A 1 320 ? 17.408 1.050 -46.406 1.00 91.88 320 ASP A CA 1
ATOM 2510 C C . ASP A 1 320 ? 18.655 1.318 -45.547 1.00 91.88 320 ASP A C 1
ATOM 2512 O O . ASP A 1 320 ? 19.765 0.962 -45.955 1.00 91.88 320 ASP A O 1
ATOM 2516 N N . ALA A 1 321 ? 18.500 1.879 -44.342 1.00 93.00 321 ALA A N 1
ATOM 2517 C CA . ALA A 1 321 ? 19.597 2.033 -43.398 1.00 93.00 321 ALA A CA 1
ATOM 2518 C C . ALA A 1 321 ? 20.266 0.677 -43.106 1.00 93.00 321 ALA A C 1
ATOM 2520 O O . ALA A 1 321 ? 19.613 -0.343 -42.860 1.00 93.00 321 ALA A O 1
ATOM 2521 N N . LYS A 1 322 ? 21.602 0.657 -43.118 1.00 94.38 322 LYS A N 1
ATOM 2522 C CA . LYS A 1 322 ? 22.401 -0.569 -42.968 1.00 94.38 322 LYS A CA 1
ATOM 2523 C C . LYS A 1 322 ? 23.671 -0.337 -42.159 1.00 94.38 322 LYS A C 1
ATOM 2525 O O . LYS A 1 322 ? 23.946 0.772 -41.710 1.00 94.38 322 LYS A O 1
ATOM 2530 N N . ALA A 1 323 ? 24.453 -1.406 -41.987 1.00 94.56 323 ALA A N 1
ATOM 2531 C CA . ALA A 1 323 ? 25.707 -1.390 -41.231 1.00 94.56 323 ALA A CA 1
ATOM 2532 C C . ALA A 1 323 ? 25.524 -0.804 -39.817 1.00 94.56 323 ALA A C 1
ATOM 2534 O O . ALA A 1 323 ? 26.279 0.066 -39.389 1.00 94.56 323 ALA A O 1
ATOM 2535 N N . LEU A 1 324 ? 24.479 -1.264 -39.120 1.00 96.06 324 LEU A N 1
ATOM 2536 C CA . LEU A 1 324 ? 24.203 -0.879 -37.741 1.00 96.06 324 LEU A CA 1
ATOM 2537 C C . LEU A 1 324 ? 25.374 -1.307 -36.853 1.00 96.06 324 LEU A C 1
ATOM 2539 O O . LEU A 1 324 ? 25.603 -2.499 -36.655 1.00 96.06 324 LEU A O 1
ATOM 2543 N N . GLY A 1 325 ? 26.091 -0.337 -36.299 1.00 95.19 325 GLY A N 1
ATOM 2544 C CA . GLY A 1 325 ? 27.118 -0.592 -35.303 1.00 95.19 325 GLY A CA 1
ATOM 2545 C C . GLY A 1 325 ? 26.523 -1.066 -33.977 1.00 95.19 325 GLY A C 1
ATOM 2546 O O . GLY A 1 325 ? 25.305 -1.059 -33.759 1.00 95.19 325 GLY A O 1
ATOM 2547 N N . ASN A 1 326 ? 27.406 -1.438 -33.055 1.00 97.31 326 ASN A N 1
ATOM 2548 C CA . ASN A 1 326 ? 27.021 -1.723 -31.678 1.00 97.31 326 ASN A CA 1
ATOM 2549 C C . ASN A 1 326 ? 26.549 -0.447 -30.972 1.00 97.31 326 ASN A C 1
ATOM 2551 O O . ASN A 1 326 ? 27.042 0.651 -31.244 1.00 97.31 326 ASN A O 1
ATOM 2555 N N . VAL A 1 327 ? 25.609 -0.606 -30.041 1.00 97.62 327 VAL A N 1
ATOM 2556 C CA . VAL A 1 327 ? 25.207 0.471 -29.133 1.00 97.62 327 VAL A CA 1
ATOM 2557 C C . VAL A 1 327 ? 26.370 0.770 -28.181 1.00 97.62 327 VAL A C 1
ATOM 2559 O O . VAL A 1 327 ? 26.819 -0.113 -27.450 1.00 97.62 327 VAL A O 1
ATOM 2562 N N . LYS A 1 328 ? 26.856 2.013 -28.187 1.00 97.56 328 LYS A N 1
ATOM 2563 C CA . LYS A 1 328 ? 27.957 2.499 -27.346 1.00 97.56 328 LYS A CA 1
ATOM 2564 C C . LYS A 1 328 ? 27.384 3.368 -26.231 1.00 97.56 328 LYS A C 1
ATOM 2566 O O . LYS A 1 328 ? 27.063 4.531 -26.456 1.00 97.56 328 LYS A O 1
ATOM 2571 N N . LEU A 1 329 ? 27.216 2.793 -25.044 1.00 97.38 329 LEU A N 1
ATOM 2572 C CA . LEU A 1 329 ? 26.671 3.509 -23.887 1.00 97.38 329 LEU A CA 1
ATOM 2573 C C . LEU A 1 329 ? 27.788 4.154 -23.079 1.00 97.38 329 LEU A C 1
ATOM 2575 O O . LEU A 1 329 ? 28.755 3.486 -22.723 1.00 97.38 329 LEU A O 1
ATOM 2579 N N . THR A 1 330 ? 27.614 5.430 -22.759 1.00 96.75 330 THR A N 1
ATOM 2580 C CA . THR A 1 330 ? 28.418 6.150 -21.763 1.00 96.75 330 THR A CA 1
ATOM 2581 C C . THR A 1 330 ? 27.747 6.127 -20.392 1.00 96.75 330 THR A C 1
ATOM 2583 O O . THR A 1 330 ? 28.425 6.254 -19.377 1.00 96.75 330 THR A O 1
ATOM 2586 N N . LYS A 1 331 ? 26.423 5.924 -20.348 1.00 96.12 331 LYS A N 1
ATOM 2587 C CA . LYS A 1 331 ? 25.640 5.771 -19.120 1.00 96.12 331 LYS A CA 1
ATOM 2588 C C . LYS A 1 331 ? 24.489 4.797 -19.336 1.00 96.12 331 LYS A C 1
ATOM 2590 O O . LYS A 1 331 ? 23.780 4.891 -20.335 1.00 96.12 331 LYS A O 1
ATOM 2595 N N . CYS A 1 332 ? 24.291 3.878 -18.399 1.00 96.56 332 CYS A N 1
ATOM 2596 C CA . CYS A 1 332 ? 23.084 3.060 -18.292 1.00 96.56 332 CYS A CA 1
ATOM 2597 C C . CYS A 1 332 ? 23.011 2.504 -16.873 1.00 96.56 332 CYS A C 1
ATOM 2599 O O . CYS A 1 332 ? 23.614 1.476 -16.572 1.00 96.56 332 CYS A O 1
ATOM 2601 N N . GLN A 1 333 ? 22.361 3.245 -15.986 1.00 96.12 333 GLN A N 1
ATOM 2602 C CA . GLN A 1 333 ? 22.297 2.907 -14.568 1.00 96.12 333 GLN A CA 1
ATOM 2603 C C . GLN A 1 333 ? 21.002 3.430 -13.964 1.00 96.12 333 GLN A C 1
ATOM 2605 O O . GLN A 1 333 ? 20.459 4.439 -14.429 1.00 96.12 333 GLN A O 1
ATOM 2610 N N . ALA A 1 334 ? 20.531 2.754 -12.921 1.00 95.56 334 ALA A N 1
ATOM 2611 C CA . ALA A 1 334 ? 19.478 3.295 -12.084 1.00 95.56 334 ALA A CA 1
ATOM 2612 C C . ALA A 1 334 ? 19.925 4.637 -11.492 1.00 95.56 334 ALA A C 1
ATOM 2614 O O . ALA A 1 334 ? 21.102 4.842 -11.178 1.00 95.56 334 ALA A O 1
ATOM 2615 N N . VAL A 1 335 ? 18.984 5.558 -11.381 1.00 91.88 335 VAL A N 1
ATOM 2616 C CA . VAL A 1 335 ? 19.169 6.846 -10.722 1.00 91.88 335 VAL A CA 1
ATOM 2617 C C . VAL A 1 335 ? 18.093 6.996 -9.669 1.00 91.88 335 VAL A C 1
ATOM 2619 O O . VAL A 1 335 ? 17.011 6.422 -9.800 1.00 91.88 335 VAL A O 1
ATOM 2622 N N . ASP A 1 336 ? 18.391 7.747 -8.620 1.00 84.88 336 ASP A N 1
ATOM 2623 C CA . ASP A 1 336 ? 17.368 8.071 -7.643 1.00 84.88 336 ASP A CA 1
ATOM 2624 C C . ASP A 1 336 ? 16.337 9.001 -8.273 1.00 84.88 336 ASP A C 1
ATOM 2626 O O . ASP A 1 336 ? 16.636 9.815 -9.154 1.00 84.88 336 ASP A O 1
ATOM 2630 N N . ALA A 1 337 ? 15.095 8.842 -7.835 1.00 73.12 337 ALA A N 1
ATOM 2631 C CA . ALA A 1 337 ? 14.057 9.757 -8.234 1.00 73.12 337 ALA A CA 1
ATOM 2632 C C . ALA A 1 337 ? 14.296 11.114 -7.574 1.00 73.12 337 ALA A C 1
ATOM 2634 O O . ALA A 1 337 ? 14.514 11.228 -6.373 1.00 73.12 337 ALA A O 1
ATOM 2635 N N . THR A 1 338 ? 14.235 12.149 -8.385 1.00 65.69 338 THR A N 1
ATOM 2636 C CA . THR A 1 338 ? 14.491 13.542 -8.012 1.00 65.69 338 THR A CA 1
ATOM 2637 C C . THR A 1 338 ? 13.270 14.257 -7.453 1.00 65.69 338 THR A C 1
ATOM 2639 O O . THR A 1 338 ? 13.390 15.327 -6.864 1.00 65.69 338 THR A O 1
ATOM 2642 N N . SER A 1 339 ? 12.086 13.660 -7.607 1.00 75.69 339 SER A N 1
ATOM 2643 C CA . SER A 1 339 ? 10.832 14.180 -7.078 1.00 75.69 339 SER A CA 1
ATOM 2644 C C . SER A 1 339 ? 10.390 13.403 -5.844 1.00 75.69 339 SER A C 1
ATOM 2646 O O . SER A 1 339 ? 10.328 12.174 -5.870 1.00 75.69 339 SER A O 1
ATOM 2648 N N . SER A 1 340 ? 9.974 14.127 -4.804 1.00 71.94 340 SER A N 1
ATOM 2649 C CA . SER A 1 340 ? 9.345 13.562 -3.603 1.00 71.94 340 SER A CA 1
ATOM 2650 C C . SER A 1 340 ? 8.009 12.859 -3.877 1.00 71.94 340 SER A C 1
ATOM 2652 O O . SER A 1 340 ? 7.538 12.100 -3.035 1.00 71.94 340 SER A O 1
ATOM 2654 N N . TYR A 1 341 ? 7.404 13.079 -5.049 1.00 77.31 341 TYR A N 1
ATOM 2655 C CA . TYR A 1 341 ? 6.180 12.395 -5.478 1.00 77.31 341 TYR A CA 1
ATOM 2656 C C . TYR A 1 341 ? 6.437 11.022 -6.099 1.00 77.31 341 TYR A C 1
ATOM 2658 O O . TYR A 1 341 ? 5.482 10.297 -6.377 1.00 77.31 341 TYR A O 1
ATOM 2666 N N . TYR A 1 342 ? 7.698 10.670 -6.354 1.00 85.12 342 TYR A N 1
ATOM 2667 C CA . TYR A 1 342 ? 8.032 9.376 -6.920 1.00 85.12 342 TYR A CA 1
ATOM 2668 C C . TYR A 1 342 ? 7.840 8.274 -5.894 1.00 85.12 342 TYR A C 1
ATOM 2670 O O . TYR A 1 342 ? 8.250 8.392 -4.739 1.00 85.12 342 TYR A O 1
ATOM 2678 N N . THR A 1 343 ? 7.250 7.175 -6.338 1.00 91.50 343 THR A N 1
ATOM 2679 C CA . THR A 1 343 ? 6.964 6.049 -5.463 1.00 91.50 343 THR A CA 1
ATOM 2680 C C . THR A 1 343 ? 7.407 4.728 -6.064 1.00 91.50 343 THR A C 1
ATOM 2682 O O . THR A 1 343 ? 7.687 4.634 -7.257 1.00 91.50 343 THR A O 1
ATOM 2685 N N . VAL A 1 344 ? 7.398 3.662 -5.261 1.00 92.25 344 VAL A N 1
ATOM 2686 C CA . VAL A 1 344 ? 7.689 2.304 -5.749 1.00 92.25 344 VAL A CA 1
ATOM 2687 C C . VAL A 1 344 ? 6.833 1.903 -6.965 1.00 92.25 344 VAL A C 1
ATOM 2689 O O . VAL A 1 344 ? 7.303 1.179 -7.845 1.00 92.25 344 VAL A O 1
ATOM 2692 N N . ALA A 1 345 ? 5.600 2.414 -7.067 1.00 92.44 345 ALA A N 1
ATOM 2693 C CA . ALA A 1 345 ? 4.667 2.103 -8.151 1.00 92.44 345 ALA A CA 1
ATOM 2694 C C . ALA A 1 345 ? 5.059 2.715 -9.511 1.00 92.44 345 ALA A C 1
ATOM 2696 O O . ALA A 1 345 ? 4.570 2.269 -10.554 1.00 92.44 345 ALA A O 1
ATOM 2697 N N . ASP A 1 346 ? 5.941 3.718 -9.508 1.00 90.88 346 ASP A N 1
ATOM 2698 C CA . ASP A 1 346 ? 6.507 4.325 -10.712 1.00 90.88 346 ASP A CA 1
ATOM 2699 C C . ASP A 1 346 ? 7.642 3.489 -11.327 1.00 90.88 346 ASP A C 1
ATOM 2701 O O . ASP A 1 346 ? 8.034 3.736 -12.469 1.00 90.88 346 ASP A O 1
ATOM 2705 N N . GLY A 1 347 ? 8.175 2.509 -10.592 1.00 93.06 347 GLY A N 1
ATOM 2706 C CA . GLY A 1 347 ? 9.264 1.638 -11.032 1.00 93.06 347 GLY A CA 1
ATOM 2707 C C . GLY A 1 347 ? 10.652 2.118 -10.624 1.00 93.06 347 GLY A C 1
ATOM 2708 O O . GLY A 1 347 ? 10.822 2.784 -9.609 1.00 93.06 347 GLY A O 1
ATOM 2709 N N . ILE A 1 348 ? 11.664 1.727 -11.394 1.00 95.00 348 ILE A N 1
ATOM 2710 C CA . ILE A 1 348 ? 13.054 2.150 -11.220 1.00 95.00 348 ILE A CA 1
ATOM 2711 C C . ILE A 1 348 ? 13.401 3.103 -12.364 1.00 95.00 348 ILE A C 1
ATOM 2713 O O . ILE A 1 348 ? 13.349 2.680 -13.524 1.00 95.00 348 ILE A O 1
ATOM 2717 N N . PRO A 1 349 ? 13.782 4.364 -12.101 1.00 94.88 349 PRO A N 1
ATOM 2718 C CA . PRO A 1 349 ? 14.255 5.243 -13.153 1.00 94.88 349 PRO A CA 1
ATOM 2719 C C . PRO A 1 349 ? 15.664 4.811 -13.559 1.00 94.88 349 PRO A C 1
ATOM 2721 O O . PRO A 1 349 ? 16.591 4.814 -12.753 1.00 94.88 349 PRO A O 1
ATOM 2724 N N . VAL A 1 350 ? 15.840 4.444 -14.823 1.00 96.31 350 VAL A N 1
ATOM 2725 C CA . VAL A 1 350 ? 17.136 4.090 -15.400 1.00 96.31 350 VAL A CA 1
ATOM 2726 C C . VAL A 1 350 ? 17.505 5.136 -16.431 1.00 96.31 350 VAL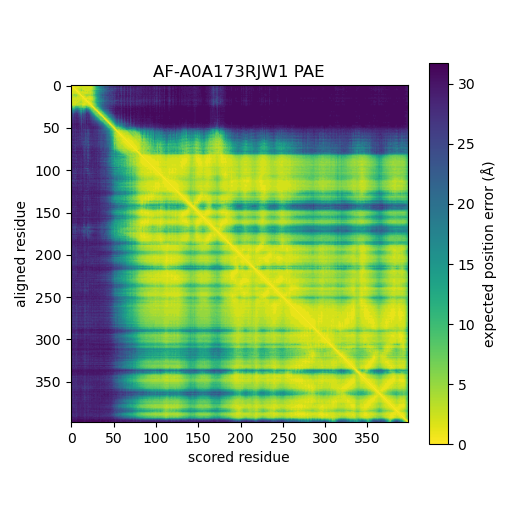 A C 1
ATOM 2728 O O . VAL A 1 350 ? 16.866 5.265 -17.476 1.00 96.31 350 VAL A O 1
ATOM 2731 N N . ALA A 1 351 ? 18.565 5.879 -16.148 1.00 95.06 351 ALA A N 1
ATOM 2732 C CA . ALA A 1 351 ? 19.071 6.870 -17.072 1.00 95.06 351 ALA A CA 1
ATOM 2733 C C . ALA A 1 351 ? 20.038 6.248 -18.072 1.00 95.06 351 ALA A C 1
ATOM 2735 O O . ALA A 1 351 ? 20.927 5.473 -17.703 1.00 95.06 351 ALA A O 1
ATOM 2736 N N . VAL A 1 352 ? 19.895 6.637 -19.334 1.00 95.56 352 VAL A N 1
ATOM 2737 C CA . VAL A 1 352 ? 20.698 6.125 -20.438 1.00 95.56 352 VAL A CA 1
ATOM 2738 C C . VAL A 1 352 ? 21.264 7.258 -21.279 1.00 95.56 352 VAL A C 1
ATOM 2740 O O . VAL A 1 352 ? 20.564 8.212 -21.613 1.00 95.56 352 VAL A O 1
ATOM 2743 N N . GLN A 1 353 ? 22.540 7.132 -21.638 1.00 96.00 353 GLN A N 1
ATOM 2744 C CA . GLN A 1 353 ? 23.233 8.004 -22.578 1.00 96.00 353 GLN A CA 1
ATOM 2745 C C . GLN A 1 353 ? 24.183 7.179 -23.439 1.00 96.00 353 GLN A C 1
ATOM 2747 O O . GLN A 1 353 ? 24.859 6.266 -22.953 1.00 96.00 353 GLN A O 1
ATOM 2752 N N . GLY A 1 354 ? 24.239 7.490 -24.727 1.00 96.75 354 GLY A N 1
ATOM 2753 C CA . GLY A 1 354 ? 25.126 6.802 -25.648 1.00 96.75 354 GLY A CA 1
ATOM 2754 C C . GLY A 1 354 ? 24.846 7.134 -27.098 1.00 96.75 354 GLY A C 1
ATOM 2755 O O . GLY A 1 354 ? 24.105 8.062 -27.421 1.00 96.75 354 GLY A O 1
ATOM 2756 N N . THR A 1 355 ? 25.433 6.347 -27.986 1.00 97.44 355 THR A N 1
ATOM 2757 C CA . THR A 1 355 ? 25.283 6.517 -29.427 1.00 97.44 355 THR A CA 1
ATOM 2758 C C . THR A 1 355 ? 25.226 5.180 -30.150 1.00 97.44 355 THR A C 1
ATOM 2760 O O . THR A 1 355 ? 25.636 4.135 -29.633 1.00 97.44 355 THR A O 1
ATOM 2763 N N . ARG A 1 356 ? 24.714 5.208 -31.379 1.00 97.38 356 ARG A N 1
ATOM 2764 C CA . ARG A 1 356 ? 24.808 4.091 -32.315 1.00 97.38 356 ARG A CA 1
ATOM 2765 C C . ARG A 1 356 ? 25.070 4.605 -33.723 1.00 97.38 356 ARG A C 1
ATOM 2767 O O . ARG A 1 356 ? 24.257 5.344 -34.275 1.00 97.38 356 ARG A O 1
ATOM 2774 N N . ASP A 1 357 ? 26.191 4.184 -34.294 1.00 97.25 357 ASP A N 1
ATOM 2775 C CA . ASP A 1 357 ? 26.560 4.506 -35.673 1.00 97.25 357 ASP A CA 1
ATOM 2776 C C . ASP A 1 357 ? 25.813 3.598 -36.661 1.00 97.25 357 ASP A C 1
ATOM 2778 O O . ASP A 1 357 ? 25.558 2.426 -36.375 1.00 97.25 357 ASP A O 1
ATOM 2782 N N . TYR A 1 358 ? 25.487 4.130 -37.835 1.00 96.81 358 TYR A N 1
ATOM 2783 C CA . TYR A 1 358 ? 24.895 3.399 -38.957 1.00 96.81 358 TYR A CA 1
ATOM 2784 C C . TYR A 1 358 ? 25.228 4.095 -40.283 1.00 96.81 358 TYR A C 1
ATOM 2786 O O . TYR A 1 358 ? 25.880 5.144 -40.305 1.00 96.81 358 TYR A O 1
ATOM 2794 N N . LYS A 1 359 ? 24.799 3.504 -41.401 1.00 96.44 359 LYS A N 1
ATOM 2795 C CA . LYS A 1 359 ? 24.841 4.145 -42.716 1.00 96.44 359 LYS A CA 1
ATOM 2796 C C . LYS A 1 359 ? 23.437 4.332 -43.274 1.00 96.44 359 LYS A C 1
ATOM 2798 O O . LYS A 1 359 ? 22.651 3.384 -43.255 1.00 96.44 359 LYS A O 1
ATOM 2803 N N . TYR A 1 360 ? 23.157 5.517 -43.802 1.00 94.25 360 TYR A N 1
ATOM 2804 C CA . TYR A 1 360 ? 21.909 5.844 -44.496 1.00 94.25 360 TYR A CA 1
ATOM 2805 C C . TYR A 1 360 ? 22.177 6.031 -45.989 1.00 94.25 360 TYR A C 1
ATOM 2807 O O . TYR A 1 360 ? 23.310 6.328 -46.374 1.00 94.25 360 TYR A O 1
ATOM 2815 N N . LYS A 1 361 ? 21.160 5.837 -46.829 1.00 93.12 361 LYS A N 1
ATOM 2816 C CA . LYS A 1 361 ? 21.260 6.117 -48.261 1.00 93.12 361 LYS A CA 1
ATOM 2817 C C . LYS A 1 361 ? 20.914 7.582 -48.511 1.00 93.12 361 LYS A C 1
ATOM 2819 O O . LYS A 1 361 ? 19.822 8.032 -48.171 1.00 93.12 361 LYS A O 1
ATOM 2824 N N . ASN A 1 362 ? 21.828 8.326 -49.117 1.00 88.94 362 ASN A N 1
ATOM 2825 C CA . ASN A 1 362 ? 21.556 9.690 -49.539 1.00 88.94 362 ASN A CA 1
ATOM 2826 C C . ASN A 1 362 ? 20.654 9.657 -50.787 1.00 88.94 362 ASN A C 1
ATOM 2828 O O . ASN A 1 362 ? 21.004 9.044 -51.797 1.00 88.94 362 ASN A O 1
ATOM 2832 N N . GLY A 1 363 ? 19.486 10.301 -50.716 1.00 86.12 363 GLY A N 1
ATOM 2833 C CA . GLY A 1 363 ? 18.504 10.317 -51.807 1.00 86.12 363 GLY A CA 1
ATOM 2834 C C . GLY A 1 363 ? 18.982 11.027 -53.079 1.00 86.12 363 GLY A C 1
ATOM 2835 O O . GLY A 1 363 ? 18.502 10.702 -54.159 1.00 86.12 363 GLY A O 1
ATOM 2836 N N . TRP A 1 364 ? 19.948 11.944 -52.968 1.00 86.19 364 TRP A N 1
ATOM 2837 C CA . TRP A 1 364 ? 20.478 12.722 -54.093 1.00 86.19 364 TRP A CA 1
ATOM 2838 C C . TRP A 1 364 ? 21.629 12.017 -54.806 1.00 86.19 364 TRP A C 1
ATOM 2840 O O . TRP A 1 364 ? 21.689 11.999 -56.030 1.00 86.19 364 TRP A O 1
ATOM 2850 N N . THR A 1 365 ? 22.555 11.439 -54.040 1.00 90.06 365 THR A N 1
ATOM 2851 C CA . THR A 1 365 ? 23.774 10.820 -54.587 1.00 90.06 365 THR A CA 1
ATOM 2852 C C . THR A 1 365 ? 23.654 9.304 -54.738 1.00 90.06 365 THR A C 1
ATOM 2854 O O . THR A 1 365 ? 24.493 8.679 -55.382 1.00 90.06 365 THR A O 1
ATOM 2857 N N . GLY A 1 366 ? 22.650 8.681 -54.110 1.00 88.00 366 GLY A N 1
ATOM 2858 C CA . GLY A 1 366 ? 22.483 7.227 -54.043 1.00 88.00 366 GLY A CA 1
ATOM 2859 C C . GLY A 1 366 ? 23.538 6.506 -53.193 1.00 88.00 366 GLY A C 1
ATOM 2860 O O . GLY A 1 366 ? 23.457 5.284 -53.031 1.00 88.00 366 GLY A O 1
ATOM 2861 N N . SER A 1 367 ? 24.516 7.236 -52.648 1.00 92.81 367 SER A N 1
ATOM 2862 C CA . SER A 1 367 ? 25.621 6.690 -51.864 1.00 92.81 367 SER A CA 1
ATOM 2863 C C . SER A 1 367 ? 25.202 6.426 -50.414 1.00 92.81 367 SER A C 1
ATOM 2865 O O . SER A 1 367 ? 24.179 6.918 -49.936 1.00 92.81 367 SER A O 1
ATOM 2867 N N . TYR A 1 368 ? 25.988 5.605 -49.712 1.00 94.56 368 TYR A N 1
ATOM 2868 C CA . TYR A 1 368 ? 25.774 5.342 -48.291 1.00 94.56 368 TYR A CA 1
ATOM 2869 C C . TYR A 1 368 ? 26.724 6.168 -47.435 1.00 94.56 368 TYR A C 1
ATOM 2871 O O . TYR A 1 368 ? 27.935 5.933 -47.443 1.00 94.56 368 TYR A O 1
ATOM 2879 N N . GLU A 1 369 ? 26.160 7.060 -46.632 1.00 94.56 369 GLU A N 1
ATOM 2880 C CA . GLU A 1 369 ? 26.894 7.982 -45.770 1.00 94.56 369 GLU A CA 1
ATOM 2881 C C . GLU A 1 369 ? 26.771 7.581 -44.299 1.00 94.56 369 GLU A C 1
ATOM 2883 O O . GLU A 1 369 ? 25.799 6.945 -43.884 1.00 94.56 369 GLU A O 1
ATOM 2888 N N . LYS A 1 370 ? 27.784 7.926 -43.498 1.00 95.19 370 LYS A N 1
ATOM 2889 C CA . LYS A 1 370 ? 27.800 7.626 -42.063 1.00 95.19 370 LYS A CA 1
ATOM 2890 C C . LYS A 1 370 ? 26.859 8.576 -41.322 1.00 95.19 370 LYS A C 1
ATOM 2892 O O . LYS A 1 370 ? 26.883 9.777 -41.563 1.00 95.19 370 LYS A O 1
ATOM 2897 N N . GLN A 1 371 ? 26.104 8.039 -40.369 1.00 95.25 371 GLN A N 1
ATOM 2898 C CA . GLN A 1 371 ? 25.300 8.821 -39.439 1.00 95.25 371 GLN A CA 1
ATOM 2899 C C . GLN A 1 371 ? 25.308 8.190 -38.038 1.00 95.25 371 GLN A C 1
ATOM 2901 O O . GLN A 1 371 ? 25.666 7.020 -37.871 1.00 95.25 371 GLN A O 1
ATOM 2906 N N . THR A 1 372 ? 24.915 8.964 -37.027 1.00 96.00 372 THR A N 1
ATOM 2907 C CA . THR A 1 372 ? 24.874 8.527 -35.625 1.00 96.00 372 THR A CA 1
ATOM 2908 C C . THR A 1 372 ? 23.507 8.835 -35.006 1.00 96.00 372 THR A C 1
ATOM 2910 O O . THR A 1 372 ? 23.021 9.959 -35.091 1.00 96.00 372 THR A O 1
ATOM 2913 N N . CYS A 1 373 ? 22.866 7.836 -34.388 1.00 95.31 373 CYS A N 1
ATOM 2914 C CA . CYS A 1 373 ? 21.720 8.041 -33.492 1.00 95.31 373 CYS A CA 1
ATOM 2915 C C . CYS A 1 373 ? 22.255 8.348 -32.091 1.00 95.31 373 CYS A C 1
ATOM 2917 O O . CYS A 1 373 ? 23.062 7.579 -31.558 1.00 95.31 373 CYS A O 1
ATOM 2919 N N . THR A 1 374 ? 21.777 9.432 -31.483 1.00 96.12 374 THR A N 1
ATOM 2920 C CA . THR A 1 374 ? 22.044 9.744 -30.073 1.00 96.12 374 THR A CA 1
ATOM 2921 C C . THR A 1 374 ? 20.982 9.109 -29.189 1.00 96.12 374 THR A C 1
ATOM 2923 O O . THR A 1 374 ? 19.785 9.320 -29.390 1.00 96.12 374 THR A O 1
ATOM 2926 N N . ILE A 1 375 ? 21.430 8.376 -28.175 1.00 95.75 375 ILE A N 1
ATOM 2927 C CA . ILE A 1 375 ? 20.594 7.776 -27.139 1.00 95.75 375 ILE A CA 1
ATOM 2928 C C . ILE A 1 375 ? 20.667 8.674 -25.909 1.00 95.75 375 ILE A C 1
ATOM 2930 O O . ILE A 1 375 ? 21.763 8.922 -25.405 1.00 95.75 375 ILE A O 1
ATOM 2934 N N . ASN A 1 376 ? 19.531 9.179 -25.432 1.00 94.12 376 ASN A N 1
ATOM 2935 C CA . ASN A 1 376 ? 19.485 9.990 -24.215 1.00 94.12 376 ASN A CA 1
ATOM 2936 C C . ASN A 1 376 ? 18.071 10.019 -23.623 1.00 94.12 376 ASN A C 1
ATOM 2938 O O . ASN A 1 376 ? 17.126 10.384 -24.324 1.00 94.12 376 ASN A O 1
ATOM 2942 N N . GLY A 1 377 ? 17.942 9.697 -22.339 1.00 93.12 377 GLY A N 1
ATOM 2943 C CA . GLY A 1 377 ? 16.692 9.814 -21.592 1.00 93.12 377 GLY A CA 1
ATOM 2944 C C . GLY A 1 377 ? 16.702 9.007 -20.298 1.00 93.12 377 GLY A C 1
ATOM 2945 O O . GLY A 1 377 ? 17.724 8.440 -19.905 1.00 93.12 377 GLY A O 1
ATOM 2946 N N . VAL A 1 378 ? 15.543 8.936 -19.653 1.00 93.75 378 VAL A N 1
ATOM 2947 C CA . VAL A 1 378 ? 15.283 8.089 -18.486 1.00 93.75 378 VAL A CA 1
ATOM 2948 C C . VAL A 1 378 ? 14.126 7.159 -18.821 1.00 93.75 378 VAL A C 1
ATOM 2950 O O . VAL A 1 378 ? 13.064 7.615 -19.235 1.00 93.75 378 VAL A O 1
ATOM 2953 N N . ALA A 1 379 ? 14.323 5.854 -18.659 1.00 95.06 379 ALA A N 1
ATOM 2954 C CA . ALA A 1 379 ? 13.260 4.863 -18.764 1.00 95.06 379 ALA A CA 1
ATOM 2955 C C . ALA A 1 379 ? 12.828 4.435 -17.360 1.00 95.06 379 ALA A C 1
ATOM 2957 O O . ALA A 1 379 ? 13.669 4.044 -16.552 1.00 95.06 379 ALA A O 1
ATOM 2958 N N . LYS A 1 380 ? 11.529 4.486 -17.064 1.00 94.56 380 LYS A N 1
ATOM 2959 C CA . LYS A 1 380 ? 10.982 3.898 -15.837 1.00 94.56 380 LYS A CA 1
ATOM 2960 C C . LYS A 1 380 ? 10.768 2.403 -16.064 1.00 94.56 380 LYS A C 1
ATOM 2962 O O . LYS A 1 380 ? 9.955 2.026 -16.907 1.00 94.56 380 LYS A O 1
ATOM 2967 N N . MET A 1 381 ? 11.507 1.566 -15.347 1.00 96.19 381 MET A N 1
ATOM 2968 C CA . MET A 1 381 ? 11.470 0.108 -15.466 1.00 96.19 381 MET A CA 1
ATOM 2969 C C . MET A 1 381 ? 10.578 -0.496 -14.379 1.00 96.19 381 MET A C 1
ATOM 2971 O O . MET A 1 381 ? 10.774 -0.220 -13.199 1.00 96.19 381 MET A O 1
ATOM 2975 N N . LEU A 1 382 ? 9.632 -1.354 -14.754 1.00 93.50 382 LEU A N 1
ATOM 2976 C CA . LEU A 1 382 ? 8.776 -2.105 -13.830 1.00 93.50 382 LEU A CA 1
ATOM 2977 C C . LEU A 1 382 ? 9.008 -3.601 -13.978 1.00 93.50 382 LEU A C 1
ATOM 2979 O O . LEU A 1 382 ? 9.201 -4.092 -15.090 1.00 93.50 382 LEU A O 1
ATOM 2983 N N . LYS A 1 383 ? 8.935 -4.338 -12.868 1.00 91.88 383 LYS A N 1
ATOM 2984 C CA . LYS A 1 383 ? 8.954 -5.801 -12.898 1.00 91.88 383 LYS A CA 1
ATOM 2985 C C . LYS A 1 383 ? 7.521 -6.306 -13.081 1.00 91.88 383 LYS A C 1
ATOM 2987 O O . LYS A 1 383 ? 6.641 -5.992 -12.284 1.00 91.88 383 LYS A O 1
ATOM 2992 N N . LYS A 1 384 ? 7.269 -7.059 -14.152 1.00 88.12 384 LYS A N 1
ATOM 2993 C CA . LYS A 1 384 ? 5.994 -7.740 -14.420 1.00 88.12 384 LYS A CA 1
ATOM 2994 C C . LYS A 1 384 ? 6.273 -9.212 -14.688 1.00 88.12 384 LYS A C 1
ATOM 2996 O O . LYS A 1 384 ? 7.010 -9.525 -15.621 1.00 88.12 384 LYS A O 1
ATOM 3001 N N . ASN A 1 385 ? 5.690 -10.106 -13.888 1.00 84.12 385 ASN A N 1
ATOM 3002 C CA . ASN A 1 385 ? 5.836 -11.560 -14.051 1.00 84.12 385 ASN A CA 1
ATOM 3003 C C . ASN A 1 385 ? 7.314 -11.990 -14.166 1.00 84.12 385 ASN A C 1
ATOM 3005 O O . ASN A 1 385 ? 7.698 -12.723 -15.073 1.00 84.12 385 ASN A O 1
ATOM 3009 N N . GLY A 1 386 ? 8.169 -11.446 -13.292 1.00 85.06 386 GLY A N 1
ATOM 3010 C CA . GLY A 1 386 ? 9.609 -11.731 -13.262 1.00 85.06 386 GLY A CA 1
ATOM 3011 C C . GLY A 1 386 ? 10.465 -10.994 -14.303 1.00 85.06 386 GLY A C 1
ATOM 3012 O O . GLY A 1 386 ? 11.686 -10.983 -14.161 1.00 85.06 386 GLY A O 1
ATOM 3013 N N . LYS A 1 387 ? 9.868 -10.322 -15.297 1.00 91.94 387 LYS A N 1
ATOM 3014 C CA . LYS A 1 387 ? 10.589 -9.588 -16.349 1.00 91.94 387 LYS A CA 1
ATOM 3015 C C . LYS A 1 387 ? 10.581 -8.079 -16.102 1.00 91.94 387 LYS A C 1
ATOM 3017 O O . LYS A 1 387 ? 9.541 -7.507 -15.783 1.00 91.94 387 LYS A O 1
ATOM 3022 N N . TRP A 1 388 ? 11.721 -7.421 -16.305 1.00 96.19 388 TRP A N 1
ATOM 3023 C CA . TRP A 1 388 ? 11.800 -5.959 -16.332 1.00 96.19 388 TRP A CA 1
ATOM 3024 C C . TRP A 1 388 ? 11.290 -5.417 -17.670 1.00 96.19 388 TRP A C 1
ATOM 3026 O O . TRP A 1 388 ? 11.721 -5.850 -18.731 1.00 96.19 388 TRP A O 1
ATOM 3036 N N . VAL A 1 389 ? 10.369 -4.462 -17.635 1.00 95.94 389 VAL A N 1
ATOM 3037 C CA . VAL A 1 389 ? 9.759 -3.849 -18.822 1.00 95.94 389 VAL A CA 1
ATOM 3038 C C . VAL A 1 389 ? 9.686 -2.334 -18.663 1.00 95.94 389 VAL A C 1
ATOM 3040 O O . VAL A 1 389 ? 9.594 -1.813 -17.554 1.00 95.94 389 VAL A O 1
ATOM 3043 N N . ILE A 1 390 ? 9.729 -1.620 -19.782 1.00 96.19 390 ILE A N 1
ATOM 3044 C CA . ILE A 1 390 ? 9.676 -0.163 -19.849 1.00 96.19 390 ILE A CA 1
ATOM 3045 C C . ILE A 1 390 ? 8.227 0.288 -19.672 1.00 96.19 390 ILE A C 1
ATOM 3047 O O . ILE A 1 390 ? 7.342 -0.041 -20.464 1.00 96.19 390 ILE A O 1
ATOM 3051 N N . ASP A 1 391 ? 7.986 1.075 -18.634 1.00 93.50 391 ASP A N 1
ATOM 3052 C CA . ASP A 1 391 ? 6.684 1.669 -18.377 1.00 93.50 391 ASP A CA 1
ATOM 3053 C C . ASP A 1 391 ? 6.528 3.040 -19.025 1.00 93.50 391 ASP A C 1
ATOM 3055 O O . ASP A 1 391 ? 5.485 3.367 -19.575 1.00 93.50 391 ASP A O 1
ATOM 3059 N N . SER A 1 392 ? 7.568 3.859 -18.988 1.00 92.31 392 SER A N 1
ATOM 3060 C CA . SER A 1 392 ? 7.568 5.158 -19.653 1.00 92.31 392 SER A CA 1
ATOM 3061 C C . SER A 1 392 ? 8.991 5.599 -19.940 1.00 92.31 392 SER A C 1
ATOM 3063 O O . SER A 1 392 ? 9.951 5.068 -19.377 1.00 92.31 392 SER A O 1
ATOM 3065 N N . VAL A 1 393 ? 9.119 6.571 -20.836 1.00 91.88 393 VAL A N 1
ATOM 3066 C CA . VAL A 1 393 ? 10.391 7.198 -21.182 1.00 91.88 393 VAL A CA 1
ATOM 3067 C C . VAL A 1 393 ? 10.231 8.708 -21.074 1.00 91.88 393 VAL A C 1
ATOM 3069 O O . VAL A 1 393 ? 9.295 9.268 -21.641 1.00 91.88 393 VAL A O 1
ATOM 3072 N N . SER A 1 394 ? 11.154 9.371 -20.381 1.00 86.75 394 SER A N 1
ATOM 3073 C CA . SER A 1 394 ? 11.252 10.829 -20.326 1.00 86.75 394 SER A CA 1
ATOM 3074 C C . SER A 1 394 ? 12.571 11.322 -20.920 1.00 86.75 394 SER A C 1
ATOM 3076 O O . SER A 1 394 ? 13.618 10.682 -20.817 1.00 86.75 394 SER A O 1
ATOM 3078 N N . TYR A 1 395 ? 12.523 12.497 -21.550 1.00 71.44 395 TYR A N 1
ATOM 3079 C CA . TYR A 1 395 ? 13.697 13.152 -22.142 1.00 71.44 395 TYR A CA 1
ATOM 3080 C C . TYR A 1 395 ? 14.488 14.007 -21.147 1.00 71.44 395 TYR A C 1
ATOM 3082 O O . TYR A 1 395 ? 15.628 14.379 -21.436 1.00 71.44 395 TYR A O 1
ATOM 3090 N N . TYR A 1 396 ? 13.869 14.347 -20.017 1.00 61.69 396 TYR A N 1
ATOM 3091 C CA . TYR A 1 396 ? 14.444 15.164 -18.960 1.00 61.69 396 TYR A CA 1
ATOM 3092 C C . TYR A 1 396 ? 14.827 14.270 -17.782 1.00 61.69 396 TYR A C 1
ATOM 3094 O O . TYR A 1 396 ? 14.048 13.404 -17.372 1.00 61.69 396 TYR A O 1
ATOM 3102 N N . TYR A 1 397 ? 16.028 14.510 -17.251 1.00 50.53 397 TYR A N 1
ATOM 3103 C CA . TYR A 1 397 ? 16.256 14.352 -15.824 1.00 50.53 397 TYR A CA 1
ATOM 3104 C C . TYR A 1 397 ? 15.366 15.399 -15.165 1.00 50.53 397 TYR A C 1
ATOM 3106 O O . TYR A 1 397 ? 15.631 16.591 -15.312 1.00 50.53 397 TYR A O 1
ATOM 3114 N N . TYR A 1 398 ? 14.270 14.967 -14.551 1.00 44.81 398 TYR A N 1
ATOM 3115 C CA . TYR A 1 398 ? 13.776 15.745 -13.423 1.00 44.81 398 TYR A CA 1
ATOM 3116 C C . TYR A 1 398 ? 14.793 15.601 -12.317 1.00 44.81 398 TYR A C 1
ATOM 3118 O O . TYR A 1 398 ? 15.379 14.490 -12.277 1.00 44.81 398 TYR A O 1
#

Sequence (398 aa):
MFCPNCGSEVKDDDLFCGECGAKIEHTEVPESEPVKKEAAPQSESVRTAAGFSDKVKKIIIAEIAVLVVLIAAFFYLGNKKSSPESAANQFVKDYNSQRWSKIYDLYNFEEDTFINQEAYEQTMEQSETKTLSAPTGGYTEYGTYAGQYIYQTKKGSDTITIHVAKSAKKNFLFFDKYEVTSITDTSATIKTVKLFTMPGVTVKVDGIAAKVPENTSGNTYYTRMFEGTHKITFHGADGLFDQTSYTFKTGEENPLSKIKYSDSAKAEAAKELKNYLPKITEAKIRNLGNSGLTSYFTSDQKANSYGTSLCRYIYYYGQDAKALGNVKLTKCQAVDATSSYYTVADGIPVAVQGTRDYKYKNGWTGSYEKQTCTINGVAKMLKKNGKWVIDSVSYYYY